Protein AF-0000000086038330 (afdb_homodimer)

Solvent-accessible surface area (backbone atoms only — not comparable to full-atom values): 25039 Å² total; per-residue (Å²): 116,67,67,66,52,63,58,45,52,61,51,50,54,54,47,58,72,73,39,93,45,67,64,57,50,47,52,50,50,50,52,49,40,48,69,78,35,48,70,62,33,69,69,42,41,61,58,53,45,45,43,71,59,43,53,65,53,59,71,67,39,83,57,64,67,56,65,67,59,52,42,75,48,53,81,45,88,44,69,71,47,47,53,54,50,45,51,53,51,50,49,48,49,49,58,63,68,59,51,88,81,50,56,68,67,38,43,51,48,50,44,44,51,48,52,53,50,53,62,58,34,59,76,49,68,69,50,42,66,72,63,49,48,63,61,62,45,58,71,42,45,75,44,82,49,62,71,47,18,53,50,34,45,51,49,53,52,55,52,52,52,52,54,48,48,50,51,42,60,64,44,56,71,65,83,86,92,80,87,81,81,78,78,69,84,63,83,71,79,79,78,80,76,79,90,82,71,92,70,89,70,76,85,74,76,87,70,81,132,115,67,68,64,52,62,58,46,51,61,49,50,53,52,48,57,72,74,38,93,46,67,66,57,52,46,52,50,51,51,52,50,39,47,69,78,36,49,70,60,34,68,69,42,41,62,58,53,45,43,43,69,59,43,52,65,54,58,70,68,39,81,57,64,68,57,62,69,60,51,43,75,49,52,80,44,87,45,69,71,47,48,53,53,49,44,52,50,52,49,50,47,48,49,58,60,67,60,50,88,82,50,56,69,69,39,42,52,50,51,44,44,51,48,52,51,51,54,62,59,33,60,77,48,67,68,51,43,66,74,63,48,49,61,60,64,45,58,71,42,45,76,45,84,49,62,71,48,16,52,49,35,45,50,48,54,52,55,52,50,51,53,54,46,45,49,51,38,58,64,43,38,71,66,71,76,75,92,76,76,82,77,79,72,87,64,83,70,79,80,78,83,76,78,88,83,78,76,74,79,76,79,80,73,77,75,80,75,126

Sequence (418 aa):
MAEAKVSLDYWRKLFSSATSDIFELINKAILVAAEDFPNEFKERREMIAEKLYTCHLSLNNGDAESLKEVKKNSNSDNPEENDQIVGEVMRIKEVILSNNQLHELEYDYILYESLRTLQQMQLSVDVLKTTKIRRTVCATRKHCFSRIRKLARCLIDSWRVLGDERVNSAVTITNTTTTNFRIGCSSKQTSEQKPTSHSSAGVKRKQSDMAEAKVSLDYWRKLFSSATSDIFELINKAILVAAEDFPNEFKERREMIAEKLYTCHLSLNNGDAESLKEVKKNSNSDNPEENDQIVGEVMRIKEVILSNNQLHELEYDYILYESLRTLQQMQLSVDVLKTTKIRRTVCATRKHCFSRIRKLARCLIDSWRVLGDERVNSAVTITNTTTTNFRIGCSSKQTSEQKPTSHSSAGVKRKQSD

pLDDT: mean 72.57, std 27.94, range [18.44, 97.75]

Foldseek 3Di:
DVVVVVVCVVVVVVQVVVDPDSVVVVVVVLVCCCVVPVPVSVVCVVVVVLCVQCVVVVVPPPPPVVLVVLLPPQPPPPPVNLVSVLVVLLVLLVLLVPCPPGDPSSSVSSLLVSLVSVVSNLHALVSCVVNVVLVSLVVCCVPPDPSSNVSSVVNNVSNVVRVVVVVVVVVVVDDYDDDDPPPCPPPPPDPPPPDDDDPDPDPDPPPDD/DVVVVVVCVVVVVVQVVVDPDSVVVVVVVLVCCCVVPVPVSVVCVVVVVLCVQCVVVVVPPPCPVVLVVLLPPQPPPPPVNLVSVLVVLLVLLVLLVVCPPGDPSSSVSSLLVSLVSLVSNLHALVSCVVNVSLVSLVVCCVPPDPSSNVSSVVNNVSNVVRVVVVVVVVVVVPPVDDPPPPPCPPPPPDPPDDDDPPPPDDPPPPPDD

InterPro domains:
  IPR003617 Transcription elongation factor, TFIIS/CRSP70, N-terminal, sub-type [SM00509] (86-165)
  IPR017923 Transcription factor IIS, N-terminal [PF08711] (114-160)
  IPR017923 Transcription factor IIS, N-terminal [PS51319] (87-166)
  IPR035441 TFIIS/LEDGF domain superfamily [G3DSA:1.20.930.10] (68-175)
  IPR035441 TFIIS/LEDGF domain superfamily [SSF47676] (89-169)

Nearest PDB structures (foldseek):
  3j9t-assembly1_P  TM=6.930E-01  e=1.423E-01  Saccharomyces cerevisiae
  7tmt-assembly1_P  TM=3.438E-01  e=2.908E-01  Saccharomyces cerevisiae
  7tmm-assembly1_P  TM=3.874E-01  e=5.943E-01  Saccharomyces cerevisiae
  7tmr-assembly1_P  TM=5.216E-01  e=1.215E+00  Saccharomyces cerevisiae
  3umk-assembly1_A  TM=2.326E-01  e=5.073E+00  Homo sapiens

Secondary structure (DSSP, 8-state):
-HHHHHHHHHHHHHHHHH-S-HHHHHHHHHHHHHHH-HHHHHHHHHHHHHHHHHHHHHHH-TTTHHHHHTTGGGG---HHHHHHHHHHHHHHHHHHH--TTS-HHHHHHHHHHHHHHHHHH---HHHHHHH-HHHHHHTTTT-SSHHHHHHHHHHHHHHHHHHHHHHHHHHTTT-----------------------------------/-HHHHHHHHHHHHHHHHH-S-HHHHHHHHHHHHHHH-HHHHHHHHHHHHHHHHHHHHHHH-TTTHHHHHTTT-TT---HHHHHHHHHHHHHHHHHHH--TTS-HHHHHHHHHHHHHHHHHH---HHHHHHH-HHHHHHTTTT-SSHHHHHHHHHHHHHHHHHHHHHHHHHHTTT-----------------------------------

Organism: Dendrobium nobile (NCBI:txid94219)

Structure (mmCIF, N/CA/C/O backbone):
data_AF-0000000086038330-model_v1
#
loop_
_entity.id
_entity.type
_entity.pdbx_description
1 polymer 'TFIIS N-terminal domain-containing protein'
#
loop_
_atom_site.group_PDB
_atom_site.id
_atom_site.type_symbol
_atom_site.label_atom_id
_atom_site.label_alt_id
_atom_site.label_comp_id
_atom_site.label_asym_id
_atom_site.label_entity_id
_atom_site.label_seq_id
_atom_site.pdbx_PDB_ins_code
_atom_site.Cartn_x
_atom_site.Cartn_y
_atom_site.Cartn_z
_atom_site.occupancy
_atom_site.B_iso_or_equiv
_atom_site.auth_seq_id
_atom_site.auth_comp_id
_atom_site.auth_asym_id
_atom_site.auth_atom_id
_atom_site.pdbx_PDB_model_num
ATOM 1 N N . MET A 1 1 ? 15.016 -24.656 6.746 1 33.41 1 MET A N 1
ATOM 2 C CA . MET A 1 1 ? 14.719 -23.734 7.836 1 33.41 1 MET A CA 1
ATOM 3 C C . MET A 1 1 ? 16 -23.25 8.5 1 33.41 1 MET A C 1
ATOM 5 O O . MET A 1 1 ? 16.109 -22.078 8.883 1 33.41 1 MET A O 1
ATOM 9 N N . ALA A 1 2 ? 16.797 -24.156 8.719 1 42.75 2 ALA A N 1
ATOM 10 C CA . ALA A 1 2 ? 18.078 -24 9.406 1 42.75 2 ALA A CA 1
ATOM 11 C C . ALA A 1 2 ? 19.047 -23.172 8.57 1 42.75 2 ALA A C 1
ATOM 13 O O . ALA A 1 2 ? 19.797 -22.344 9.109 1 42.75 2 ALA A O 1
ATOM 14 N N . GLU A 1 3 ? 19.047 -23.359 7.363 1 44.34 3 GLU A N 1
ATOM 15 C CA . GLU A 1 3 ? 20.031 -22.719 6.504 1 44.34 3 GLU A CA 1
ATOM 16 C C . GLU A 1 3 ? 19.719 -21.25 6.309 1 44.34 3 GLU A C 1
ATOM 18 O O . GLU A 1 3 ? 20.641 -20.422 6.23 1 44.34 3 GLU A O 1
ATOM 23 N N . ALA A 1 4 ? 18.391 -20.984 6.227 1 49.66 4 ALA A N 1
ATOM 24 C CA . ALA A 1 4 ? 17.969 -19.594 6.082 1 49.66 4 ALA A CA 1
ATOM 25 C C . ALA A 1 4 ? 18.297 -18.797 7.336 1 49.66 4 ALA A C 1
ATOM 27 O O . ALA A 1 4 ? 18.656 -17.609 7.25 1 49.66 4 ALA A O 1
ATOM 28 N N . LYS A 1 5 ? 18.219 -19.484 8.422 1 55.34 5 LYS A N 1
ATOM 29 C CA . LYS A 1 5 ? 18.516 -18.844 9.711 1 55.34 5 LYS A CA 1
ATOM 30 C C . LYS A 1 5 ? 20 -18.531 9.844 1 55.34 5 LYS A C 1
ATOM 32 O O . LYS A 1 5 ? 20.375 -17.5 10.391 1 55.34 5 LYS A O 1
ATOM 37 N N . VAL A 1 6 ? 20.828 -19.438 9.445 1 59.09 6 VAL A N 1
ATOM 38 C CA . VAL A 1 6 ? 22.281 -19.266 9.555 1 59.09 6 VAL A CA 1
ATOM 39 C C . VAL A 1 6 ? 22.703 -18.031 8.781 1 59.09 6 VAL A C 1
ATOM 41 O O . VAL A 1 6 ? 23.594 -17.297 9.219 1 59.09 6 VAL A O 1
ATOM 44 N N . SER A 1 7 ? 21.797 -17.609 7.863 1 76.06 7 SER A N 1
ATOM 45 C CA . SER A 1 7 ? 22.172 -16.562 6.93 1 76.06 7 SER A CA 1
ATOM 46 C C . SER A 1 7 ? 21.859 -15.18 7.496 1 76.06 7 SER A C 1
ATOM 48 O O . SER A 1 7 ? 22.578 -14.219 7.25 1 76.06 7 SER A O 1
ATOM 50 N N . LEU A 1 8 ? 21.016 -15.273 8.648 1 85.56 8 LEU A N 1
ATOM 51 C CA . LEU A 1 8 ? 20.688 -13.93 9.102 1 85.56 8 LEU A CA 1
ATOM 52 C C . LEU A 1 8 ? 21.625 -13.484 10.219 1 85.56 8 LEU A C 1
ATOM 54 O O . LEU A 1 8 ? 21.656 -12.312 10.586 1 85.56 8 LEU A O 1
ATOM 58 N N . ASP A 1 9 ? 22.469 -14.445 10.719 1 88.75 9 ASP A N 1
ATOM 59 C CA . ASP A 1 9 ? 23.344 -14.117 11.828 1 88.75 9 ASP A CA 1
ATOM 60 C C . ASP A 1 9 ? 24.406 -13.094 11.414 1 88.75 9 ASP A C 1
ATOM 62 O O . ASP A 1 9 ? 24.766 -12.227 12.203 1 88.75 9 ASP A O 1
ATOM 66 N N . TYR A 1 10 ? 24.875 -13.328 10.258 1 89.12 10 TYR A N 1
ATOM 67 C CA . TYR A 1 10 ? 25.812 -12.352 9.727 1 89.12 10 TYR A CA 1
ATOM 68 C C . TYR A 1 10 ? 25.219 -10.953 9.727 1 89.12 10 TYR A C 1
ATOM 70 O O . TYR A 1 10 ? 25.859 -9.992 10.18 1 89.12 10 TYR A O 1
ATOM 78 N N . TRP A 1 11 ? 24.031 -10.867 9.32 1 90.69 11 TRP A N 1
ATOM 79 C CA . TRP A 1 11 ? 23.359 -9.586 9.18 1 90.69 11 TRP A CA 1
ATOM 80 C C . TRP A 1 11 ? 23.031 -9 10.547 1 90.69 11 TRP A C 1
ATOM 82 O O . TRP A 1 11 ? 23.156 -7.789 10.766 1 90.69 11 TRP A O 1
ATOM 92 N N . ARG A 1 12 ? 22.688 -9.906 11.43 1 92.81 12 ARG A N 1
ATOM 93 C CA . ARG A 1 12 ? 22.375 -9.461 12.781 1 92.81 12 ARG A CA 1
ATOM 94 C C . ARG A 1 12 ? 23.578 -8.789 13.43 1 92.81 12 ARG A C 1
ATOM 96 O O . ARG A 1 12 ? 23.438 -7.738 14.062 1 92.81 12 ARG A O 1
ATOM 103 N N . LYS A 1 13 ? 24.656 -9.359 13.297 1 91.62 13 LYS A N 1
ATOM 104 C CA . LYS A 1 13 ? 25.875 -8.812 13.859 1 91.62 13 LYS A CA 1
ATOM 105 C C . LYS A 1 13 ? 26.234 -7.477 13.211 1 91.62 13 LYS A C 1
ATOM 107 O O . LYS A 1 13 ? 26.578 -6.516 13.906 1 91.62 13 LYS A O 1
ATOM 112 N N . LEU A 1 14 ? 26.125 -7.477 11.969 1 91.06 14 LEU A N 1
ATOM 113 C CA . LEU A 1 14 ? 26.438 -6.262 11.227 1 91.06 14 LEU A CA 1
ATOM 114 C C . LEU A 1 14 ? 25.516 -5.117 11.656 1 91.06 14 LEU A C 1
ATOM 116 O O . LEU A 1 14 ? 25.984 -4.016 11.938 1 91.06 14 LEU A O 1
ATOM 120 N N . PHE A 1 15 ? 24.266 -5.336 11.727 1 92.31 15 PHE A N 1
ATOM 121 C CA . PHE A 1 15 ? 23.281 -4.293 12.031 1 92.31 15 PHE A CA 1
ATOM 122 C C . PHE A 1 15 ? 23.422 -3.838 13.484 1 92.31 15 PHE A C 1
ATOM 124 O O . PHE A 1 15 ? 23.328 -2.643 13.773 1 92.31 15 PHE A O 1
ATOM 131 N N . SER A 1 16 ? 23.656 -4.789 14.328 1 91.44 16 SER A N 1
ATOM 132 C CA . SER A 1 16 ? 23.781 -4.449 15.742 1 91.44 16 SER A CA 1
ATOM 133 C C . SER A 1 16 ? 25.016 -3.605 16.016 1 91.44 16 SER A C 1
ATOM 135 O O . SER A 1 16 ? 25.031 -2.787 16.938 1 91.44 16 SER A O 1
ATOM 137 N N . SER A 1 17 ? 26.016 -3.809 15.203 1 89.69 17 SER A N 1
ATOM 138 C CA . SER A 1 17 ? 27.234 -3.037 15.359 1 89.69 17 SER A CA 1
ATOM 139 C C . SER A 1 17 ? 27.062 -1.612 14.844 1 89.69 17 SER A C 1
ATOM 141 O O . SER A 1 17 ? 27.766 -0.698 15.281 1 89.69 17 SER A O 1
ATOM 143 N N . ALA A 1 18 ? 26.234 -1.417 13.906 1 86.56 18 ALA A N 1
ATOM 144 C CA . ALA A 1 18 ? 26.062 -0.122 13.25 1 86.56 18 ALA A CA 1
ATOM 145 C C . ALA A 1 18 ? 25.141 0.783 14.07 1 86.56 18 ALA A C 1
ATOM 147 O O . ALA A 1 18 ? 25.406 1.98 14.203 1 86.56 18 ALA A O 1
ATOM 148 N N . THR A 1 19 ? 24.047 0.274 14.531 1 85.62 19 THR A N 1
ATOM 149 C CA . THR A 1 19 ? 23.062 1.074 15.242 1 85.62 19 THR A CA 1
ATOM 150 C C . THR A 1 19 ? 22.234 0.2 16.188 1 85.62 19 THR A C 1
ATOM 152 O O . THR A 1 19 ? 22.109 -1.006 15.969 1 85.62 19 THR A O 1
ATOM 155 N N . SER A 1 20 ? 21.75 0.884 17.203 1 86.56 20 SER A N 1
ATOM 156 C CA . SER A 1 20 ? 20.859 0.203 18.141 1 86.56 20 SER A CA 1
ATOM 157 C C . SER A 1 20 ? 19.438 0.16 17.625 1 86.56 20 SER A C 1
ATOM 159 O O . SER A 1 20 ? 18.594 -0.582 18.141 1 86.56 20 SER A O 1
ATOM 161 N N . ASP A 1 21 ? 19.109 0.874 16.625 1 93.88 21 ASP A N 1
ATOM 162 C CA . ASP A 1 21 ? 17.766 0.927 16.062 1 93.88 21 ASP A CA 1
ATOM 163 C C . ASP A 1 21 ? 17.75 0.462 14.602 1 93.88 21 ASP A C 1
ATOM 165 O O . ASP A 1 21 ? 18.016 1.25 13.695 1 93.88 21 ASP A O 1
ATOM 169 N N . ILE A 1 22 ? 17.344 -0.72 14.422 1 96 22 ILE A N 1
ATOM 170 C CA . ILE A 1 22 ? 17.359 -1.321 13.094 1 96 22 ILE A CA 1
ATOM 171 C C . ILE A 1 22 ? 16.406 -0.568 12.172 1 96 22 ILE A C 1
ATOM 173 O O . ILE A 1 22 ? 16.578 -0.584 10.945 1 96 22 ILE A O 1
ATOM 177 N N . PHE A 1 23 ? 15.391 0.075 12.664 1 96.19 23 PHE A N 1
ATOM 178 C CA . PHE A 1 23 ? 14.43 0.809 11.852 1 96.19 23 PHE A CA 1
ATOM 179 C C . PHE A 1 23 ? 15.047 2.1 11.32 1 96.19 23 PHE A C 1
ATOM 181 O O . PHE A 1 23 ? 14.742 2.525 10.203 1 96.19 23 PHE A O 1
ATOM 188 N N . GLU A 1 24 ? 15.828 2.635 12.164 1 94.25 24 GLU A N 1
ATOM 189 C CA . GLU A 1 24 ? 16.594 3.777 11.664 1 94.25 24 GLU A CA 1
ATOM 190 C C . GLU A 1 24 ? 17.516 3.367 10.516 1 94.25 24 GLU A C 1
ATOM 192 O O . GLU A 1 24 ? 17.625 4.086 9.523 1 94.25 24 GLU A O 1
ATOM 197 N N . LEU A 1 25 ? 18.125 2.293 10.695 1 95.06 25 LEU A N 1
ATOM 198 C CA . LEU A 1 25 ? 19.016 1.761 9.664 1 95.06 25 LEU A CA 1
ATOM 199 C C . LEU A 1 25 ? 18.25 1.529 8.359 1 95.06 25 LEU A C 1
ATOM 201 O O . LEU A 1 25 ? 18.734 1.894 7.285 1 95.06 25 LEU A O 1
ATOM 205 N N . ILE A 1 26 ? 17.109 0.931 8.43 1 97.06 26 ILE A N 1
ATOM 206 C CA . ILE A 1 26 ? 16.281 0.669 7.258 1 97.06 26 ILE A CA 1
ATOM 207 C C . ILE A 1 26 ? 15.898 1.987 6.586 1 97.06 26 ILE A C 1
ATOM 209 O O . ILE A 1 26 ? 16.016 2.121 5.363 1 97.06 26 ILE A O 1
ATOM 213 N N . ASN A 1 27 ? 15.531 2.971 7.402 1 95.69 27 ASN A N 1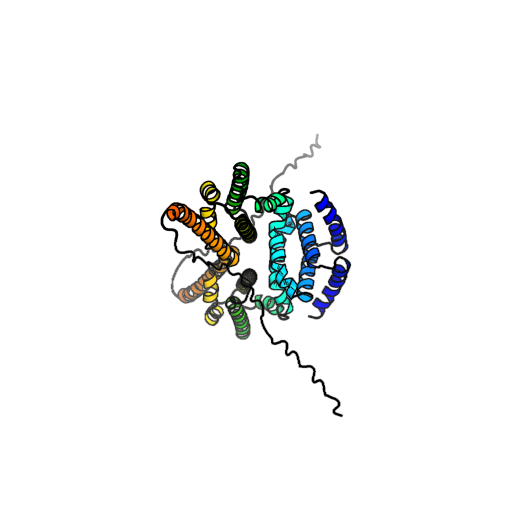
ATOM 214 C CA . ASN A 1 27 ? 15.164 4.277 6.875 1 95.69 27 ASN A CA 1
ATOM 215 C C . ASN A 1 27 ? 16.328 4.934 6.137 1 95.69 27 ASN A C 1
ATOM 217 O O . ASN A 1 27 ? 16.156 5.469 5.039 1 95.69 27 ASN A O 1
ATOM 221 N N . LYS A 1 28 ? 17.438 4.844 6.754 1 95 28 LYS A N 1
ATOM 222 C CA . LYS A 1 28 ? 18.609 5.449 6.141 1 95 28 LYS A CA 1
ATOM 223 C C . LYS A 1 28 ? 19.016 4.707 4.867 1 95 28 LYS A C 1
ATOM 225 O O . LYS A 1 28 ? 19.438 5.324 3.893 1 95 28 LYS A O 1
ATOM 230 N N . ALA A 1 29 ? 18.922 3.416 4.867 1 96.06 29 ALA A N 1
ATOM 231 C CA . ALA A 1 29 ? 19.219 2.631 3.674 1 96.06 29 ALA A CA 1
ATOM 232 C C . ALA A 1 29 ? 18.281 2.986 2.527 1 96.06 29 ALA A C 1
ATOM 234 O O . ALA A 1 29 ? 18.703 3.059 1.37 1 96.06 29 ALA A O 1
ATOM 235 N N . ILE A 1 30 ? 17.016 3.238 2.842 1 96.75 30 ILE A N 1
ATOM 236 C CA . ILE A 1 30 ? 16.031 3.631 1.843 1 96.75 30 ILE A CA 1
ATOM 237 C C . ILE A 1 30 ? 16.406 4.984 1.25 1 96.75 30 ILE A C 1
ATOM 239 O O . ILE A 1 30 ? 16.375 5.168 0.03 1 96.75 30 ILE A O 1
ATOM 243 N N . LEU A 1 31 ? 16.797 5.879 2.098 1 94.94 31 LEU A N 1
ATOM 244 C CA . LEU A 1 31 ? 17.188 7.207 1.64 1 94.94 31 LEU A CA 1
ATOM 245 C C . LEU A 1 31 ? 18.406 7.129 0.731 1 94.94 31 LEU A C 1
ATOM 247 O O . LEU A 1 31 ? 18.438 7.766 -0.324 1 94.94 31 LEU A O 1
ATOM 251 N N . VAL A 1 32 ? 19.375 6.348 1.091 1 94.94 32 VAL A N 1
ATOM 252 C CA . VAL A 1 32 ? 20.594 6.188 0.301 1 94.94 32 VAL A CA 1
ATOM 253 C C . VAL A 1 32 ? 20.25 5.547 -1.043 1 94.94 32 VAL A C 1
ATOM 255 O O . VAL A 1 32 ? 20.734 5.992 -2.088 1 94.94 32 VAL A O 1
ATOM 258 N N . ALA A 1 33 ? 19.422 4.523 -1.015 1 96.12 33 ALA A N 1
ATOM 259 C CA . ALA A 1 33 ? 19.031 3.842 -2.244 1 96.12 33 ALA A CA 1
ATOM 260 C C . ALA A 1 33 ? 18.297 4.793 -3.191 1 96.12 33 ALA A C 1
ATOM 262 O O . ALA A 1 33 ? 18.531 4.773 -4.402 1 96.12 33 ALA A O 1
ATOM 263 N N . ALA A 1 34 ? 17.422 5.602 -2.639 1 95.25 34 ALA A N 1
ATOM 264 C CA . ALA A 1 34 ? 16.641 6.535 -3.438 1 95.25 34 ALA A CA 1
ATOM 265 C C . ALA A 1 34 ? 17.531 7.605 -4.062 1 95.25 34 ALA A C 1
ATOM 267 O O . ALA A 1 34 ? 17.297 8.031 -5.195 1 95.25 34 ALA A O 1
ATOM 268 N N . GLU A 1 35 ? 18.5 8.008 -3.371 1 93.5 35 GLU A N 1
ATOM 269 C CA . GLU A 1 35 ? 19.391 9.062 -3.85 1 93.5 35 GLU A CA 1
ATOM 270 C C . GLU A 1 35 ? 20.422 8.516 -4.836 1 93.5 35 GLU A C 1
ATOM 272 O O . GLU A 1 35 ? 20.672 9.117 -5.883 1 93.5 35 GLU A O 1
ATOM 277 N N . ASP A 1 36 ? 21.031 7.383 -4.559 1 93.81 36 ASP A N 1
ATOM 278 C CA . ASP A 1 36 ? 22.172 6.867 -5.328 1 93.81 36 ASP A CA 1
ATOM 279 C C . ASP A 1 36 ? 21.688 6.016 -6.504 1 93.81 36 ASP A C 1
ATOM 281 O O . ASP A 1 36 ? 22.375 5.922 -7.527 1 93.81 36 ASP A O 1
ATOM 285 N N . PHE A 1 37 ? 20.578 5.348 -6.367 1 95.12 37 PHE A N 1
ATOM 286 C CA . PHE A 1 37 ? 20.062 4.461 -7.402 1 95.12 37 PHE A CA 1
ATOM 287 C C . PHE A 1 37 ? 18.594 4.742 -7.664 1 95.12 37 PHE A C 1
ATOM 289 O O . PHE A 1 37 ? 17.75 3.854 -7.52 1 95.12 37 PHE A O 1
ATOM 296 N N . PRO A 1 38 ? 18.281 5.898 -8.172 1 94.38 38 PRO A N 1
ATOM 297 C CA . PRO A 1 38 ? 16.875 6.309 -8.297 1 94.38 38 PRO A CA 1
ATOM 298 C C . PRO A 1 38 ? 16.078 5.406 -9.234 1 94.38 38 PRO A C 1
ATOM 300 O O . PRO A 1 38 ? 14.922 5.094 -8.961 1 94.38 38 PRO A O 1
ATOM 303 N N . ASN A 1 39 ? 16.641 4.949 -10.289 1 95.12 39 ASN A N 1
ATOM 304 C CA . ASN A 1 39 ? 15.906 4.105 -11.234 1 95.12 39 ASN A CA 1
ATOM 305 C C . ASN A 1 39 ? 15.664 2.709 -10.664 1 95.12 39 ASN A C 1
ATOM 307 O O . ASN A 1 39 ? 14.547 2.197 -10.734 1 95.12 39 ASN A O 1
ATOM 311 N N . GLU A 1 40 ? 16.703 2.145 -10.141 1 95.88 40 GLU A N 1
ATOM 312 C CA . GLU A 1 40 ? 16.547 0.826 -9.539 1 95.88 40 GLU A CA 1
ATOM 313 C C . GLU A 1 40 ? 15.602 0.877 -8.344 1 95.88 40 GLU A C 1
ATOM 315 O O . GLU A 1 40 ? 14.852 -0.068 -8.094 1 95.88 40 GLU A O 1
ATOM 320 N N . PHE A 1 41 ? 15.703 1.968 -7.707 1 96.69 41 PHE A N 1
ATOM 321 C CA . PHE A 1 41 ? 14.844 2.148 -6.543 1 96.69 41 PHE A CA 1
ATOM 322 C C . PHE A 1 41 ? 13.367 2.125 -6.945 1 96.69 41 PHE A C 1
ATOM 324 O O . PHE A 1 41 ? 12.555 1.458 -6.305 1 96.69 41 PHE A O 1
ATOM 331 N N . LYS A 1 42 ? 13.016 2.76 -7.938 1 93.25 42 LYS A N 1
ATOM 332 C CA . LYS A 1 42 ? 11.641 2.807 -8.43 1 93.25 42 LYS A CA 1
ATOM 333 C C . LYS A 1 42 ? 11.164 1.423 -8.859 1 93.25 42 LYS A C 1
ATOM 335 O O . LYS A 1 42 ? 9.984 1.09 -8.695 1 93.25 42 LY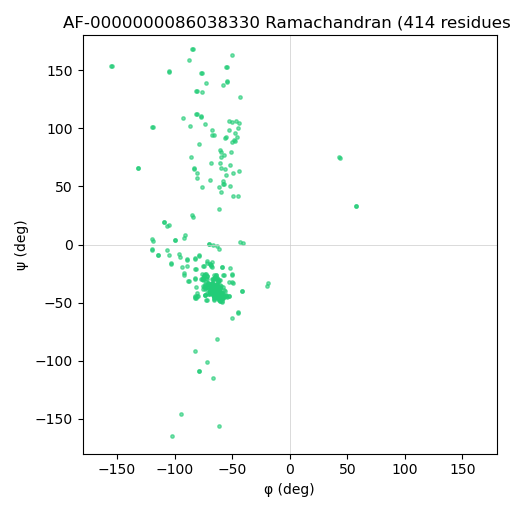S A O 1
ATOM 340 N N . GLU A 1 43 ? 12.047 0.636 -9.266 1 93.19 43 GLU A N 1
ATOM 341 C CA . GLU A 1 43 ? 11.703 -0.708 -9.719 1 93.19 43 GLU A CA 1
ATOM 342 C C . GLU A 1 43 ? 11.555 -1.67 -8.547 1 93.19 43 GLU A C 1
ATOM 344 O O . GLU A 1 43 ? 10.758 -2.611 -8.602 1 93.19 43 GLU A O 1
ATOM 349 N N . ARG A 1 44 ? 12.281 -1.369 -7.512 1 95.12 44 ARG A N 1
ATOM 350 C CA . ARG A 1 44 ? 12.398 -2.346 -6.434 1 95.12 44 ARG A CA 1
ATOM 351 C C . ARG A 1 44 ? 11.523 -1.954 -5.246 1 95.12 44 ARG A C 1
ATOM 353 O O . ARG A 1 44 ? 11.234 -2.781 -4.379 1 95.12 44 ARG A O 1
ATOM 360 N N . ARG A 1 45 ? 11.109 -0.758 -5.215 1 95.12 45 ARG A N 1
ATOM 361 C CA . ARG A 1 45 ? 10.438 -0.277 -4.016 1 95.12 45 ARG A CA 1
ATOM 362 C C . ARG A 1 45 ? 9.133 -1.037 -3.779 1 95.12 45 ARG A C 1
ATOM 364 O O . ARG A 1 45 ? 8.758 -1.294 -2.635 1 95.12 45 ARG A O 1
ATOM 371 N N . GLU A 1 46 ? 8.469 -1.403 -4.832 1 91.56 46 GLU A N 1
ATOM 372 C CA . GLU A 1 46 ? 7.234 -2.164 -4.664 1 91.56 46 GLU A CA 1
ATOM 373 C C . GLU A 1 46 ? 7.508 -3.525 -4.031 1 91.56 46 GLU A C 1
ATOM 375 O O . GLU A 1 46 ? 6.727 -3.992 -3.197 1 91.56 46 GLU A O 1
ATOM 380 N N . MET A 1 47 ? 8.578 -4.109 -4.465 1 93.19 47 MET A N 1
ATOM 381 C CA . MET A 1 47 ? 8.961 -5.398 -3.895 1 93.19 47 MET A CA 1
ATOM 382 C C . MET A 1 47 ? 9.305 -5.258 -2.416 1 93.19 47 MET A C 1
ATOM 384 O O . MET A 1 47 ? 8.992 -6.145 -1.616 1 93.19 47 MET A O 1
ATOM 388 N N . ILE A 1 48 ? 9.922 -4.164 -2.09 1 96.38 48 ILE A N 1
ATOM 389 C CA . ILE A 1 48 ? 10.266 -3.914 -0.694 1 96.38 48 ILE A CA 1
ATOM 390 C C . ILE A 1 48 ? 8.992 -3.725 0.127 1 96.38 48 ILE A C 1
ATOM 392 O O . ILE A 1 48 ? 8.859 -4.281 1.219 1 96.38 48 ILE A O 1
ATOM 396 N N . ALA A 1 49 ? 8.086 -2.979 -0.412 1 95.12 49 ALA A N 1
ATOM 397 C CA . ALA A 1 49 ? 6.812 -2.766 0.271 1 95.12 49 ALA A CA 1
ATOM 398 C C . ALA A 1 49 ? 6.078 -4.086 0.491 1 95.12 49 ALA A C 1
ATOM 400 O O . ALA A 1 49 ? 5.543 -4.332 1.574 1 95.12 49 ALA A O 1
ATOM 401 N N . GLU A 1 50 ? 6.078 -4.895 -0.441 1 92.31 50 GLU A N 1
ATOM 402 C CA . GLU A 1 50 ? 5.465 -6.215 -0.33 1 92.31 50 GLU A CA 1
ATOM 403 C C . GLU A 1 50 ? 6.113 -7.031 0.782 1 92.31 50 GLU A C 1
ATOM 405 O O . GLU A 1 50 ? 5.418 -7.668 1.578 1 92.31 50 GLU A O 1
ATOM 410 N N . LYS A 1 51 ? 7.336 -7.012 0.81 1 93.75 51 LYS A N 1
ATOM 411 C CA . LYS A 1 51 ? 8.094 -7.777 1.794 1 93.75 51 LYS A CA 1
ATOM 412 C C . LYS A 1 51 ? 7.734 -7.355 3.215 1 93.75 51 LYS A C 1
ATOM 414 O O . LYS A 1 51 ? 7.688 -8.188 4.121 1 93.75 51 LYS A O 1
ATOM 419 N N . LEU A 1 52 ? 7.484 -6.141 3.436 1 95.5 52 LEU A N 1
ATOM 420 C CA . LEU A 1 52 ? 7.125 -5.613 4.746 1 95.5 52 LEU A CA 1
ATOM 421 C C . LEU A 1 52 ? 5.895 -6.32 5.301 1 95.5 52 LEU A C 1
ATOM 423 O O . LEU A 1 52 ? 5.742 -6.453 6.516 1 95.5 52 LEU A O 1
ATOM 427 N N . TYR A 1 53 ? 5.074 -6.824 4.422 1 91.69 53 TYR A N 1
ATOM 428 C CA . TYR A 1 53 ? 3.785 -7.336 4.875 1 91.69 53 TYR A CA 1
ATOM 429 C C . TYR A 1 53 ? 3.693 -8.844 4.668 1 91.69 53 TYR A C 1
ATOM 431 O O . TYR A 1 53 ? 2.795 -9.5 5.203 1 91.69 53 TYR A O 1
ATOM 439 N N . THR A 1 54 ? 4.676 -9.398 3.963 1 88.06 54 THR A N 1
ATOM 440 C CA . THR A 1 54 ? 4.543 -10.812 3.645 1 88.06 54 THR A CA 1
ATOM 441 C C . THR A 1 54 ? 5.695 -11.617 4.242 1 88.06 54 THR A C 1
ATOM 443 O O . THR A 1 54 ? 5.695 -12.844 4.195 1 88.06 54 THR A O 1
ATOM 446 N N . CYS A 1 55 ? 6.617 -10.953 4.84 1 88.75 55 CYS A N 1
ATOM 447 C CA . CYS A 1 55 ? 7.816 -11.656 5.293 1 88.75 55 CYS A CA 1
ATOM 448 C C . CYS A 1 55 ? 7.477 -12.656 6.391 1 88.75 55 CYS A C 1
ATOM 450 O O . CYS A 1 55 ? 8.195 -13.641 6.578 1 88.75 55 CYS A O 1
ATOM 452 N N . HIS A 1 56 ? 6.449 -12.445 7.129 1 83 56 HIS A N 1
ATOM 453 C CA . HIS A 1 56 ? 6.078 -13.367 8.195 1 83 56 HIS A CA 1
ATOM 454 C C . HIS A 1 56 ? 5.523 -14.672 7.633 1 83 56 HIS A C 1
ATOM 456 O O . HIS A 1 56 ? 5.477 -15.688 8.336 1 83 56 HIS A O 1
ATOM 462 N N . LEU A 1 57 ? 4.934 -14.555 6.402 1 75.81 57 LEU A N 1
ATOM 463 C CA . LEU A 1 57 ? 4.387 -15.758 5.77 1 75.81 57 LEU A CA 1
ATOM 464 C C . LEU A 1 57 ? 5.496 -16.75 5.445 1 75.81 57 LEU A C 1
ATOM 466 O O . LEU A 1 57 ? 5.273 -17.969 5.457 1 75.81 57 LEU A O 1
ATOM 470 N N . SER A 1 58 ? 6.59 -16.234 5.012 1 62.97 58 SER A N 1
ATOM 471 C CA . SER A 1 58 ? 7.711 -17.109 4.703 1 62.97 58 SER A CA 1
ATOM 472 C C . SER A 1 58 ? 8.297 -17.734 5.969 1 62.97 58 SER A C 1
ATOM 474 O O . SER A 1 58 ? 8.875 -18.812 5.93 1 62.97 58 SER A O 1
ATOM 476 N N . LEU A 1 59 ? 8.258 -16.953 7.012 1 57.09 59 LEU A N 1
ATOM 477 C CA . LEU A 1 59 ? 8.805 -17.453 8.273 1 57.09 59 LEU A CA 1
ATOM 478 C C . LEU A 1 59 ? 8 -18.641 8.789 1 57.09 59 LEU A C 1
ATOM 480 O O . LEU A 1 59 ? 8.547 -19.516 9.453 1 57.09 59 LEU A O 1
ATOM 484 N N . ASN A 1 60 ? 6.75 -18.516 8.602 1 51.41 60 ASN A N 1
ATOM 485 C CA . ASN A 1 60 ? 5.895 -19.609 9.07 1 51.41 60 ASN A CA 1
ATOM 486 C C . ASN A 1 60 ? 5.848 -20.75 8.07 1 51.41 60 ASN A C 1
ATOM 488 O O . ASN A 1 60 ? 5.477 -21.875 8.422 1 51.41 60 ASN A O 1
ATOM 492 N N . ASN A 1 61 ? 5.695 -20.359 6.762 1 47.66 61 ASN A N 1
ATOM 493 C CA . ASN A 1 61 ? 5.363 -21.422 5.828 1 47.66 61 ASN A CA 1
ATOM 494 C C . ASN A 1 61 ? 6.613 -22.172 5.363 1 47.66 61 ASN A C 1
ATOM 496 O O . ASN A 1 61 ? 7.375 -21.656 4.539 1 47.66 61 ASN A O 1
ATOM 500 N N . GLY A 1 62 ? 7.281 -22.812 6.121 1 39.34 62 GLY A N 1
ATOM 501 C CA . GLY A 1 62 ? 8.195 -23.828 5.613 1 39.34 62 GLY A CA 1
ATOM 502 C C . GLY A 1 62 ? 7.855 -24.281 4.207 1 39.34 62 GLY A C 1
ATOM 503 O O . GLY A 1 62 ? 8.609 -25.047 3.594 1 39.34 62 GLY A O 1
ATOM 504 N N . ASP A 1 63 ? 6.578 -24.391 3.779 1 38.41 63 ASP A N 1
ATOM 505 C CA . ASP A 1 63 ? 6.082 -25.078 2.594 1 38.41 63 ASP A CA 1
ATOM 506 C C . ASP A 1 63 ? 6.023 -24.141 1.393 1 38.41 63 ASP A C 1
ATOM 508 O O . ASP A 1 63 ? 5.316 -24.406 0.419 1 38.41 63 ASP A O 1
ATOM 512 N N . ALA A 1 64 ? 6.449 -23.031 1.315 1 41.81 64 ALA A N 1
ATOM 513 C CA . ALA A 1 64 ? 6.441 -22.141 0.157 1 41.81 64 ALA A CA 1
ATOM 514 C C . ALA A 1 64 ? 6.98 -22.859 -1.083 1 41.81 64 ALA A C 1
ATOM 516 O O . ALA A 1 64 ? 6.836 -22.359 -2.201 1 41.81 64 ALA A O 1
ATOM 517 N N . GLU A 1 65 ? 7.887 -23.734 -0.939 1 41 65 GLU A N 1
ATOM 518 C CA . GLU A 1 65 ? 8.312 -24.578 -2.051 1 41 65 GLU A CA 1
ATOM 519 C C . GLU A 1 65 ? 7.121 -25.219 -2.756 1 41 65 GLU A C 1
ATOM 521 O O . GLU A 1 65 ? 7.242 -25.703 -3.883 1 41 65 GLU A O 1
ATOM 526 N N . SER A 1 66 ? 6.105 -25.375 -2.111 1 39.66 66 SER A N 1
ATOM 527 C CA . SER A 1 66 ? 5.02 -26.156 -2.684 1 39.66 66 SER A CA 1
ATOM 528 C C . SER A 1 66 ? 4.293 -25.391 -3.779 1 39.66 66 SER A C 1
ATOM 530 O O . SER A 1 66 ? 3.607 -25.984 -4.613 1 39.66 66 SER A O 1
ATOM 532 N N . LEU A 1 67 ? 4.34 -24.047 -3.727 1 41.53 67 LEU A N 1
ATOM 533 C CA . LEU A 1 67 ? 3.625 -23.359 -4.793 1 41.53 67 LEU A CA 1
ATOM 534 C C . LEU A 1 67 ? 4.398 -23.422 -6.105 1 41.53 67 LEU A C 1
ATOM 536 O O . LEU A 1 67 ? 3.812 -23.344 -7.184 1 41.53 67 LEU A O 1
ATOM 540 N N . LYS A 1 68 ? 5.695 -23.359 -6.086 1 43.03 68 LYS A N 1
ATOM 541 C CA . LYS A 1 68 ? 6.492 -23.453 -7.309 1 43.03 68 LYS A CA 1
ATOM 542 C C . LYS A 1 68 ? 6.266 -24.781 -8.008 1 43.03 68 LYS A C 1
ATOM 544 O O . LYS A 1 68 ? 6.523 -24.922 -9.203 1 43.03 68 LYS A O 1
ATOM 549 N N . GLU A 1 69 ? 6.133 -25.719 -7.246 1 43.56 69 GLU A N 1
ATOM 550 C CA . GLU A 1 69 ? 6.078 -27.047 -7.871 1 43.56 69 GLU A CA 1
ATOM 551 C C . GLU A 1 69 ? 4.73 -27.281 -8.547 1 43.56 69 GLU A C 1
ATOM 553 O O . GLU A 1 69 ? 4.594 -28.172 -9.375 1 43.56 69 GLU A O 1
ATOM 558 N N . VAL A 1 70 ? 3.691 -26.641 -8.117 1 47.53 70 VAL A N 1
ATOM 559 C CA . VAL A 1 70 ? 2.414 -26.969 -8.734 1 47.53 70 VAL A CA 1
ATOM 560 C C . VAL A 1 70 ? 2.371 -26.422 -10.164 1 47.53 70 VAL A C 1
ATOM 562 O O . VAL A 1 70 ? 1.453 -26.734 -10.922 1 47.53 70 VAL A O 1
ATOM 565 N N . LYS A 1 71 ? 3.295 -25.547 -10.5 1 46.66 71 LYS A N 1
ATOM 566 C CA . LYS A 1 71 ? 3.299 -24.969 -11.836 1 46.66 71 LYS A CA 1
ATOM 567 C C . LYS A 1 71 ? 3.076 -26.031 -12.898 1 46.66 71 LYS A C 1
ATOM 569 O O . LYS A 1 71 ? 2.459 -25.781 -13.938 1 46.66 71 LYS A O 1
ATOM 574 N N . LYS A 1 72 ? 4.035 -27.062 -12.914 1 45.75 72 LYS A N 1
ATOM 575 C CA . LYS A 1 72 ? 4.277 -27.812 -14.141 1 45.75 72 LYS A CA 1
ATOM 576 C C . LYS A 1 72 ? 3.082 -28.703 -14.484 1 45.75 72 LYS A C 1
ATOM 578 O O . LYS A 1 72 ? 2.846 -29.016 -15.656 1 45.75 72 LYS A O 1
ATOM 583 N N . ASN A 1 73 ? 2.443 -29.375 -13.531 1 45.38 73 ASN A N 1
ATOM 584 C CA . ASN A 1 73 ? 1.833 -30.625 -13.977 1 45.38 73 ASN A CA 1
ATOM 585 C C . ASN A 1 73 ? 0.317 -30.484 -14.102 1 45.38 73 ASN A C 1
ATOM 587 O O . ASN A 1 73 ? -0.415 -31.453 -13.859 1 45.38 73 ASN A O 1
ATOM 591 N N . SER A 1 74 ? -0.204 -29.234 -14.148 1 51.41 74 SER A N 1
ATOM 592 C CA . SER A 1 74 ? -1.66 -29.297 -14.086 1 51.41 74 SER A CA 1
ATOM 593 C C . SER A 1 74 ? -2.242 -29.969 -15.328 1 51.41 74 SER A C 1
ATOM 595 O O . SER A 1 74 ? -3.453 -30.172 -15.414 1 51.41 74 SER A O 1
ATOM 597 N N . ASN A 1 75 ? -1.529 -29.828 -16.438 1 46.66 75 ASN A N 1
ATOM 598 C CA . ASN A 1 75 ? -2.123 -30.5 -17.594 1 46.66 75 ASN A CA 1
ATOM 599 C C . ASN A 1 75 ? -2.027 -32 -17.469 1 46.66 75 ASN A C 1
ATOM 601 O O . ASN A 1 75 ? -2.143 -32.719 -18.469 1 46.66 75 ASN A O 1
ATOM 605 N N . SER A 1 76 ? -1.445 -32.5 -16.359 1 47.56 76 SER A N 1
ATOM 606 C CA . SER A 1 76 ? -1.316 -33.969 -16.438 1 47.56 76 SER A CA 1
ATOM 607 C C . SER A 1 76 ? -2.648 -34.656 -16.156 1 47.56 76 SER A C 1
ATOM 609 O O . SER A 1 76 ? -3.4 -34.219 -15.273 1 47.56 76 SER A O 1
ATOM 611 N N . ASP A 1 77 ? -3.299 -35.25 -17.094 1 54.66 77 ASP A N 1
ATOM 612 C CA . ASP A 1 77 ? -4.434 -36.188 -17.047 1 54.66 77 ASP A CA 1
ATOM 613 C C . ASP A 1 77 ? -4.273 -37.188 -15.914 1 54.66 77 ASP A C 1
ATOM 615 O O . ASP A 1 77 ? -5 -38.188 -15.852 1 54.66 77 ASP A O 1
ATOM 619 N N . ASN A 1 78 ? -3.227 -37.062 -15.172 1 58.28 78 ASN A N 1
ATOM 620 C CA . ASN A 1 78 ? -3.1 -38.031 -14.094 1 58.28 78 ASN A CA 1
ATOM 621 C C . ASN A 1 78 ? -3.947 -37.656 -12.891 1 58.28 78 ASN A C 1
ATOM 623 O O . ASN A 1 78 ? -3.801 -36.562 -12.344 1 58.28 78 ASN A O 1
ATOM 627 N N . PRO A 1 79 ? -5.012 -38.438 -12.586 1 59.62 79 PRO A N 1
ATOM 628 C CA . PRO A 1 79 ? -5.965 -38.188 -11.5 1 59.62 79 PRO A CA 1
ATOM 629 C C . PRO A 1 79 ? -5.281 -37.719 -10.211 1 59.62 79 PRO A C 1
ATOM 631 O O . PRO A 1 79 ? -5.812 -36.875 -9.508 1 59.62 79 PRO A O 1
ATOM 634 N N . GLU A 1 80 ? -4.203 -38.25 -9.859 1 62.81 80 GLU A N 1
ATOM 635 C CA . GLU A 1 80 ? -3.533 -37.906 -8.609 1 62.81 80 GLU A CA 1
ATOM 636 C C . GLU A 1 80 ? -3.014 -36.5 -8.633 1 62.81 80 GLU A C 1
ATOM 638 O O . GLU A 1 80 ? -3.039 -35.781 -7.617 1 62.81 80 GLU A O 1
ATOM 643 N N . GLU A 1 81 ? -2.615 -36.094 -9.82 1 70.06 81 GLU A N 1
ATOM 644 C CA . GLU A 1 81 ? -2.09 -34.75 -9.984 1 70.06 81 GLU A CA 1
ATOM 645 C C . GLU A 1 81 ? -3.203 -33.688 -9.883 1 70.06 81 GLU A C 1
ATOM 647 O O . GLU A 1 81 ? -3.021 -32.656 -9.273 1 70.06 81 GLU A O 1
ATOM 652 N N . ASN A 1 82 ? -4.367 -34.156 -10.289 1 77.69 82 ASN A N 1
ATOM 653 C CA . ASN A 1 82 ? -5.516 -33.25 -10.227 1 77.69 82 ASN A CA 1
ATOM 654 C C . ASN A 1 82 ? -5.941 -33 -8.789 1 77.69 82 ASN A C 1
ATOM 656 O O . ASN A 1 82 ? -6.32 -31.875 -8.445 1 77.69 82 ASN A O 1
ATOM 660 N N . ASP A 1 83 ? -5.766 -34.031 -7.926 1 84.56 83 ASP A N 1
ATOM 661 C CA . ASP A 1 83 ? -6.148 -33.844 -6.527 1 84.56 83 ASP A CA 1
ATOM 662 C C . ASP A 1 83 ? -5.238 -32.844 -5.828 1 84.56 83 ASP A C 1
ATOM 664 O O . ASP A 1 83 ? -5.695 -32.062 -5.004 1 84.56 83 ASP A O 1
ATOM 668 N N . GLN A 1 84 ? -3.975 -32.938 -6.219 1 88.56 84 GLN A N 1
ATOM 669 C CA . GLN A 1 84 ? -3.031 -32 -5.609 1 88.56 84 GLN A CA 1
ATOM 670 C C . GLN A 1 84 ? -3.32 -30.562 -6.039 1 88.56 84 GLN A C 1
ATOM 672 O O . GLN A 1 84 ? -3.246 -29.641 -5.23 1 88.56 84 GLN A O 1
ATOM 677 N N . ILE A 1 85 ? -3.658 -30.469 -7.285 1 93 85 ILE A N 1
ATOM 678 C CA . ILE A 1 85 ? -3.955 -29.141 -7.816 1 93 85 ILE A CA 1
ATOM 679 C C . ILE A 1 85 ? -5.211 -28.578 -7.148 1 93 85 ILE A C 1
ATOM 681 O O . ILE A 1 85 ? -5.242 -27.422 -6.734 1 93 85 ILE A O 1
ATOM 685 N N . VAL A 1 86 ? -6.184 -29.422 -7.043 1 94.94 86 VAL A N 1
ATOM 686 C CA . VAL A 1 86 ? -7.43 -29.016 -6.398 1 94.94 86 VAL A CA 1
ATOM 687 C C . VAL A 1 86 ? -7.148 -28.578 -4.965 1 94.94 86 VAL A C 1
ATOM 689 O O . VAL A 1 86 ? -7.676 -27.562 -4.508 1 94.94 86 VAL A O 1
ATOM 692 N N . GLY A 1 87 ? -6.32 -29.297 -4.293 1 94.81 87 GLY A N 1
ATOM 693 C CA . GLY A 1 87 ? -5.949 -28.938 -2.932 1 94.81 87 GLY A CA 1
ATOM 694 C C . GLY A 1 87 ? -5.305 -27.578 -2.832 1 94.81 87 GLY A C 1
ATOM 695 O O . GLY A 1 87 ? -5.645 -26.781 -1.949 1 94.81 87 GLY A O 1
ATOM 696 N N . GLU A 1 88 ? -4.41 -27.297 -3.707 1 94.56 88 GLU A N 1
ATOM 697 C CA . GLU A 1 88 ? -3.725 -26 -3.719 1 94.56 88 GLU A CA 1
ATOM 698 C C . GLU A 1 88 ? -4.688 -24.875 -4.051 1 94.56 88 GLU A C 1
ATOM 700 O O . GLU A 1 88 ? -4.641 -23.812 -3.428 1 94.56 88 GLU A O 1
ATOM 705 N N . VAL A 1 89 ? -5.551 -25.062 -4.969 1 97 89 VAL A N 1
ATOM 706 C CA . VAL A 1 89 ? -6.512 -24.047 -5.371 1 97 89 VAL A CA 1
ATOM 707 C C . VAL A 1 89 ? -7.477 -23.766 -4.219 1 97 89 VAL A C 1
ATOM 709 O O . VAL A 1 89 ? -7.84 -22.609 -3.979 1 97 89 VAL A O 1
ATOM 712 N N . MET A 1 90 ? -7.848 -24.797 -3.51 1 96.69 90 MET A N 1
ATOM 713 C CA . MET A 1 90 ? -8.719 -24.609 -2.355 1 96.69 90 MET A CA 1
ATOM 714 C C . MET A 1 90 ? -8.023 -23.812 -1.264 1 96.69 90 MET A C 1
ATOM 716 O O . MET A 1 90 ? -8.648 -23 -0.583 1 96.69 90 MET A O 1
ATOM 720 N N . ARG A 1 91 ? -6.746 -24.062 -1.145 1 95.06 91 ARG A N 1
ATOM 721 C CA . ARG A 1 91 ? -5.973 -23.281 -0.181 1 95.06 91 ARG A CA 1
ATOM 722 C C . ARG A 1 91 ? -5.945 -21.812 -0.563 1 95.06 91 ARG A C 1
ATOM 724 O O . ARG A 1 91 ? -6.152 -20.938 0.284 1 95.06 91 ARG A O 1
ATOM 731 N N . ILE A 1 92 ? -5.723 -21.516 -1.771 1 95.19 92 ILE A N 1
ATOM 732 C CA . ILE A 1 92 ? -5.691 -20.141 -2.271 1 95.19 92 ILE A CA 1
ATOM 733 C C . ILE A 1 92 ? -7.055 -19.484 -2.055 1 95.19 92 ILE A C 1
ATOM 735 O O . ILE A 1 92 ? -7.133 -18.328 -1.639 1 95.19 92 ILE A O 1
ATOM 739 N N . LYS A 1 93 ? -8.094 -20.266 -2.365 1 95.94 93 LYS A N 1
ATOM 740 C CA . LYS A 1 93 ? -9.461 -19.781 -2.164 1 95.94 93 LYS A CA 1
ATOM 741 C C . LYS A 1 93 ? -9.68 -19.344 -0.719 1 95.94 93 LYS A C 1
ATOM 743 O O . LYS A 1 93 ? -10.234 -18.281 -0.467 1 95.94 93 LYS A O 1
ATOM 748 N N . GLU A 1 94 ? -9.219 -20.109 0.188 1 94.25 94 GLU A N 1
ATOM 749 C CA . GLU A 1 94 ? -9.375 -19.797 1.605 1 94.25 94 GLU A CA 1
ATOM 750 C C . GLU A 1 94 ? -8.586 -18.547 1.986 1 94.25 94 GLU A C 1
ATOM 752 O O . GLU A 1 94 ? -9.055 -17.719 2.779 1 94.25 94 GLU A O 1
ATOM 757 N N . VAL A 1 95 ? -7.418 -18.469 1.473 1 90.75 95 VAL A N 1
ATOM 758 C CA . VAL A 1 95 ? -6.562 -17.312 1.743 1 90.75 95 VAL A CA 1
ATOM 759 C C . VAL A 1 95 ? -7.258 -16.031 1.28 1 90.75 95 VAL A C 1
ATOM 761 O O . VAL A 1 95 ? -7.258 -15.023 1.993 1 90.75 95 VAL A O 1
ATOM 764 N N . ILE A 1 96 ? -7.871 -16.031 0.119 1 92.94 96 ILE A N 1
ATOM 765 C CA . ILE A 1 96 ? -8.531 -14.859 -0.45 1 92.94 96 ILE A CA 1
ATOM 766 C C . ILE A 1 96 ? -9.758 -14.5 0.388 1 92.94 96 ILE A C 1
ATOM 768 O O . ILE A 1 96 ? -10.031 -13.32 0.617 1 92.94 96 ILE A O 1
ATOM 772 N N . LEU A 1 97 ? -10.359 -15.516 0.89 1 92.56 97 LEU A N 1
ATOM 773 C CA . LEU A 1 97 ? -11.602 -15.289 1.618 1 92.56 97 LEU A CA 1
ATOM 774 C C . LEU A 1 97 ? -11.328 -14.844 3.049 1 92.56 97 LEU A C 1
ATOM 776 O O . LEU A 1 97 ? -12.195 -14.273 3.707 1 92.56 97 LEU A O 1
ATOM 780 N N . SER A 1 98 ? -10.109 -15.141 3.539 1 83.94 98 SER A N 1
ATOM 781 C CA . SER A 1 98 ? -9.734 -14.773 4.902 1 83.94 98 SER A CA 1
ATOM 782 C C . SER A 1 98 ? -9.32 -13.312 4.984 1 83.94 98 SER A C 1
ATOM 784 O O . SER A 1 98 ? -8.195 -13 5.387 1 83.94 98 SER A O 1
ATOM 786 N N . ASN A 1 99 ? -10.039 -12.305 4.723 1 74.62 99 ASN A N 1
ATOM 787 C CA . ASN A 1 99 ? -9.719 -10.883 4.57 1 74.62 99 ASN A CA 1
ATOM 788 C C . ASN A 1 99 ? -9.898 -10.133 5.883 1 74.62 99 ASN A C 1
ATOM 790 O O . ASN A 1 99 ? -9.188 -9.156 6.141 1 74.62 99 ASN A O 1
ATOM 794 N N . ASN A 1 100 ? -10.617 -10.672 6.77 1 71.75 100 ASN A N 1
ATOM 795 C CA . ASN A 1 100 ? -11.172 -9.828 7.82 1 71.75 100 ASN A CA 1
ATOM 796 C C . ASN A 1 100 ? -10.141 -9.508 8.891 1 71.75 100 ASN A C 1
ATOM 798 O O . ASN A 1 100 ? -10.281 -8.523 9.617 1 71.75 100 ASN A O 1
ATOM 802 N N . GLN A 1 101 ? -9.031 -10.102 8.891 1 80.12 101 GLN A N 1
ATOM 803 C CA . GLN A 1 101 ? -8.164 -9.859 10.039 1 80.12 101 GLN A CA 1
ATOM 804 C C . GLN A 1 101 ? -6.852 -9.219 9.609 1 80.12 101 GLN A C 1
ATOM 806 O O . GLN A 1 101 ? -6.066 -8.773 10.445 1 80.12 101 GLN A O 1
ATOM 811 N N . LEU A 1 102 ? -6.699 -8.938 8.391 1 83.88 102 LEU A N 1
ATOM 812 C CA . LEU A 1 102 ? -5.414 -8.445 7.906 1 83.88 102 LEU A CA 1
ATOM 813 C C . LEU A 1 102 ? -5.473 -6.945 7.637 1 83.88 102 LEU A C 1
ATOM 815 O O . LEU A 1 102 ? -6.543 -6.402 7.363 1 83.88 102 LEU A O 1
ATOM 819 N N . HIS A 1 103 ? -4.227 -6.375 7.871 1 86.94 103 HIS A N 1
ATOM 820 C CA . HIS A 1 103 ? -4.086 -5.008 7.383 1 86.94 103 HIS A CA 1
ATOM 821 C C . HIS A 1 103 ? -4.43 -4.914 5.898 1 86.94 103 HIS A C 1
ATOM 823 O O . HIS A 1 103 ? -4.09 -5.809 5.121 1 86.94 103 HIS A O 1
ATOM 829 N N . GLU A 1 104 ? -5.105 -3.865 5.508 1 88.25 104 GLU A N 1
ATOM 830 C CA . GLU A 1 104 ? -5.602 -3.711 4.145 1 88.25 104 GLU A CA 1
ATOM 831 C C . GLU A 1 104 ? -4.484 -3.904 3.125 1 88.25 104 GLU A C 1
ATOM 833 O O . GLU A 1 104 ? -4.66 -4.602 2.125 1 88.25 104 GLU A O 1
ATOM 838 N N . LEU A 1 105 ? -3.361 -3.287 3.426 1 88.5 105 LEU A N 1
ATOM 839 C CA . LEU A 1 105 ? -2.25 -3.412 2.49 1 88.5 105 LEU A CA 1
ATOM 840 C C . LEU A 1 105 ? -1.737 -4.848 2.443 1 88.5 105 LEU A C 1
ATOM 842 O O . LEU A 1 105 ? -1.348 -5.34 1.381 1 88.5 105 LEU A O 1
ATOM 846 N N . GLU A 1 106 ? -1.701 -5.477 3.586 1 88.56 106 GLU A N 1
ATOM 847 C CA . GLU A 1 106 ? -1.281 -6.875 3.648 1 88.56 106 GLU A CA 1
ATOM 848 C C . GLU A 1 106 ? -2.201 -7.766 2.818 1 88.56 106 GLU A C 1
ATOM 850 O O . GLU A 1 106 ? -1.731 -8.602 2.043 1 88.56 106 GLU A O 1
ATOM 855 N N . TYR A 1 107 ? -3.443 -7.52 3.006 1 91.75 107 TYR A N 1
ATOM 856 C CA . TYR A 1 107 ? -4.414 -8.289 2.238 1 91.75 107 TYR A CA 1
ATOM 857 C C . TYR A 1 107 ? -4.223 -8.07 0.742 1 91.75 107 TYR A C 1
ATOM 859 O O . TYR A 1 107 ? -4.258 -9.031 -0.038 1 91.75 107 TYR A O 1
ATOM 867 N N . ASP A 1 108 ? -4.043 -6.844 0.351 1 91.88 108 ASP A N 1
ATOM 868 C CA . ASP A 1 108 ? -3.904 -6.527 -1.067 1 91.88 108 ASP A CA 1
ATOM 869 C C . ASP A 1 108 ? -2.697 -7.238 -1.674 1 91.88 108 ASP A C 1
ATOM 871 O O . ASP A 1 108 ? -2.771 -7.758 -2.789 1 91.88 108 ASP A O 1
ATOM 875 N N . TYR A 1 109 ? -1.619 -7.25 -0.912 1 91.12 109 TYR A N 1
ATOM 876 C CA . TYR A 1 109 ? -0.427 -7.934 -1.401 1 91.12 109 TYR A CA 1
ATOM 877 C C . TYR A 1 109 ? -0.665 -9.438 -1.501 1 91.12 109 TYR A C 1
ATOM 879 O O . TYR A 1 109 ? -0.274 -10.07 -2.484 1 91.12 109 TYR A O 1
ATOM 887 N N . ILE A 1 110 ? -1.304 -9.984 -0.531 1 90.94 110 ILE A N 1
ATOM 888 C CA . ILE A 1 110 ? -1.597 -11.414 -0.513 1 90.94 110 ILE A CA 1
ATOM 889 C C . ILE A 1 110 ? -2.553 -11.758 -1.652 1 90.94 110 ILE A C 1
ATOM 891 O O . ILE A 1 110 ? -2.371 -12.766 -2.34 1 90.94 110 ILE A O 1
ATOM 895 N N . LEU A 1 111 ? -3.523 -10.93 -1.828 1 94.31 111 LEU A N 1
ATOM 896 C CA . LEU A 1 111 ? -4.496 -11.125 -2.898 1 94.31 111 LEU A CA 1
ATOM 897 C C . LEU A 1 111 ? -3.812 -11.109 -4.262 1 94.31 111 LEU A C 1
ATOM 899 O O . LEU A 1 111 ? -4.043 -11.992 -5.09 1 94.31 111 LEU A O 1
ATOM 903 N N . TYR A 1 112 ? -3 -10.117 -4.465 1 94.62 112 TYR A N 1
ATOM 904 C CA . TYR A 1 112 ? -2.277 -10.016 -5.73 1 94.62 112 TYR A CA 1
ATOM 905 C C . TYR A 1 112 ? -1.43 -11.258 -5.977 1 94.62 112 TYR A C 1
ATOM 907 O O . TYR A 1 112 ? -1.446 -11.82 -7.074 1 94.62 112 TYR A O 1
ATOM 915 N N . GLU A 1 113 ? -0.722 -11.672 -4.973 1 92.5 113 GLU A N 1
ATOM 916 C CA . GLU A 1 113 ? 0.119 -12.859 -5.102 1 92.5 113 GLU A CA 1
ATOM 917 C C . GLU A 1 113 ? -0.72 -14.102 -5.383 1 92.5 113 GLU A C 1
ATOM 919 O O . GLU A 1 113 ? -0.304 -14.977 -6.145 1 92.5 113 GLU A O 1
ATOM 924 N N . SER A 1 114 ? -1.846 -14.219 -4.738 1 94.69 114 SER A N 1
ATOM 925 C CA . SER A 1 114 ? -2.752 -15.344 -4.953 1 94.69 114 SER A CA 1
ATOM 926 C C . SER A 1 114 ? -3.229 -15.398 -6.402 1 94.69 114 SER A C 1
ATOM 928 O O . SER A 1 114 ? -3.24 -16.469 -7.016 1 94.69 114 SER A O 1
ATOM 930 N N . LEU A 1 115 ? -3.537 -14.266 -6.945 1 96.69 115 LEU A N 1
ATOM 931 C CA . LEU A 1 115 ? -4.008 -14.188 -8.32 1 96.69 115 LEU A CA 1
ATOM 932 C C . LEU A 1 115 ? -2.879 -14.508 -9.305 1 96.69 115 LEU A C 1
ATOM 934 O O . LEU A 1 115 ? -3.094 -15.188 -10.305 1 96.69 115 LEU A O 1
ATOM 938 N N . ARG A 1 116 ? -1.732 -14.008 -8.961 1 94.88 116 ARG A N 1
ATOM 939 C CA . ARG A 1 116 ? -0.566 -14.312 -9.789 1 94.88 116 ARG A CA 1
ATOM 940 C C . ARG A 1 116 ? -0.284 -15.812 -9.812 1 94.88 116 ARG A C 1
ATOM 942 O O . ARG A 1 116 ? 0.02 -16.375 -10.867 1 94.88 116 ARG A O 1
ATOM 949 N N . THR A 1 117 ? -0.388 -16.391 -8.711 1 94 117 THR A N 1
ATOM 950 C CA . THR A 1 117 ? -0.174 -17.828 -8.609 1 94 117 THR A CA 1
ATOM 951 C C . THR A 1 117 ? -1.21 -18.594 -9.438 1 94 117 THR A C 1
ATOM 953 O O . THR A 1 117 ? -0.866 -19.516 -10.18 1 94 117 THR A O 1
ATOM 956 N N . LEU A 1 118 ? -2.439 -18.203 -9.32 1 96.25 118 LEU A N 1
ATOM 957 C CA . LEU A 1 118 ? -3.506 -18.828 -10.094 1 96.25 118 LEU A CA 1
ATOM 958 C C . LEU A 1 118 ? -3.244 -18.688 -11.594 1 96.25 118 LEU A C 1
ATOM 960 O O . LEU A 1 118 ? -3.477 -19.625 -12.359 1 96.25 118 LEU A O 1
ATOM 964 N N . GLN A 1 119 ? -2.803 -17.562 -11.977 1 95.44 119 GLN A N 1
ATOM 965 C CA . GLN A 1 119 ? -2.496 -17.328 -13.383 1 95.44 119 GLN A CA 1
ATOM 966 C C . GLN A 1 119 ? -1.414 -18.281 -13.883 1 95.44 119 GLN A C 1
ATOM 968 O O . GLN A 1 119 ? -1.494 -18.781 -15 1 95.44 119 GLN A O 1
ATOM 973 N N . GLN A 1 120 ? -0.509 -18.516 -13.039 1 93.75 120 GLN A N 1
ATOM 974 C CA . GLN A 1 120 ? 0.604 -19.391 -13.414 1 93.75 120 GLN A CA 1
ATOM 975 C C . GLN A 1 120 ? 0.169 -20.844 -13.453 1 93.75 120 GLN A C 1
ATOM 977 O O . GLN A 1 120 ? 0.739 -21.656 -14.203 1 93.75 120 GLN A O 1
ATOM 982 N N . MET A 1 121 ? -0.789 -21.25 -12.742 1 91.25 121 MET A N 1
ATOM 983 C CA . MET A 1 121 ? -1.22 -22.641 -12.609 1 91.25 121 MET A CA 1
ATOM 984 C C . MET A 1 121 ? -1.969 -23.094 -13.852 1 91.25 121 MET A C 1
ATOM 986 O O . MET A 1 121 ? -2.084 -24.297 -14.109 1 91.25 121 MET A O 1
ATOM 990 N N . GLN A 1 122 ? -2.457 -22.266 -14.68 1 89.19 122 GLN A N 1
ATOM 991 C CA . GLN A 1 122 ? -3.188 -22.625 -15.891 1 89.19 122 GLN A CA 1
ATOM 992 C C . GLN A 1 122 ? -4.172 -23.766 -15.625 1 89.19 122 GLN A C 1
ATOM 994 O O . GLN A 1 122 ? -4.023 -24.859 -16.172 1 89.19 122 GLN A O 1
ATOM 999 N N . LEU A 1 123 ? -5.227 -23.531 -15.008 1 92.44 123 LEU A N 1
ATOM 1000 C CA . LEU A 1 123 ? -6.18 -24.5 -14.477 1 92.44 123 LEU A CA 1
ATOM 1001 C C . LEU A 1 123 ? -7.051 -25.062 -15.594 1 92.44 123 LEU A C 1
ATOM 1003 O O . LEU A 1 123 ? -7.367 -24.375 -16.562 1 92.44 123 LEU A O 1
ATOM 1007 N N . SER A 1 124 ? -7.402 -26.328 -15.359 1 89.94 124 SER A N 1
ATOM 1008 C CA . SER A 1 124 ? -8.344 -26.984 -16.266 1 89.94 124 SER A CA 1
ATOM 1009 C C . SER A 1 124 ? -9.789 -26.672 -15.875 1 89.94 124 SER A C 1
ATOM 1011 O O . SER A 1 124 ? -10.047 -26.203 -14.766 1 89.94 124 SER A O 1
ATOM 1013 N N . VAL A 1 125 ? -10.68 -27.031 -16.797 1 90.5 125 VAL A N 1
ATOM 1014 C CA . VAL A 1 125 ? -12.102 -26.797 -16.578 1 90.5 125 VAL A CA 1
ATOM 1015 C C . VAL A 1 125 ? -12.586 -27.625 -15.383 1 90.5 125 VAL A C 1
ATOM 1017 O O . VAL A 1 125 ? -13.406 -27.156 -14.594 1 90.5 125 VAL A O 1
ATOM 1020 N N . ASP A 1 126 ? -12.117 -28.859 -15.328 1 90.88 126 ASP A N 1
ATOM 1021 C CA . ASP A 1 126 ? -12.539 -29.75 -14.25 1 90.88 126 ASP A CA 1
ATOM 1022 C C . ASP A 1 126 ? -12.164 -29.172 -12.883 1 90.88 126 ASP A C 1
ATOM 1024 O O . ASP A 1 126 ? -12.969 -29.203 -11.953 1 90.88 126 ASP A O 1
ATOM 1028 N N . VAL A 1 127 ? -10.984 -28.641 -12.773 1 93.88 127 VAL A N 1
ATOM 1029 C CA . VAL A 1 127 ? -10.531 -28.047 -11.523 1 93.88 127 VAL A CA 1
ATOM 1030 C C . VAL A 1 127 ? -11.367 -26.812 -11.211 1 93.88 127 VAL A C 1
ATOM 1032 O O . VAL A 1 127 ? -11.75 -26.578 -10.062 1 93.88 127 VAL A O 1
ATOM 1035 N N . LEU A 1 128 ? -11.68 -26 -12.172 1 94.81 128 LEU A N 1
ATOM 1036 C CA . LEU A 1 128 ? -12.5 -24.797 -12.008 1 94.81 128 LEU A CA 1
ATOM 1037 C C . LEU A 1 128 ? -13.883 -25.156 -11.461 1 94.81 128 LEU A C 1
ATOM 1039 O O . LEU A 1 128 ? -14.367 -24.516 -10.523 1 94.81 128 LEU A O 1
ATOM 1043 N N . LYS A 1 129 ? -14.453 -26.172 -12.008 1 93.56 129 LYS A N 1
ATOM 1044 C CA . LYS A 1 129 ? -15.789 -26.609 -11.602 1 93.56 129 LYS A CA 1
ATOM 1045 C C . LYS A 1 129 ? -15.773 -27.188 -10.188 1 93.56 129 LYS A C 1
ATOM 1047 O O . LYS A 1 129 ? -16.688 -26.922 -9.391 1 93.56 129 LYS A O 1
ATOM 1052 N N . THR A 1 130 ? -14.773 -27.938 -9.961 1 94.5 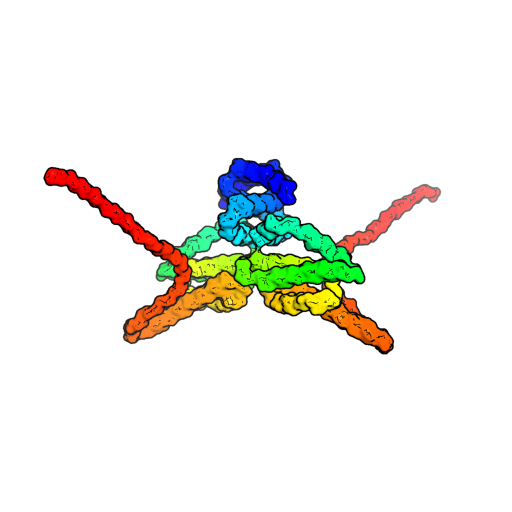130 THR A N 1
ATOM 1053 C CA . THR A 1 130 ? -14.664 -28.609 -8.672 1 94.5 130 THR A CA 1
ATOM 1054 C C . THR A 1 130 ? -14.43 -27.609 -7.555 1 94.5 130 THR A C 1
ATOM 1056 O O . THR A 1 130 ? -15.031 -27.703 -6.484 1 94.5 130 THR A O 1
ATOM 1059 N N . THR A 1 131 ? -13.562 -26.578 -7.762 1 96.44 131 THR A N 1
ATOM 1060 C CA . THR A 1 131 ? -13.141 -25.672 -6.703 1 96.44 131 THR A CA 1
ATOM 1061 C C . THR A 1 131 ? -14.062 -24.453 -6.641 1 96.44 131 THR A C 1
ATOM 1063 O O . THR A 1 131 ? -14.094 -23.75 -5.633 1 96.44 131 THR A O 1
ATOM 1066 N N . LYS A 1 132 ? -14.727 -24.031 -7.68 1 96.94 132 LYS A N 1
ATOM 1067 C CA . LYS A 1 132 ? -15.539 -22.828 -7.805 1 96.94 132 LYS A CA 1
ATOM 1068 C C . LYS A 1 132 ? -14.727 -21.578 -7.504 1 96.94 132 LYS A C 1
ATOM 1070 O O . LYS A 1 132 ? -15.234 -20.625 -6.902 1 96.94 132 LYS A O 1
ATOM 1075 N N . ILE A 1 133 ? -13.438 -21.609 -7.84 1 97.56 133 ILE A N 1
ATOM 1076 C CA . ILE A 1 133 ? -12.508 -20.5 -7.574 1 97.56 133 ILE A CA 1
ATOM 1077 C C . ILE A 1 133 ? -12.922 -19.281 -8.383 1 97.56 133 ILE A C 1
ATOM 1079 O O . ILE A 1 133 ? -12.641 -18.141 -7.988 1 97.56 133 ILE A O 1
ATOM 1083 N N . ARG A 1 134 ? -13.57 -19.5 -9.523 1 96.31 134 ARG A N 1
ATOM 1084 C CA . ARG A 1 134 ? -14.008 -18.391 -10.375 1 96.31 134 ARG A CA 1
ATOM 1085 C C . ARG A 1 134 ? -14.898 -17.422 -9.602 1 96.31 134 ARG A C 1
ATOM 1087 O O . ARG A 1 134 ? -14.781 -16.203 -9.742 1 96.31 134 ARG A O 1
ATOM 1094 N N . ARG A 1 135 ? -15.719 -17.953 -8.805 1 96.62 135 ARG A N 1
ATOM 1095 C CA . ARG A 1 135 ? -16.609 -17.109 -8.008 1 96.62 135 ARG A CA 1
ATOM 1096 C C . ARG A 1 135 ? -15.82 -16.219 -7.066 1 96.62 135 ARG A C 1
ATOM 1098 O O . ARG A 1 135 ? -16.125 -15.023 -6.941 1 96.62 135 ARG A O 1
ATOM 1105 N N . THR A 1 136 ? -14.914 -16.781 -6.445 1 96.5 136 THR A N 1
ATOM 1106 C CA . THR A 1 136 ? -14.07 -16.062 -5.496 1 96.5 136 THR A CA 1
ATOM 1107 C C . THR A 1 136 ? -13.289 -14.961 -6.203 1 96.5 136 THR A C 1
ATOM 1109 O O . THR A 1 136 ? -13.234 -13.828 -5.723 1 96.5 136 THR A O 1
ATOM 1112 N N . VAL A 1 137 ? -12.742 -15.234 -7.32 1 97.62 137 VAL A N 1
ATOM 1113 C CA . VAL A 1 137 ? -11.938 -14.273 -8.062 1 97.62 137 VAL A CA 1
ATOM 1114 C C . VAL A 1 137 ? -12.844 -13.18 -8.633 1 97.62 137 VAL A C 1
ATOM 1116 O O . VAL A 1 137 ? -12.461 -12.008 -8.672 1 97.62 137 VAL A O 1
ATOM 1119 N N . CYS A 1 138 ? -14.047 -13.516 -9.016 1 97.06 138 CYS A N 1
ATOM 1120 C CA . CYS A 1 138 ? -15.008 -12.562 -9.57 1 97.06 138 CYS A CA 1
ATOM 1121 C C . CYS A 1 138 ? -15.336 -11.469 -8.562 1 97.06 138 CYS A C 1
ATOM 1123 O O . CYS A 1 138 ? -15.562 -10.32 -8.938 1 97.06 138 CYS A O 1
ATOM 1125 N N . ALA A 1 13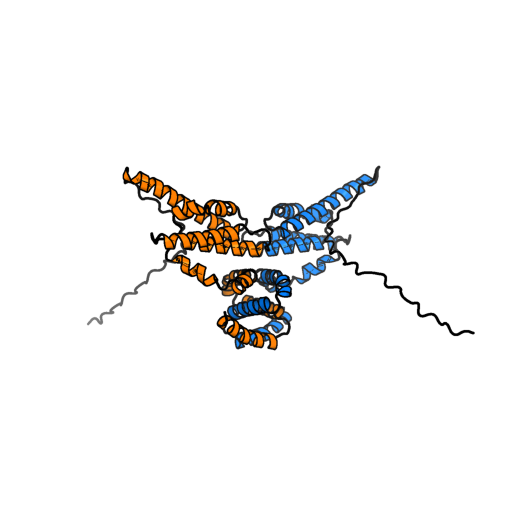9 ? -15.266 -11.852 -7.375 1 95.44 139 ALA A N 1
ATOM 1126 C CA . ALA A 1 139 ? -15.57 -10.883 -6.324 1 95.44 139 ALA A CA 1
ATOM 1127 C C . ALA A 1 139 ? -14.5 -9.797 -6.25 1 95.44 139 ALA A C 1
ATOM 1129 O O . ALA A 1 139 ? -14.734 -8.734 -5.676 1 95.44 139 ALA A O 1
ATOM 1130 N N . THR A 1 140 ? -13.336 -10 -6.801 1 95.25 140 THR A N 1
ATOM 1131 C CA . THR A 1 140 ? -12.234 -9.055 -6.703 1 95.25 140 THR A CA 1
ATOM 1132 C C . THR A 1 140 ? -12.125 -8.211 -7.973 1 95.25 140 THR A C 1
ATOM 1134 O O . THR A 1 140 ? -11.234 -7.367 -8.094 1 95.25 140 THR A O 1
ATOM 1137 N N . ARG A 1 141 ? -13.031 -8.367 -8.914 1 93.69 141 ARG A N 1
ATOM 1138 C CA . ARG A 1 141 ? -12.922 -7.746 -10.227 1 93.69 141 ARG A CA 1
ATOM 1139 C C . ARG A 1 141 ? -13.102 -6.234 -10.133 1 93.69 141 ARG A C 1
ATOM 1141 O O . ARG A 1 141 ? -12.711 -5.504 -11.047 1 93.69 141 ARG A O 1
ATOM 1148 N N . LYS A 1 142 ? -13.664 -5.773 -9.008 1 92.19 142 LYS A N 1
ATOM 1149 C CA . LYS A 1 142 ? -13.867 -4.34 -8.828 1 92.19 142 LYS A CA 1
ATOM 1150 C C . LYS A 1 142 ? -12.922 -3.779 -7.766 1 92.19 142 LYS A C 1
ATOM 1152 O O . LYS A 1 142 ? -13.188 -2.723 -7.188 1 92.19 142 LYS A O 1
ATOM 1157 N N . HIS A 1 143 ? -11.922 -4.426 -7.477 1 92.94 143 HIS A N 1
ATOM 1158 C CA . HIS A 1 143 ? -10.938 -3.98 -6.496 1 92.94 143 HIS A CA 1
ATOM 1159 C C . HIS A 1 143 ? -10.414 -2.59 -6.836 1 92.94 143 HIS A C 1
ATOM 1161 O O . HIS A 1 143 ? -10.32 -2.225 -8.008 1 92.94 143 HIS A O 1
ATOM 1167 N N . CYS A 1 144 ? -9.992 -1.834 -5.898 1 90.44 144 CYS A N 1
ATOM 1168 C CA . CYS A 1 144 ? -9.609 -0.44 -6.098 1 90.44 144 CYS A CA 1
ATOM 1169 C C . CYS A 1 144 ? -8.258 -0.338 -6.789 1 90.44 144 CYS A C 1
ATOM 1171 O O . CYS A 1 144 ? -8 0.617 -7.523 1 90.44 144 CYS A O 1
ATOM 1173 N N . PHE A 1 145 ? -7.387 -1.249 -6.605 1 91.62 145 PHE A N 1
ATOM 1174 C CA . PHE A 1 145 ? -6.086 -1.222 -7.262 1 91.62 145 PHE A CA 1
ATOM 1175 C C . PHE A 1 145 ? -6.191 -1.746 -8.688 1 91.62 145 PHE A C 1
ATOM 1177 O O . PHE A 1 145 ? -6.691 -2.85 -8.914 1 91.62 145 PHE A O 1
ATOM 1184 N N . SER A 1 146 ? -5.633 -1.023 -9.586 1 92.5 146 SER A N 1
ATOM 1185 C CA . SER A 1 146 ? -5.707 -1.36 -11.008 1 92.5 146 SER A CA 1
ATOM 1186 C C . SER A 1 146 ? -4.977 -2.666 -11.305 1 92.5 146 SER A C 1
ATOM 1188 O O . SER A 1 146 ? -5.441 -3.473 -12.109 1 92.5 146 SER A O 1
ATOM 1190 N N . ARG A 1 147 ? -3.871 -2.852 -10.664 1 90.12 147 ARG A N 1
ATOM 1191 C CA . ARG A 1 147 ? -3.074 -4.043 -10.93 1 90.12 147 ARG A CA 1
ATOM 1192 C C . ARG A 1 147 ? -3.834 -5.309 -10.547 1 90.12 147 ARG A C 1
ATOM 1194 O O . ARG A 1 147 ? -3.76 -6.32 -11.25 1 90.12 147 ARG A O 1
ATOM 1201 N N . ILE A 1 148 ? -4.551 -5.242 -9.492 1 95.56 148 ILE A N 1
ATOM 1202 C CA . ILE A 1 148 ? -5.34 -6.383 -9.031 1 95.56 148 ILE A CA 1
ATOM 1203 C C . ILE A 1 148 ? -6.559 -6.566 -9.93 1 95.56 148 ILE A C 1
ATOM 1205 O O . ILE A 1 148 ? -6.863 -7.684 -10.352 1 95.56 148 ILE A O 1
ATOM 1209 N N . ARG A 1 149 ? -7.199 -5.52 -10.25 1 96.19 149 ARG A N 1
ATOM 1210 C CA . ARG A 1 149 ? -8.375 -5.547 -11.117 1 96.19 149 ARG A CA 1
ATOM 1211 C C . ARG A 1 149 ? -8.031 -6.152 -12.477 1 96.19 149 ARG A C 1
ATOM 1213 O O . ARG A 1 149 ? -8.734 -7.039 -12.961 1 96.19 149 ARG A O 1
ATOM 1220 N N . LYS A 1 150 ? -6.965 -5.645 -13.039 1 96.75 150 LYS A N 1
ATOM 1221 C CA . LYS A 1 150 ? -6.543 -6.117 -14.359 1 96.75 150 LYS A CA 1
ATOM 1222 C C . LYS A 1 150 ? -6.227 -7.609 -14.328 1 96.75 150 LYS A C 1
ATOM 1224 O O . LYS A 1 150 ? -6.629 -8.352 -15.227 1 96.75 150 LYS A O 1
ATOM 1229 N N . LEU A 1 151 ? -5.555 -8 -13.328 1 96.75 151 LEU A N 1
ATOM 1230 C CA . LEU A 1 151 ? -5.184 -9.406 -13.203 1 96.75 151 LEU A CA 1
ATOM 1231 C C . LEU A 1 151 ? -6.418 -10.281 -13.008 1 96.75 151 LEU A C 1
ATOM 1233 O O . LEU A 1 151 ? -6.543 -11.336 -13.625 1 96.75 151 LEU A O 1
ATOM 1237 N N . ALA A 1 152 ? -7.305 -9.883 -12.148 1 97.75 152 ALA A N 1
ATOM 1238 C CA . ALA A 1 152 ? -8.547 -10.617 -11.898 1 97.75 152 ALA A CA 1
ATOM 1239 C C . ALA A 1 152 ? -9.352 -10.773 -13.188 1 97.75 152 ALA A C 1
ATOM 1241 O O . ALA A 1 152 ? -9.789 -11.875 -13.523 1 97.75 152 ALA A O 1
ATOM 1242 N N . ARG A 1 153 ? -9.453 -9.75 -13.891 1 97.25 153 ARG A N 1
ATOM 1243 C CA . ARG A 1 153 ? -10.219 -9.766 -15.133 1 97.25 153 ARG A CA 1
ATOM 1244 C C . ARG A 1 153 ? -9.562 -10.672 -16.172 1 97.25 153 ARG A C 1
ATOM 1246 O O . ARG A 1 153 ? -10.25 -11.414 -16.875 1 97.25 153 ARG A O 1
ATOM 1253 N N . CYS A 1 154 ? -8.297 -10.539 -16.188 1 96.69 154 CYS A N 1
ATOM 1254 C CA . CYS A 1 154 ? -7.555 -11.406 -17.094 1 96.69 154 CYS A CA 1
ATOM 1255 C C . CYS A 1 154 ? -7.801 -12.875 -16.766 1 96.69 154 CYS A C 1
ATOM 1257 O O . CYS A 1 154 ? -8.031 -13.688 -17.656 1 96.69 154 CYS A O 1
ATOM 1259 N N . LEU A 1 155 ? -7.816 -13.203 -15.555 1 97.06 155 LEU A N 1
ATOM 1260 C CA . LEU A 1 155 ? -8.039 -14.578 -15.109 1 97.06 155 LEU A CA 1
ATOM 1261 C C . LEU A 1 155 ? -9.453 -15.031 -15.453 1 97.06 155 LEU A C 1
ATOM 1263 O O . LEU A 1 155 ? -9.641 -16.109 -16.016 1 97.06 155 LEU A O 1
ATOM 1267 N N . ILE A 1 156 ? -10.391 -14.234 -15.164 1 96.75 156 ILE A N 1
ATOM 1268 C CA . ILE A 1 156 ? -11.797 -14.555 -15.422 1 96.75 156 ILE A CA 1
ATOM 1269 C C . ILE A 1 156 ? -12.008 -14.766 -16.922 1 96.75 156 ILE A C 1
ATOM 1271 O O . ILE A 1 156 ? -12.664 -15.727 -17.328 1 96.75 156 ILE A O 1
ATOM 1275 N N . ASP A 1 157 ? -11.445 -13.898 -17.734 1 95.75 157 ASP A N 1
ATOM 1276 C CA . ASP A 1 157 ? -11.57 -14 -19.172 1 95.75 157 ASP A CA 1
ATOM 1277 C C . ASP A 1 157 ? -10.93 -15.289 -19.688 1 95.75 157 ASP A C 1
ATOM 1279 O O . ASP A 1 157 ? -11.5 -15.969 -20.547 1 95.75 157 ASP A O 1
ATOM 1283 N N . SER A 1 158 ? -9.797 -15.586 -19.172 1 94.5 158 SER A N 1
ATOM 1284 C CA . SER A 1 158 ? -9.125 -16.812 -19.578 1 94.5 158 SER A CA 1
ATOM 1285 C C . SER A 1 158 ? -9.953 -18.047 -19.234 1 94.5 158 SER A C 1
ATOM 1287 O O . SER A 1 158 ? -9.977 -19.016 -19.984 1 94.5 158 SER A O 1
ATOM 1289 N N . TRP A 1 159 ? -10.625 -18 -18.125 1 94.62 159 TRP A N 1
ATOM 1290 C CA . TRP A 1 159 ? -11.438 -19.141 -17.688 1 94.62 159 TRP A CA 1
ATOM 1291 C C . TRP A 1 159 ? -12.727 -19.219 -18.484 1 94.62 159 TRP A C 1
ATOM 1293 O O . TRP A 1 159 ? -13.273 -20.312 -18.672 1 94.62 159 TRP A O 1
ATOM 1303 N N . ARG A 1 160 ? -13.234 -18.156 -18.922 1 92 160 ARG A N 1
ATOM 1304 C CA . ARG A 1 160 ? -14.414 -18.125 -19.781 1 92 160 ARG A CA 1
ATOM 1305 C C . ARG A 1 160 ? -14.133 -18.797 -21.125 1 92 160 ARG A C 1
ATOM 1307 O O . ARG A 1 160 ? -14.961 -19.578 -21.625 1 92 160 ARG A O 1
ATOM 1314 N N . VAL A 1 161 ? -13 -18.547 -21.641 1 89.31 161 VAL A N 1
ATOM 1315 C CA . VAL A 1 161 ? -12.602 -19.109 -22.922 1 89.31 161 VAL A CA 1
ATOM 1316 C C . VAL A 1 161 ? -12.438 -20.625 -22.797 1 89.31 161 VAL A C 1
ATOM 1318 O O . VAL A 1 161 ? -12.828 -21.375 -23.688 1 89.31 161 VAL A O 1
ATOM 1321 N N . LEU A 1 162 ? -11.977 -21.078 -21.75 1 86 162 LEU A N 1
ATOM 1322 C CA . LEU A 1 162 ? -11.797 -22.516 -21.5 1 86 162 LEU A CA 1
ATOM 1323 C C . LEU A 1 162 ? -13.141 -23.234 -21.469 1 86 162 LEU A C 1
ATOM 1325 O O . LEU A 1 162 ? -13.266 -24.344 -21.984 1 86 162 LEU A O 1
ATOM 1329 N N . GLY A 1 163 ? -14.133 -22.625 -20.859 1 80.19 163 GLY A N 1
ATOM 1330 C CA . GLY A 1 163 ? -15.461 -23.203 -20.812 1 80.19 163 GLY A CA 1
ATOM 1331 C C . GLY A 1 163 ? -16.141 -23.266 -22.172 1 80.19 163 GLY A C 1
ATOM 1332 O O . GLY A 1 163 ? -16.828 -24.234 -22.484 1 80.19 163 GLY A O 1
ATOM 1333 N N . ASP A 1 164 ? -15.945 -22.219 -22.906 1 75.69 164 ASP A N 1
ATOM 1334 C CA . ASP A 1 164 ? -16.531 -22.156 -24.234 1 75.69 164 ASP A CA 1
ATOM 1335 C C . ASP A 1 164 ? -15.883 -23.172 -25.188 1 75.69 164 ASP A C 1
ATOM 1337 O O . ASP A 1 164 ? -16.562 -23.781 -26.016 1 75.69 164 ASP A O 1
ATOM 1341 N N . GLU A 1 165 ? -14.633 -23.281 -25.078 1 69.5 165 GLU A N 1
ATOM 1342 C CA . GLU A 1 165 ? -13.906 -24.219 -25.922 1 69.5 165 GLU A CA 1
ATOM 1343 C C . GLU A 1 165 ? -14.344 -25.656 -25.656 1 69.5 165 GLU A C 1
ATOM 1345 O O . GLU A 1 165 ? -14.414 -26.469 -26.578 1 69.5 165 GLU A O 1
ATOM 1350 N N . ARG A 1 166 ? -14.711 -25.906 -24.469 1 63.59 166 ARG A N 1
ATOM 1351 C CA . ARG A 1 166 ? -15.172 -27.25 -24.141 1 63.59 166 ARG A CA 1
ATOM 1352 C C . ARG A 1 166 ? -16.562 -27.5 -24.719 1 63.59 166 ARG A C 1
ATOM 1354 O O . ARG A 1 166 ? -16.828 -28.594 -25.219 1 63.59 166 ARG A O 1
ATOM 1361 N N . VAL A 1 167 ? -17.344 -26.453 -24.656 1 58.19 167 VAL A N 1
ATOM 1362 C CA . VAL A 1 167 ? -18.672 -26.578 -25.25 1 58.19 167 VAL A CA 1
ATOM 1363 C C . VAL A 1 167 ? -18.562 -26.703 -26.766 1 58.19 167 VAL A C 1
ATOM 1365 O O . VAL A 1 167 ? -19.281 -27.484 -27.391 1 58.19 167 VAL A O 1
ATOM 1368 N N . ASN A 1 168 ? -17.609 -25.844 -27.266 1 59.06 168 ASN A N 1
ATOM 1369 C CA . ASN A 1 168 ? -17.453 -25.891 -28.719 1 59.06 168 ASN A CA 1
ATOM 1370 C C . ASN A 1 168 ? -16.766 -27.188 -29.156 1 59.06 168 ASN A C 1
ATOM 1372 O O . ASN A 1 168 ? -17.047 -27.703 -30.234 1 59.06 168 ASN A O 1
ATOM 1376 N N . SER A 1 169 ? -15.703 -27.578 -28.359 1 55.66 169 SER A N 1
ATOM 1377 C CA . SER A 1 169 ? -15.109 -28.859 -28.75 1 55.66 169 SER A CA 1
ATOM 1378 C C . SER A 1 169 ? -16.094 -30 -28.578 1 55.66 169 SER A C 1
ATOM 1380 O O . SER A 1 169 ? -16.031 -31 -29.297 1 55.66 169 SER A O 1
ATOM 1382 N N . ALA A 1 170 ? -17 -29.828 -27.594 1 52.81 170 ALA A N 1
ATOM 1383 C CA . ALA A 1 170 ? -18.078 -30.812 -27.5 1 52.81 170 ALA A CA 1
ATOM 1384 C C . ALA A 1 170 ? -19.094 -30.625 -28.609 1 52.81 170 ALA A C 1
ATOM 1386 O O . ALA A 1 170 ? -19.688 -31.594 -29.109 1 52.81 170 ALA A O 1
ATOM 1387 N N . VAL A 1 171 ? -19.25 -29.297 -28.953 1 48.03 171 VAL A N 1
ATOM 1388 C CA . VAL A 1 171 ? -20.203 -29.031 -30.031 1 48.03 171 VAL A CA 1
ATOM 1389 C C . VAL A 1 171 ? -19.531 -29.281 -31.375 1 48.03 171 VAL A C 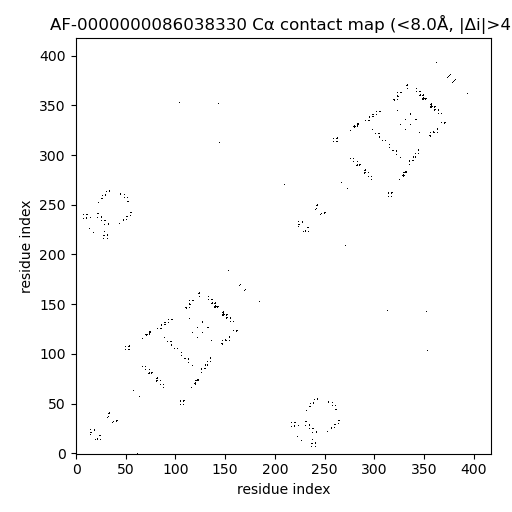1
ATOM 1391 O O . VAL A 1 171 ? -20.203 -29.594 -32.375 1 48.03 171 VAL A O 1
ATOM 1394 N N . THR A 1 172 ? -18.172 -28.922 -31.5 1 45.59 172 THR A N 1
ATOM 1395 C CA . THR A 1 172 ? -17.594 -29.109 -32.844 1 45.59 172 THR A CA 1
ATOM 1396 C C . THR A 1 172 ? -17.641 -30.578 -33.25 1 45.59 172 THR A C 1
ATOM 1398 O O . THR A 1 172 ? -17.125 -30.953 -34.281 1 45.59 172 THR A O 1
ATOM 1401 N N . ILE A 1 173 ? -18.094 -31.672 -32.438 1 40.28 173 ILE A N 1
ATOM 1402 C CA . ILE A 1 173 ? -18.344 -32.844 -33.281 1 40.28 173 ILE A CA 1
ATOM 1403 C C . ILE A 1 173 ? -19.391 -32.469 -34.344 1 40.28 173 ILE A C 1
ATOM 1405 O O . ILE A 1 173 ? -19.578 -33.219 -35.312 1 40.28 173 ILE A O 1
ATOM 1409 N N . THR A 1 174 ? -20.453 -31.781 -34.125 1 36.56 174 THR A N 1
ATOM 1410 C CA . THR A 1 174 ? -21.234 -31.641 -35.344 1 36.56 174 THR A CA 1
ATOM 1411 C C . THR A 1 174 ? -20.641 -30.547 -36.25 1 36.56 174 THR A C 1
ATOM 1413 O O . THR A 1 174 ? -20.422 -30.766 -37.438 1 36.56 174 THR A O 1
ATOM 1416 N N . ASN A 1 175 ? -21.234 -29.359 -36.438 1 31.3 175 ASN A N 1
ATOM 1417 C CA . ASN A 1 175 ? -21.125 -28.578 -37.688 1 31.3 175 ASN A CA 1
ATOM 1418 C C . ASN A 1 175 ? -19.781 -27.844 -37.75 1 31.3 175 ASN A C 1
ATOM 1420 O O . ASN A 1 175 ? -19.047 -28 -38.719 1 31.3 175 ASN A O 1
ATOM 1424 N N . THR A 1 176 ? -19.781 -26.391 -37.594 1 29.48 176 THR A N 1
ATOM 1425 C CA . THR A 1 176 ? -19.594 -25.094 -38.219 1 29.48 176 THR A CA 1
ATOM 1426 C C . THR A 1 176 ? -18.234 -24.5 -37.875 1 29.48 176 THR A C 1
ATOM 1428 O O . THR A 1 176 ? -17.641 -24.859 -36.844 1 29.48 176 THR A O 1
ATOM 1431 N N . THR A 1 177 ? -17.922 -22.953 -38.125 1 26.52 177 THR A N 1
ATOM 1432 C CA . THR A 1 177 ? -17.094 -21.938 -38.75 1 26.52 177 THR A CA 1
ATOM 1433 C C . THR A 1 177 ? -16 -21.469 -37.781 1 26.52 177 THR A C 1
ATOM 1435 O O . THR A 1 177 ? -16.078 -21.703 -36.594 1 26.52 177 THR A O 1
ATOM 1438 N N . THR A 1 178 ? -15.578 -19.969 -37.875 1 26.02 178 THR A N 1
ATOM 1439 C CA . THR A 1 178 ? -14.438 -19.094 -38.156 1 26.02 178 THR A CA 1
ATOM 1440 C C . THR A 1 178 ? -13.898 -18.5 -36.844 1 26.02 178 THR A C 1
ATOM 1442 O O . THR A 1 178 ? -12.859 -17.844 -36.844 1 26.02 178 THR A O 1
ATOM 1445 N N . THR A 1 179 ? -14.391 -18.547 -35.625 1 24.36 179 THR A N 1
ATOM 1446 C CA . THR A 1 179 ? -14.164 -17.312 -34.875 1 24.36 179 THR A CA 1
ATOM 1447 C C . THR A 1 179 ? -12.703 -17.188 -34.469 1 24.36 179 THR A C 1
ATOM 1449 O O . THR A 1 179 ? -12.031 -18.203 -34.25 1 24.36 179 THR A O 1
ATOM 1452 N N . ASN A 1 180 ? -12.125 -15.844 -34.594 1 23.23 180 ASN A N 1
ATOM 1453 C CA . ASN A 1 180 ? -10.977 -14.953 -34.438 1 23.23 180 ASN A CA 1
ATOM 1454 C C . ASN A 1 180 ? -10.508 -14.859 -33 1 23.23 180 ASN A C 1
ATOM 1456 O O . ASN A 1 180 ? -11.227 -14.344 -32.125 1 23.23 180 ASN A O 1
ATOM 1460 N N . PHE A 1 181 ? -9.734 -15.758 -32.469 1 24.98 181 PHE A N 1
ATOM 1461 C CA . PHE A 1 181 ? -9.281 -15.727 -31.078 1 24.98 181 PHE A CA 1
ATOM 1462 C C . PHE A 1 181 ? -8.164 -14.695 -30.906 1 24.98 181 PHE A C 1
ATOM 1464 O O . PHE A 1 181 ? -6.992 -15 -31.141 1 24.98 181 PHE A O 1
ATOM 1471 N N . ARG A 1 182 ? -8.234 -13.398 -31.359 1 23.78 182 ARG A N 1
ATOM 1472 C CA . ARG A 1 182 ? -7.141 -12.477 -31.062 1 23.78 182 ARG A CA 1
ATOM 1473 C C . ARG A 1 182 ? -7.105 -12.133 -29.578 1 23.78 182 ARG A C 1
ATOM 1475 O O . ARG A 1 182 ? -7.867 -11.281 -29.109 1 23.78 182 ARG A O 1
ATOM 1482 N N . ILE A 1 183 ? -7.031 -13.023 -28.625 1 28.94 183 ILE A N 1
ATOM 1483 C CA . ILE A 1 183 ? -6.875 -12.602 -27.25 1 28.94 183 ILE A CA 1
ATOM 1484 C C . ILE A 1 183 ? -5.496 -11.984 -27.047 1 28.94 183 ILE A C 1
ATOM 1486 O O . ILE A 1 183 ? -4.48 -12.688 -27.094 1 28.94 183 ILE A O 1
ATOM 1490 N N . GLY A 1 184 ? -5.121 -10.805 -27.547 1 27.45 184 GLY A N 1
ATOM 1491 C CA . GLY A 1 184 ? -3.926 -10.023 -27.266 1 27.45 184 GLY A CA 1
ATOM 1492 C C . GLY A 1 184 ? -3.789 -9.625 -25.812 1 27.45 184 GLY A C 1
ATOM 1493 O O . GLY A 1 184 ? -4.438 -8.688 -25.359 1 27.45 184 GLY A O 1
ATOM 1494 N N . CYS A 1 185 ? -3.965 -10.383 -24.844 1 32.91 185 CYS A N 1
ATOM 1495 C CA . CYS A 1 185 ? -3.414 -9.867 -23.594 1 32.91 185 CYS A CA 1
ATOM 1496 C C . CYS A 1 185 ? -1.973 -9.406 -23.781 1 32.91 185 CYS A C 1
ATOM 1498 O O . CYS A 1 185 ? -1.048 -10.227 -23.75 1 32.91 185 CYS A O 1
ATOM 1500 N N . SER A 1 186 ? -1.516 -8.648 -24.969 1 27.27 186 SER A N 1
ATOM 1501 C CA . SER A 1 186 ? -0.193 -8.242 -25.438 1 27.27 186 SER A CA 1
ATOM 1502 C C . SER A 1 186 ? 0.499 -7.348 -24.406 1 27.27 186 SER A C 1
ATOM 1504 O O . SER A 1 186 ? 0.036 -6.242 -24.125 1 27.27 186 SER A O 1
ATOM 1506 N N . SER A 1 187 ? 1.029 -7.672 -23.344 1 26.98 187 SER A N 1
ATOM 1507 C CA . SER A 1 187 ? 2.023 -6.742 -22.828 1 26.98 187 SER A CA 1
ATOM 1508 C C . SER A 1 187 ? 3.156 -6.523 -23.828 1 26.98 187 SER A C 1
ATOM 1510 O O . SER A 1 187 ? 4.031 -7.379 -23.969 1 26.98 187 SER A O 1
ATOM 1512 N N . LYS A 1 188 ? 2.973 -6.133 -25.094 1 26.03 188 LYS A N 1
ATOM 1513 C CA . LYS A 1 188 ? 3.967 -5.98 -26.156 1 26.03 188 LYS A CA 1
ATOM 1514 C C . LYS A 1 188 ? 5.062 -5.004 -25.734 1 26.03 188 LYS A C 1
ATOM 1516 O O . LYS A 1 188 ? 4.797 -3.818 -25.531 1 26.03 188 LYS A O 1
ATOM 1521 N N . GLN A 1 189 ? 6.051 -5.312 -24.891 1 20.78 189 GLN A N 1
ATOM 1522 C CA . GLN A 1 189 ? 7.281 -4.527 -24.875 1 20.78 189 GLN A CA 1
ATOM 1523 C C . GLN A 1 189 ? 7.891 -4.422 -26.266 1 20.78 189 GLN A C 1
ATOM 1525 O O . GLN A 1 189 ? 8.109 -5.438 -26.938 1 20.78 189 GLN A O 1
ATOM 1530 N N . THR A 1 190 ? 7.727 -3.361 -27.062 1 21.53 190 THR A N 1
ATOM 1531 C CA . THR A 1 190 ? 8.117 -2.93 -28.406 1 21.53 190 THR A CA 1
ATOM 1532 C C . THR A 1 190 ? 9.633 -2.973 -28.562 1 21.53 190 THR A C 1
ATOM 1534 O O . THR A 1 190 ? 10.367 -2.436 -27.734 1 21.53 190 THR A O 1
ATOM 1537 N N . SER A 1 191 ? 10.227 -4.141 -29.062 1 21.8 191 SER A N 1
ATOM 1538 C CA . SER A 1 191 ? 11.586 -4.352 -29.547 1 21.8 191 SER A CA 1
ATOM 1539 C C . SER A 1 191 ? 12.008 -3.246 -30.516 1 21.8 191 SER A C 1
ATOM 1541 O O . SER A 1 191 ? 11.32 -2.979 -31.5 1 21.8 191 SER A O 1
ATOM 1543 N N . GLU A 1 192 ? 12.719 -2.223 -29.984 1 20.73 192 GLU A N 1
ATOM 1544 C CA . GLU A 1 192 ? 13.281 -1.128 -30.781 1 20.73 192 GLU A CA 1
ATOM 1545 C C . GLU A 1 192 ? 14.133 -1.654 -31.938 1 20.73 192 GLU A C 1
ATOM 1547 O O . GLU A 1 192 ? 15.008 -2.5 -31.734 1 20.73 192 GLU A O 1
ATOM 1552 N N . GLN A 1 193 ? 13.719 -1.616 -33.156 1 19.31 193 GLN A N 1
ATOM 1553 C CA . GLN A 1 193 ? 14.195 -1.925 -34.5 1 19.31 193 GLN A CA 1
ATOM 1554 C C . GLN A 1 193 ? 15.461 -1.139 -34.844 1 19.31 193 GLN A C 1
ATOM 1556 O O . GLN A 1 193 ? 15.422 0.087 -34.969 1 19.31 193 GLN A O 1
ATOM 1561 N N . LYS A 1 194 ? 16.547 -1.131 -34.062 1 22.81 194 LYS A N 1
ATOM 1562 C CA . LYS A 1 194 ? 17.547 -0.213 -34.625 1 22.81 194 LYS A CA 1
ATOM 1563 C C . LYS A 1 194 ? 17.781 -0.5 -36.125 1 22.81 194 LYS A C 1
ATOM 1565 O O . LYS A 1 194 ? 17.719 -1.652 -36.562 1 22.81 194 LYS A O 1
ATOM 1570 N N . PRO A 1 195 ? 18.453 0.561 -36.906 1 21.97 195 PRO A N 1
ATOM 1571 C CA . PRO A 1 195 ? 18.609 1.04 -38.281 1 21.97 195 PRO A CA 1
ATOM 1572 C C . PRO A 1 195 ? 19.562 0.181 -39.094 1 21.97 195 PRO A C 1
ATOM 1574 O O . PRO A 1 195 ? 20.5 -0.411 -38.531 1 21.97 195 PRO A O 1
ATOM 1577 N N . THR A 1 196 ? 19.281 -0.291 -40.312 1 19.7 196 THR A N 1
ATOM 1578 C CA . THR A 1 196 ? 19.75 -1.2 -41.344 1 19.7 196 THR A CA 1
ATOM 1579 C C . THR A 1 196 ? 21.109 -0.757 -41.875 1 19.7 196 THR A C 1
ATOM 1581 O O . THR A 1 196 ? 22.047 -1.554 -41.938 1 19.7 196 THR A O 1
ATOM 1584 N N . SER A 1 197 ? 21.359 0.206 -42.812 1 18.88 197 SER A N 1
ATOM 1585 C CA . SER A 1 197 ? 21.75 -0.149 -44.188 1 18.88 197 SER A CA 1
ATOM 1586 C C . SER A 1 197 ? 23.234 0.132 -44.406 1 18.88 197 SER A C 1
ATOM 1588 O O . SER A 1 197 ? 23.812 -0.303 -45.406 1 18.88 197 SER A O 1
ATOM 1590 N N . HIS A 1 198 ? 24.188 0.704 -43.625 1 22 198 HIS A N 1
ATOM 1591 C CA . HIS A 1 198 ? 25.047 1.504 -44.469 1 22 198 HIS A CA 1
ATOM 1592 C C . HIS A 1 198 ? 25.984 0.619 -45.312 1 22 198 HIS A C 1
ATOM 1594 O O . HIS A 1 198 ? 26.688 -0.226 -44.75 1 22 198 HIS A O 1
ATOM 1600 N N . SER A 1 199 ? 25.766 0.385 -46.688 1 19.19 199 SER A N 1
ATOM 1601 C CA . SER A 1 199 ? 26.328 -0.439 -47.75 1 19.19 199 SER A CA 1
ATOM 1602 C C . SER A 1 199 ? 27.75 0.002 -48.094 1 19.19 199 SER A C 1
ATOM 1604 O O . SER A 1 199 ? 28.5 -0.736 -48.75 1 19.19 199 SER A O 1
ATOM 1606 N N . SER A 1 200 ? 28.453 1.176 -47.781 1 20.66 200 SER A N 1
ATOM 1607 C CA . SER A 1 200 ? 29.188 1.689 -48.938 1 20.66 200 SER A CA 1
ATOM 1608 C C . SER A 1 200 ? 30.484 0.916 -49.156 1 20.66 200 SER A C 1
ATOM 1610 O O . SER A 1 200 ? 31.359 0.918 -48.312 1 20.66 200 SER A O 1
ATOM 1612 N N . ALA A 1 201 ? 30.656 -0.215 -49.844 1 20.47 201 ALA A N 1
ATOM 1613 C CA . ALA A 1 201 ? 31.922 -0.924 -50.031 1 20.47 201 ALA A CA 1
ATOM 1614 C C . ALA A 1 201 ? 32.875 -0.108 -50.906 1 20.47 201 ALA A C 1
ATOM 1616 O O . ALA A 1 201 ? 34.094 -0.208 -50.75 1 20.47 201 ALA A O 1
ATOM 1617 N N . GLY A 1 202 ? 32.75 0.974 -51.844 1 20.45 202 GLY A N 1
ATOM 1618 C CA . GLY A 1 202 ? 33.219 0.598 -53.156 1 20.45 202 GLY A CA 1
ATOM 1619 C C . GLY A 1 202 ? 34.719 0.738 -53.312 1 20.45 202 GLY A C 1
ATOM 1620 O O . GLY A 1 202 ? 35.219 0.654 -54.438 1 20.45 202 GLY A O 1
ATOM 1621 N N . VAL A 1 203 ? 35.688 0.735 -52.469 1 23.56 203 VAL A N 1
ATOM 1622 C CA . VAL A 1 203 ? 36.969 1.191 -52.969 1 23.56 203 VAL A CA 1
ATOM 1623 C C . VAL A 1 203 ? 37.5 0.215 -54.031 1 23.56 203 VAL A C 1
ATOM 1625 O O . VAL A 1 203 ? 37.719 -0.967 -53.75 1 23.56 203 VAL A O 1
ATOM 1628 N N . LYS A 1 204 ? 37.219 0.521 -55.406 1 21.62 204 LYS A N 1
ATOM 1629 C CA . LYS A 1 204 ? 37.625 -0.129 -56.625 1 21.62 204 LYS A CA 1
ATOM 1630 C C . LYS A 1 204 ? 39.156 -0.198 -56.75 1 21.62 204 LYS A C 1
ATOM 1632 O O . LYS A 1 204 ? 39.844 0.688 -56.25 1 21.62 204 LYS A O 1
ATOM 1637 N N . ARG A 1 205 ? 39.656 -1.336 -57.188 1 20.16 205 ARG A N 1
ATOM 1638 C CA . ARG A 1 205 ? 40.938 -1.895 -57.594 1 20.16 205 ARG A CA 1
ATOM 1639 C C . ARG A 1 205 ? 41.5 -1.147 -58.812 1 20.16 205 ARG A C 1
ATOM 1641 O O . ARG A 1 205 ? 42.438 -1.605 -59.438 1 20.16 205 ARG A O 1
ATOM 1648 N N . LYS A 1 206 ? 41.344 0.205 -59.188 1 21.88 206 LYS A N 1
ATOM 1649 C CA . LYS A 1 206 ? 41.812 0.529 -60.531 1 21.88 206 LYS A CA 1
ATOM 1650 C C . LYS A 1 206 ? 43.281 0.228 -60.719 1 21.88 206 LYS A C 1
ATOM 1652 O O . LYS A 1 206 ? 44.125 0.915 -60.156 1 21.88 206 LYS A O 1
ATOM 1657 N N . GLN A 1 207 ? 43.844 -1.062 -60.688 1 19.75 207 GLN A N 1
ATOM 1658 C CA . GLN A 1 207 ? 45.219 -1.273 -61.188 1 19.75 207 GLN A CA 1
ATOM 1659 C C . GLN A 1 207 ? 45.375 -0.65 -62.562 1 19.75 207 GLN A C 1
ATOM 1661 O O . GLN A 1 207 ? 46.438 -0.059 -62.844 1 19.75 207 GLN A O 1
ATOM 1666 N N . SER A 1 208 ? 44.562 -1.179 -63.656 1 22.52 208 SER A N 1
ATOM 1667 C CA . SER A 1 208 ? 45.344 -1.548 -64.875 1 22.52 208 SER A CA 1
ATOM 1668 C C . SER A 1 208 ? 46.031 -0.333 -65.438 1 22.52 208 SER A C 1
ATOM 1670 O O . SER A 1 208 ? 45.656 0.807 -65.188 1 22.52 208 SER A O 1
ATOM 1672 N N . ASP A 1 209 ? 46.312 -0.504 -66.875 1 21.94 209 ASP A N 1
ATOM 1673 C CA . ASP A 1 209 ? 46.906 0.179 -68.062 1 21.94 209 ASP A CA 1
ATOM 1674 C C . ASP A 1 209 ? 46.188 1.491 -68.312 1 21.94 209 ASP A C 1
ATOM 1676 O O . ASP A 1 209 ? 44.969 1.556 -68.312 1 21.94 209 ASP A O 1
ATOM 1680 N N . MET B 1 1 ? 19.797 21.625 4.234 1 33.75 1 MET B N 1
ATOM 1681 C CA . MET B 1 1 ? 20.016 20.719 3.111 1 33.75 1 MET B CA 1
ATOM 1682 C C . MET B 1 1 ? 21.359 20 3.232 1 33.75 1 MET B C 1
ATOM 1684 O O . MET B 1 1 ? 21.469 18.828 2.871 1 33.75 1 MET B O 1
ATOM 1688 N N . ALA B 1 2 ? 22.25 20.766 3.531 1 43.56 2 ALA B N 1
ATOM 1689 C CA . ALA B 1 2 ? 23.656 20.375 3.662 1 43.56 2 ALA B CA 1
ATOM 1690 C C . ALA B 1 2 ? 23.859 19.453 4.867 1 43.56 2 ALA B C 1
ATOM 1692 O O . ALA B 1 2 ? 24.625 18.5 4.805 1 43.56 2 ALA B O 1
ATOM 1693 N N . GLU B 1 3 ? 23.234 19.688 5.855 1 45 3 GLU B N 1
ATOM 1694 C CA . GLU B 1 3 ? 23.453 18.938 7.09 1 45 3 GLU B CA 1
ATOM 1695 C C . GLU B 1 3 ? 22.875 17.531 6.996 1 45 3 GLU B C 1
ATOM 1697 O O . GLU B 1 3 ? 23.453 16.578 7.539 1 45 3 GLU B O 1
ATOM 1702 N N . ALA B 1 4 ? 21.734 17.469 6.285 1 49.91 4 ALA B N 1
ATOM 1703 C CA . ALA B 1 4 ? 21.109 16.172 6.082 1 49.91 4 ALA B CA 1
ATOM 1704 C C . ALA B 1 4 ? 21.953 15.273 5.184 1 49.91 4 ALA B C 1
ATOM 1706 O O . ALA B 1 4 ? 22.031 14.062 5.387 1 49.91 4 ALA B O 1
ATOM 1707 N N . LYS B 1 5 ? 22.594 15.93 4.277 1 55.28 5 LYS B N 1
ATOM 1708 C CA . LYS B 1 5 ? 23.453 15.211 3.342 1 55.28 5 LYS B CA 1
ATOM 1709 C C . LYS B 1 5 ? 24.688 14.672 4.047 1 55.28 5 LYS B C 1
ATOM 1711 O O . LYS B 1 5 ? 25.156 13.562 3.744 1 55.28 5 LYS B O 1
ATOM 1716 N N . VAL B 1 6 ? 25.281 15.445 4.898 1 58.84 6 VAL B N 1
ATOM 1717 C CA . VAL B 1 6 ? 26.484 15.031 5.617 1 58.84 6 VAL B CA 1
ATOM 1718 C C . VAL B 1 6 ? 26.203 13.773 6.426 1 58.84 6 VAL B C 1
ATOM 1720 O O . VAL B 1 6 ? 27.047 12.883 6.516 1 58.84 6 VAL B O 1
ATOM 1723 N N . SER B 1 7 ? 24.875 13.555 6.645 1 76.75 7 SER B N 1
ATOM 1724 C CA . SER B 1 7 ? 24.484 12.484 7.555 1 76.75 7 SER B CA 1
ATOM 1725 C C . SER B 1 7 ? 24.328 11.156 6.816 1 76.75 7 SER B C 1
ATOM 1727 O O . SER B 1 7 ? 24.641 10.094 7.363 1 76.75 7 SER B O 1
ATOM 1729 N N . LEU B 1 8 ? 24.312 11.344 5.414 1 85.75 8 LEU B N 1
ATOM 1730 C CA . LEU B 1 8 ? 24.109 10.062 4.762 1 85.75 8 LEU B CA 1
ATOM 1731 C C . LEU B 1 8 ? 25.438 9.43 4.363 1 85.75 8 LEU B C 1
ATOM 1733 O O . LEU B 1 8 ? 25.484 8.242 4.012 1 85.75 8 LEU B O 1
ATOM 1737 N N . ASP B 1 9 ? 26.531 10.227 4.465 1 88.94 9 ASP B N 1
ATOM 1738 C CA . ASP B 1 9 ? 27.828 9.719 4.043 1 88.94 9 ASP B CA 1
ATOM 1739 C C . ASP B 1 9 ? 28.297 8.57 4.941 1 88.94 9 ASP B C 1
ATOM 1741 O O . ASP B 1 9 ? 28.906 7.617 4.469 1 88.94 9 ASP B O 1
ATOM 1745 N N . TYR B 1 10 ? 28.047 8.789 6.164 1 89.56 10 TYR B N 1
ATOM 1746 C CA . TYR B 1 10 ? 28.344 7.711 7.098 1 89.56 10 TYR B CA 1
ATOM 1747 C C . TYR B 1 10 ? 27.656 6.418 6.688 1 89.56 10 TYR B C 1
ATOM 1749 O O . TYR B 1 10 ? 28.281 5.359 6.637 1 89.56 10 TYR B O 1
ATOM 1757 N N . TRP B 1 11 ? 26.453 6.535 6.355 1 90.62 11 TRP B N 1
ATOM 1758 C CA . TRP B 1 11 ? 25.641 5.375 6.02 1 90.62 11 TRP B CA 1
ATOM 1759 C C . TRP B 1 11 ? 26.062 4.781 4.68 1 90.62 11 TRP B C 1
ATOM 1761 O O . TRP B 1 11 ? 26.109 3.559 4.523 1 90.62 11 TRP B O 1
ATOM 1771 N N . ARG B 1 12 ? 26.422 5.688 3.807 1 92.81 12 ARG B N 1
ATOM 1772 C CA . ARG B 1 12 ? 26.875 5.23 2.496 1 92.81 12 ARG B CA 1
ATOM 1773 C C . ARG B 1 12 ? 28.109 4.348 2.621 1 92.81 12 ARG B C 1
ATOM 1775 O O . ARG B 1 12 ? 28.203 3.301 1.976 1 92.81 12 ARG B O 1
ATOM 1782 N N . LYS B 1 13 ? 29 4.754 3.377 1 91.75 13 LYS B N 1
ATOM 1783 C CA . LYS B 1 13 ? 30.219 3.994 3.59 1 91.75 13 LYS B CA 1
ATOM 1784 C C . LYS B 1 13 ? 29.938 2.656 4.266 1 91.75 13 LYS B C 1
ATOM 1786 O O . LYS B 1 13 ? 30.469 1.622 3.859 1 91.75 13 LYS B O 1
ATOM 1791 N N . LEU B 1 14 ? 29.141 2.73 5.219 1 91.12 14 LEU B N 1
ATOM 1792 C CA . LEU B 1 14 ? 28.766 1.521 5.945 1 91.12 14 LEU B CA 1
ATOM 1793 C C . LEU B 1 14 ? 28.094 0.511 5.012 1 91.12 14 LEU B C 1
ATOM 1795 O O . LEU B 1 14 ? 28.469 -0.664 5 1 91.12 14 LEU B O 1
ATOM 1799 N N . PHE B 1 15 ? 27.156 0.917 4.242 1 92.44 15 PHE B N 1
ATOM 1800 C CA . PHE B 1 15 ? 26.391 0.021 3.389 1 92.44 15 PHE B CA 1
ATOM 1801 C C . PHE B 1 15 ? 27.25 -0.519 2.254 1 92.44 15 PHE B C 1
ATOM 1803 O O . PHE B 1 15 ? 27.172 -1.699 1.909 1 92.44 15 PHE B O 1
ATOM 1810 N N . SER B 1 16 ? 28.078 0.338 1.755 1 91.44 16 SER B N 1
ATOM 1811 C CA . SER B 1 16 ? 28.938 -0.082 0.648 1 91.44 16 SER B CA 1
ATOM 1812 C C . SER B 1 16 ? 29.953 -1.118 1.103 1 91.44 16 SER B C 1
ATOM 1814 O O . SER B 1 16 ? 30.375 -1.972 0.316 1 91.44 16 SER B O 1
ATOM 1816 N N . SER B 1 17 ? 30.328 -1.028 2.336 1 89.81 17 SER B N 1
ATOM 1817 C CA . SER B 1 17 ? 31.281 -1.985 2.871 1 89.81 17 SER B CA 1
ATOM 1818 C C . SER B 1 17 ? 30.625 -3.34 3.129 1 89.81 17 SER B C 1
ATOM 1820 O O . SER B 1 17 ? 31.312 -4.371 3.123 1 89.81 17 SER B O 1
ATOM 1822 N N . ALA B 1 18 ? 29.406 -3.359 3.414 1 86.88 18 ALA B N 1
ATOM 1823 C CA . ALA B 1 18 ? 28.688 -4.578 3.783 1 86.88 18 ALA B CA 1
ATOM 1824 C C . ALA B 1 18 ? 28.281 -5.371 2.545 1 86.88 18 ALA B C 1
ATOM 1826 O O . ALA B 1 18 ? 28.391 -6.602 2.523 1 86.88 18 ALA B O 1
ATOM 1827 N N . THR B 1 19 ? 27.75 -4.723 1.563 1 86.19 19 THR B N 1
ATOM 1828 C CA . THR B 1 19 ? 27.25 -5.395 0.372 1 86.19 19 THR B CA 1
ATOM 1829 C C . THR B 1 19 ? 27.25 -4.449 -0.826 1 86.19 19 THR B C 1
ATOM 1831 O O . THR B 1 19 ? 27.203 -3.229 -0.659 1 86.19 19 THR B O 1
ATOM 1834 N N . SER B 1 20 ? 27.344 -5.094 -1.979 1 86.69 20 SER B N 1
ATOM 1835 C CA . SER B 1 20 ? 27.266 -4.328 -3.221 1 86.69 20 SER B CA 1
ATOM 1836 C C . SER B 1 20 ? 25.828 -4.047 -3.615 1 86.69 20 SER B C 1
ATOM 1838 O O . SER B 1 20 ? 25.562 -3.215 -4.484 1 86.69 20 SER B O 1
ATOM 1840 N N . ASP B 1 21 ? 24.891 -4.66 -3.01 1 93.94 21 ASP B N 1
ATOM 1841 C CA . ASP B 1 21 ? 23.469 -4.484 -3.328 1 93.94 21 ASP B CA 1
ATOM 1842 C C . ASP B 1 21 ? 22.703 -3.953 -2.121 1 93.94 21 ASP B C 1
ATOM 1844 O O . ASP B 1 21 ? 22.266 -4.727 -1.261 1 93.94 21 ASP B O 1
ATOM 1848 N N . ILE B 1 22 ? 22.453 -2.721 -2.15 1 96 22 ILE B N 1
ATOM 1849 C CA . ILE B 1 22 ? 21.797 -2.062 -1.025 1 96 22 ILE B CA 1
ATOM 1850 C C . ILE B 1 22 ? 20.391 -2.615 -0.857 1 96 22 ILE B C 1
ATOM 1852 O O . ILE B 1 22 ? 19.812 -2.564 0.237 1 96 22 ILE B O 1
ATOM 1856 N N . PHE B 1 23 ? 19.75 -3.119 -1.878 1 96.25 23 PHE B N 1
ATOM 1857 C CA . PHE B 1 23 ? 18.391 -3.66 -1.796 1 96.25 23 PHE B CA 1
ATOM 1858 C C . PHE B 1 23 ? 18.391 -5.004 -1.073 1 96.25 23 PHE B C 1
ATOM 1860 O O . PHE B 1 23 ? 17.438 -5.324 -0.355 1 96.25 23 PHE B O 1
ATOM 1867 N N . GLU B 1 24 ? 19.422 -5.688 -1.322 1 94.31 24 GLU B N 1
ATOM 1868 C CA . GLU B 1 24 ? 19.578 -6.906 -0.532 1 94.31 24 GLU B CA 1
ATOM 1869 C C . GLU B 1 24 ? 19.719 -6.586 0.954 1 94.31 24 GLU B C 1
ATOM 1871 O O . GLU B 1 24 ? 19.125 -7.266 1.8 1 94.31 24 GLU B O 1
ATOM 1876 N N . LEU B 1 25 ? 20.5 -5.621 1.214 1 95.12 25 LEU B N 1
ATOM 1877 C CA . LEU B 1 25 ? 20.688 -5.18 2.59 1 95.12 25 LEU B CA 1
ATOM 1878 C C . LEU B 1 25 ? 19.359 -4.773 3.223 1 95.12 25 LEU B C 1
ATOM 1880 O O . LEU B 1 25 ? 19.062 -5.156 4.359 1 95.12 25 LEU B O 1
ATOM 1884 N N . ILE B 1 26 ? 18.562 -4.02 2.543 1 97.06 26 ILE B N 1
ATOM 1885 C CA . ILE B 1 26 ? 17.266 -3.578 3.035 1 97.06 26 ILE B CA 1
ATOM 1886 C C . ILE B 1 26 ? 16.375 -4.793 3.303 1 97.06 26 ILE B C 1
ATOM 1888 O O . ILE B 1 26 ? 15.742 -4.879 4.355 1 97.06 26 ILE B O 1
ATOM 1892 N N . ASN B 1 27 ? 16.391 -5.746 2.375 1 95.69 27 ASN B N 1
ATOM 1893 C CA . ASN B 1 27 ? 15.602 -6.953 2.531 1 95.69 27 ASN B CA 1
ATOM 1894 C C . ASN B 1 27 ? 16.016 -7.746 3.77 1 95.69 27 ASN B C 1
ATOM 1896 O O . ASN B 1 27 ? 15.164 -8.195 4.539 1 95.69 27 ASN B O 1
ATOM 1900 N N . LYS B 1 28 ? 17.281 -7.848 3.902 1 95.06 28 LYS B N 1
ATOM 1901 C CA . LYS B 1 28 ? 17.781 -8.594 5.051 1 95.06 28 LYS B CA 1
ATOM 1902 C C . LYS B 1 28 ? 17.484 -7.863 6.355 1 95.06 28 LYS B C 1
ATOM 1904 O O . LYS B 1 28 ? 17.188 -8.492 7.371 1 95.06 28 LYS B O 1
ATOM 1909 N N . ALA B 1 29 ? 17.609 -6.574 6.363 1 96.06 29 ALA B N 1
ATOM 1910 C CA . ALA B 1 29 ? 17.281 -5.789 7.551 1 96.06 29 ALA B CA 1
ATOM 1911 C C . ALA B 1 29 ? 15.812 -5.941 7.93 1 96.06 29 ALA B C 1
ATOM 1913 O O . ALA B 1 29 ? 15.469 -6.02 9.109 1 96.06 29 ALA B O 1
ATOM 1914 N N . ILE B 1 30 ? 14.938 -6.008 6.934 1 96.81 30 ILE B N 1
ATOM 1915 C CA . ILE B 1 30 ? 13.508 -6.199 7.164 1 96.81 30 ILE B CA 1
ATOM 1916 C C . ILE B 1 30 ? 13.266 -7.566 7.797 1 96.81 30 ILE B C 1
ATOM 1918 O O . ILE B 1 30 ? 12.508 -7.68 8.766 1 96.81 30 ILE B O 1
ATOM 1922 N N . LEU B 1 31 ? 13.93 -8.555 7.285 1 95.06 31 LEU B N 1
ATOM 1923 C CA . LEU B 1 31 ? 13.781 -9.898 7.82 1 95.06 31 LEU B CA 1
ATOM 1924 C C . LEU B 1 31 ? 14.25 -9.969 9.266 1 95.06 31 LEU B C 1
ATOM 1926 O O . LEU B 1 31 ? 13.578 -10.555 10.117 1 95.06 31 LEU B O 1
ATOM 1930 N N . VAL B 1 32 ? 15.359 -9.359 9.57 1 95 32 VAL B N 1
ATOM 1931 C CA . VAL B 1 32 ? 15.906 -9.352 10.922 1 95 32 VAL B CA 1
ATOM 1932 C C . VAL B 1 32 ? 14.961 -8.602 11.859 1 95 32 VAL B C 1
ATOM 1934 O O . VAL B 1 32 ? 14.68 -9.062 12.969 1 95 32 VAL B O 1
ATOM 1937 N N . ALA B 1 33 ? 14.469 -7.469 11.414 1 96.12 33 ALA B N 1
ATOM 1938 C CA . ALA B 1 33 ? 13.547 -6.676 12.227 1 96.12 33 ALA B CA 1
ATOM 1939 C C . ALA B 1 33 ? 12.273 -7.457 12.531 1 96.12 33 ALA B C 1
ATOM 1941 O O . ALA B 1 33 ? 11.773 -7.422 13.656 1 96.12 33 ALA B O 1
ATOM 1942 N N . ALA B 1 34 ? 11.75 -8.148 11.539 1 95.25 34 ALA B N 1
ATOM 1943 C CA . ALA B 1 34 ? 10.516 -8.914 11.695 1 95.25 34 ALA B CA 1
ATOM 1944 C C . ALA B 1 34 ? 10.711 -10.078 12.664 1 95.25 34 ALA B C 1
ATOM 1946 O O . ALA B 1 34 ? 9.805 -10.414 13.43 1 95.25 34 ALA B O 1
ATOM 1947 N N . GLU B 1 35 ? 11.836 -10.648 12.641 1 93.44 35 GLU B N 1
ATOM 1948 C CA . GLU B 1 35 ? 12.109 -11.797 13.492 1 93.44 35 GLU B CA 1
ATOM 1949 C C . GLU B 1 35 ? 12.461 -11.367 14.914 1 93.44 35 GLU B C 1
ATOM 1951 O O . GLU B 1 35 ? 11.961 -11.945 15.883 1 93.44 35 GLU B O 1
ATOM 1956 N N . ASP B 1 36 ? 13.289 -10.375 15.102 1 93.75 36 ASP B N 1
ATOM 1957 C CA . ASP B 1 36 ? 13.828 -10.008 16.406 1 93.75 36 ASP B CA 1
ATOM 1958 C C . ASP B 1 36 ? 12.898 -9.039 17.125 1 93.75 36 ASP B C 1
ATOM 1960 O O . ASP B 1 36 ? 12.875 -8.992 18.359 1 93.75 36 ASP B O 1
ATOM 1964 N N . PHE B 1 37 ? 12.18 -8.203 16.422 1 95.06 37 PHE B N 1
ATOM 1965 C CA . PHE B 1 37 ? 11.305 -7.203 17.016 1 95.06 37 PHE B CA 1
ATOM 1966 C C . PHE B 1 37 ? 9.93 -7.242 16.359 1 95.06 37 PHE B C 1
ATOM 1968 O O . PHE B 1 37 ? 9.469 -6.242 15.805 1 95.06 37 PHE B O 1
ATOM 1975 N N . PRO B 1 38 ? 9.219 -8.312 16.531 1 94.31 38 PRO B N 1
ATOM 1976 C CA . PRO B 1 38 ? 7.957 -8.5 15.812 1 94.31 38 PRO B CA 1
ATOM 1977 C C . PRO B 1 38 ? 6.914 -7.441 16.172 1 94.31 38 PRO B C 1
ATOM 1979 O O . PRO B 1 38 ? 6.188 -6.969 15.289 1 94.31 38 PRO B O 1
ATOM 1982 N N . ASN B 1 39 ? 6.82 -7.023 17.375 1 95.19 39 ASN B N 1
ATOM 1983 C CA . ASN B 1 39 ? 5.824 -6.031 17.766 1 95.19 39 ASN B CA 1
ATOM 1984 C C . ASN B 1 39 ? 6.168 -4.645 17.234 1 95.19 39 ASN B C 1
ATOM 1986 O O . ASN B 1 39 ? 5.309 -3.963 16.672 1 95.19 39 ASN B O 1
ATOM 1990 N N . GLU B 1 40 ? 7.395 -4.277 17.438 1 95.88 40 GLU B N 1
ATOM 1991 C CA . GLU B 1 40 ? 7.816 -2.98 16.922 1 95.88 40 GLU B CA 1
ATOM 1992 C C . GLU B 1 40 ? 7.738 -2.943 15.391 1 95.88 40 GLU B C 1
ATOM 1994 O O . GLU B 1 40 ? 7.418 -1.906 14.805 1 95.88 40 GLU B O 1
ATOM 1999 N N . PHE B 1 41 ? 8 -4.055 14.859 1 96.69 41 PHE B N 1
ATOM 2000 C CA . PHE B 1 41 ? 7.953 -4.156 13.406 1 96.69 41 PHE B CA 1
ATOM 2001 C C . PHE B 1 41 ? 6.543 -3.887 12.891 1 96.69 41 PHE B C 1
ATOM 2003 O O . PHE B 1 41 ? 6.363 -3.137 11.93 1 96.69 41 PHE B O 1
ATOM 2010 N N . LYS B 1 42 ? 5.598 -4.414 13.477 1 93.25 42 LYS B N 1
ATOM 2011 C CA . LYS B 1 42 ? 4.203 -4.227 13.086 1 93.25 42 LYS B CA 1
ATOM 2012 C C . LYS B 1 42 ? 3.783 -2.768 13.234 1 93.25 42 LYS B C 1
ATOM 2014 O O . LYS B 1 42 ? 2.982 -2.266 12.438 1 93.25 42 LYS B O 1
ATOM 2019 N N . GLU B 1 43 ? 4.375 -2.1 14.109 1 93.25 43 GLU B N 1
ATOM 2020 C CA . GLU B 1 43 ? 4.047 -0.7 14.359 1 93.25 43 GLU B CA 1
ATOM 2021 C C . GLU B 1 43 ? 4.746 0.216 13.359 1 93.25 43 GLU B C 1
ATOM 2023 O O . GLU B 1 43 ? 4.219 1.268 12.992 1 93.25 43 GLU B O 1
ATOM 2028 N N . ARG B 1 44 ? 5.883 -0.249 12.922 1 95.19 44 ARG B N 1
ATOM 2029 C CA . ARG B 1 44 ? 6.738 0.646 12.148 1 95.19 44 ARG B CA 1
ATOM 2030 C C . ARG B 1 44 ? 6.656 0.337 10.656 1 95.19 44 ARG B C 1
ATOM 2032 O O . ARG B 1 44 ? 7.047 1.156 9.828 1 95.19 44 ARG B O 1
ATOM 2039 N N . ARG B 1 45 ? 6.16 -0.778 10.336 1 95.19 45 ARG B N 1
ATOM 2040 C CA . ARG B 1 45 ? 6.23 -1.206 8.945 1 95.19 45 ARG B CA 1
ATOM 2041 C C . ARG B 1 45 ? 5.434 -0.269 8.047 1 95.19 45 ARG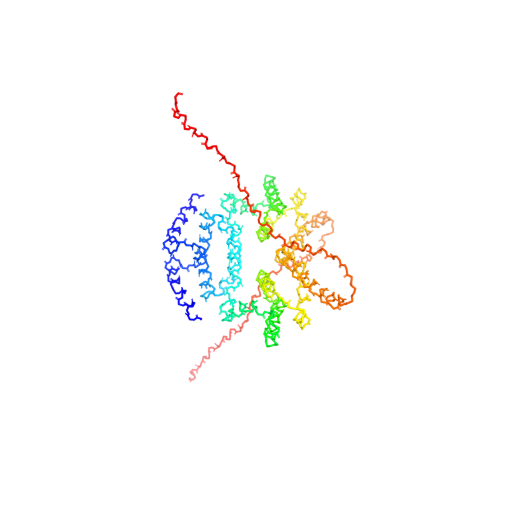 B C 1
ATOM 2043 O O . ARG B 1 45 ? 5.824 -0.015 6.902 1 95.19 45 ARG B O 1
ATOM 2050 N N . GLU B 1 46 ? 4.355 0.251 8.531 1 91.56 46 GLU B N 1
ATOM 2051 C CA . GLU B 1 46 ? 3.57 1.183 7.727 1 91.56 46 GLU B CA 1
ATOM 2052 C C . GLU B 1 46 ? 4.359 2.453 7.426 1 91.56 46 GLU B C 1
ATOM 2054 O O . GLU B 1 46 ? 4.289 2.988 6.32 1 91.56 46 GLU B O 1
ATOM 2059 N N . MET B 1 47 ? 5.059 2.889 8.43 1 93.25 47 MET B N 1
ATOM 2060 C CA . MET B 1 47 ? 5.895 4.07 8.25 1 93.25 47 MET B CA 1
ATOM 2061 C C . MET B 1 47 ? 6.996 3.809 7.227 1 93.25 47 MET B C 1
ATOM 2063 O O . MET B 1 47 ? 7.336 4.688 6.438 1 93.25 47 MET B O 1
ATOM 2067 N N . ILE B 1 48 ? 7.516 2.617 7.266 1 96.38 48 ILE B N 1
ATOM 2068 C CA . ILE B 1 48 ? 8.555 2.248 6.312 1 96.38 48 ILE B CA 1
ATOM 2069 C C . ILE B 1 48 ? 7.973 2.209 4.902 1 96.38 48 ILE B C 1
ATOM 2071 O O . ILE B 1 48 ? 8.578 2.725 3.959 1 96.38 48 ILE B O 1
ATOM 2075 N N . ALA B 1 49 ? 6.824 1.643 4.785 1 95.12 49 ALA B N 1
ATOM 2076 C CA . ALA B 1 49 ? 6.156 1.588 3.484 1 95.12 49 ALA B CA 1
ATOM 2077 C C . ALA B 1 49 ? 5.895 2.99 2.945 1 95.12 49 ALA B C 1
ATOM 2079 O O . ALA B 1 49 ? 6.117 3.262 1.763 1 95.12 49 ALA B O 1
ATOM 2080 N N . GLU B 1 50 ? 5.473 3.842 3.746 1 92.31 50 GLU B N 1
ATOM 2081 C CA . GLU B 1 50 ? 5.242 5.23 3.365 1 92.31 50 GLU B CA 1
ATOM 2082 C C . GLU B 1 50 ? 6.527 5.887 2.867 1 92.31 50 GLU B C 1
ATOM 2084 O O . GLU B 1 50 ? 6.523 6.582 1.848 1 92.31 50 GLU B O 1
ATOM 2089 N N . LYS B 1 51 ? 7.531 5.672 3.541 1 93.69 51 LYS B N 1
ATOM 2090 C CA . LYS B 1 51 ? 8.82 6.27 3.211 1 93.69 51 LYS B CA 1
ATOM 2091 C C . LYS B 1 51 ? 9.289 5.836 1.823 1 93.69 51 LYS B C 1
ATOM 2093 O O . LYS B 1 51 ? 9.898 6.621 1.093 1 93.69 51 LYS B O 1
ATOM 2098 N N . LEU B 1 52 ? 9.016 4.66 1.439 1 95.38 52 LEU B N 1
ATOM 2099 C CA . LEU B 1 52 ? 9.406 4.133 0.136 1 95.38 52 LEU B CA 1
ATOM 2100 C C . LEU B 1 52 ? 8.844 4.992 -0.99 1 95.38 52 LEU B C 1
ATOM 2102 O O . LEU B 1 52 ? 9.445 5.09 -2.062 1 95.38 52 LEU B O 1
ATOM 2106 N N . TYR B 1 53 ? 7.758 5.656 -0.717 1 91.56 53 TYR B N 1
ATOM 2107 C CA . TYR B 1 53 ? 7.062 6.336 -1.803 1 91.56 53 TYR B CA 1
ATOM 2108 C C . TYR B 1 53 ? 7.102 7.848 -1.615 1 91.56 53 TYR B C 1
ATOM 2110 O O . TYR B 1 53 ? 6.789 8.602 -2.539 1 91.56 53 TYR B O 1
ATOM 2118 N N . THR B 1 54 ? 7.574 8.289 -0.447 1 87.94 54 THR B N 1
ATOM 2119 C CA . THR B 1 54 ? 7.5 9.719 -0.195 1 87.94 54 THR B CA 1
ATOM 2120 C C . THR B 1 54 ? 8.891 10.305 0.015 1 87.94 54 THR B C 1
ATOM 2122 O O . THR B 1 54 ? 9.055 11.523 0.1 1 87.94 54 THR B O 1
ATOM 2125 N N . CYS B 1 55 ? 9.867 9.484 0.032 1 88.69 55 CYS B N 1
ATOM 2126 C CA . CYS B 1 55 ? 11.203 9.969 0.38 1 88.69 55 CYS B CA 1
ATOM 2127 C C . CYS B 1 55 ? 11.711 10.961 -0.663 1 88.69 55 CYS B C 1
ATOM 2129 O O . CYS B 1 55 ? 12.531 11.82 -0.356 1 88.69 55 CYS B O 1
ATOM 2131 N N . HIS B 1 56 ? 11.273 10.852 -1.864 1 82.94 56 HIS B N 1
ATOM 2132 C CA . HIS B 1 56 ? 11.727 11.766 -2.908 1 82.94 56 HIS B CA 1
ATOM 2133 C C . HIS B 1 56 ? 11.141 13.156 -2.711 1 82.94 56 HIS B C 1
ATOM 2135 O O . HIS B 1 56 ? 11.656 14.133 -3.264 1 82.94 56 HIS B O 1
ATOM 2141 N N . LEU B 1 57 ? 9.945 13.203 -2.049 1 75.62 57 LEU B N 1
ATOM 2142 C CA . LEU B 1 57 ? 9.32 14.492 -1.791 1 75.62 57 LEU B CA 1
ATOM 2143 C C . LEU B 1 57 ? 10.172 15.328 -0.847 1 75.62 57 LEU B C 1
ATOM 2145 O O . LEU B 1 57 ? 10.188 16.562 -0.945 1 75.62 57 LEU B O 1
ATOM 2149 N N . SER B 1 58 ? 10.727 14.672 0.11 1 62.88 58 SER B N 1
ATOM 2150 C CA . SER B 1 58 ? 11.578 15.398 1.045 1 62.88 58 SER B CA 1
ATOM 2151 C C . SER B 1 58 ? 12.875 15.852 0.377 1 62.88 58 SER B C 1
ATOM 2153 O O . SER B 1 58 ? 13.477 16.844 0.789 1 62.88 58 SER B O 1
ATOM 2155 N N . LEU B 1 59 ? 13.312 15.031 -0.523 1 56.66 59 LEU B N 1
ATOM 2156 C CA . LEU B 1 59 ? 14.547 15.367 -1.218 1 56.66 59 LEU B CA 1
ATOM 2157 C C . LEU B 1 59 ? 14.375 16.625 -2.057 1 56.66 59 LEU B C 1
ATOM 2159 O O . LEU B 1 59 ? 15.32 17.406 -2.23 1 56.66 59 LEU B O 1
ATOM 2163 N N . ASN B 1 60 ? 13.242 16.703 -2.65 1 51.09 60 ASN B N 1
ATOM 2164 C CA . ASN B 1 60 ? 12.992 17.875 -3.479 1 51.09 60 ASN B CA 1
ATOM 2165 C C . ASN B 1 60 ? 12.539 19.062 -2.639 1 51.09 60 ASN B C 1
ATOM 2167 O O . ASN B 1 60 ? 12.594 20.203 -3.094 1 51.09 60 ASN B O 1
ATOM 2171 N N . ASN B 1 61 ? 11.57 18.75 -1.692 1 47.75 61 ASN B N 1
ATOM 2172 C CA . ASN B 1 61 ? 10.922 19.906 -1.074 1 47.75 61 ASN B CA 1
ATOM 2173 C C . ASN B 1 61 ? 11.75 20.469 0.073 1 47.75 61 ASN B C 1
ATOM 2175 O O . ASN B 1 61 ? 11.812 19.875 1.153 1 47.75 61 ASN B O 1
ATOM 2179 N N . GLY B 1 62 ? 12.82 20.969 -0.1 1 39.62 62 GLY B N 1
ATOM 2180 C CA . GLY B 1 62 ? 13.398 21.844 0.904 1 39.62 62 GLY B CA 1
ATOM 2181 C C . GLY B 1 62 ? 12.383 22.391 1.881 1 39.62 62 GLY B C 1
ATOM 2182 O O . GLY B 1 62 ? 12.734 23.047 2.857 1 39.62 62 GLY B O 1
ATOM 2183 N N . ASP B 1 63 ? 11.109 22.672 1.515 1 38.28 63 ASP B N 1
ATOM 2184 C CA . ASP B 1 63 ? 10.109 23.484 2.215 1 38.28 63 ASP B CA 1
ATOM 2185 C C . ASP B 1 63 ? 9.25 22.609 3.131 1 38.28 63 ASP B C 1
ATOM 2187 O O . ASP B 1 63 ? 8.164 23.031 3.539 1 38.28 63 ASP B O 1
ATOM 2191 N N . ALA B 1 64 ? 9.375 21.453 3.369 1 42.12 64 ALA B N 1
ATOM 2192 C CA . ALA B 1 64 ? 8.562 20.641 4.277 1 42.12 64 ALA B CA 1
ATOM 2193 C C . ALA B 1 64 ? 8.438 21.312 5.645 1 42.12 64 ALA B C 1
ATOM 2195 O O . ALA B 1 64 ? 7.582 20.938 6.445 1 42.12 64 ALA B O 1
ATOM 2196 N N . GLU B 1 65 ? 9.414 22.016 6.07 1 41.25 65 GLU B N 1
ATOM 2197 C CA . GLU B 1 65 ? 9.297 22.844 7.27 1 41.25 65 GLU B CA 1
ATOM 2198 C C . GLU B 1 65 ? 8.055 23.719 7.207 1 41.25 65 GLU B C 1
ATOM 2200 O O . GLU B 1 65 ? 7.602 24.25 8.227 1 41.25 65 GLU B O 1
ATOM 2205 N N . SER B 1 66 ? 7.633 24.016 6.117 1 39.66 66 SER B N 1
ATOM 2206 C CA . SER B 1 66 ? 6.559 25 6.012 1 39.66 66 SER B CA 1
ATOM 2207 C C . SER B 1 66 ? 5.227 24.422 6.469 1 39.66 66 SER B C 1
ATOM 2209 O O . SER B 1 66 ? 4.293 25.156 6.781 1 39.66 66 SER B O 1
ATOM 2211 N N . LEU B 1 67 ? 5.082 23.109 6.387 1 41.34 67 LEU B N 1
ATOM 2212 C CA . LEU B 1 67 ? 3.793 22.594 6.828 1 41.34 67 LEU B CA 1
ATOM 2213 C C . LEU B 1 67 ? 3.693 22.609 8.352 1 41.34 67 LEU B C 1
ATOM 2215 O O . LEU B 1 67 ? 2.598 22.719 8.906 1 41.34 67 LEU B O 1
ATOM 2219 N N . LYS B 1 68 ? 4.727 22.312 9.07 1 43.47 68 LYS B N 1
ATOM 2220 C CA . LYS B 1 68 ? 4.703 22.359 10.531 1 43.47 68 LYS B CA 1
ATOM 2221 C C . LYS B 1 68 ? 4.332 23.75 11.039 1 43.47 68 LYS B C 1
ATOM 2223 O O . LYS B 1 68 ? 3.852 23.891 12.164 1 43.47 68 LYS B O 1
ATOM 2228 N N . GLU B 1 69 ? 4.773 24.656 10.375 1 43.66 69 GLU B N 1
ATOM 2229 C CA . GLU B 1 69 ? 4.582 26 10.898 1 43.66 69 GLU B CA 1
ATOM 2230 C C . GLU B 1 69 ? 3.145 26.484 10.695 1 43.66 69 GLU B C 1
ATOM 2232 O O . GLU B 1 69 ? 2.691 27.422 11.352 1 43.66 69 GLU B O 1
ATOM 2237 N N . VAL B 1 70 ? 2.457 25.969 9.727 1 47.41 70 VAL B N 1
ATOM 2238 C CA . VAL B 1 70 ? 1.122 26.531 9.523 1 47.41 70 VAL B CA 1
ATOM 2239 C C . VAL B 1 70 ? 0.196 26.078 10.648 1 47.41 70 VAL B C 1
ATOM 2241 O O . VAL B 1 70 ? -0.934 26.547 10.758 1 47.41 70 VAL B O 1
ATOM 2244 N N . LYS B 1 71 ? 0.595 25.062 11.398 1 46.5 71 LYS B N 1
ATOM 2245 C CA . LYS B 1 71 ? -0.245 24.562 12.484 1 46.5 71 LYS B CA 1
ATOM 2246 C C . LYS B 1 71 ? -0.808 25.719 13.305 1 46.5 71 LYS B C 1
ATOM 2248 O O . LYS B 1 71 ? -1.917 25.625 13.836 1 46.5 71 LYS B O 1
ATOM 2253 N N . LYS B 1 72 ? 0.136 26.578 13.875 1 45.69 72 LYS B N 1
ATOM 2254 C CA . LYS B 1 72 ? -0.208 27.375 15.055 1 45.69 72 LYS B CA 1
ATOM 2255 C C . LYS B 1 72 ? -1.231 28.453 14.711 1 45.69 72 LYS B C 1
ATOM 2257 O O . LYS B 1 72 ? -2.01 28.875 15.562 1 45.69 72 LYS B O 1
ATOM 2262 N N . ASN B 1 73 ? -1.141 29.141 13.578 1 45.38 73 ASN B N 1
ATOM 2263 C CA . ASN B 1 73 ? -1.691 30.5 13.641 1 45.38 73 ASN B CA 1
ATOM 2264 C C . ASN B 1 73 ? -3.012 30.594 12.883 1 45.38 73 ASN B C 1
ATOM 2266 O O . ASN B 1 73 ? -3.393 31.688 12.43 1 45.38 73 ASN B O 1
ATOM 2270 N N . SER B 1 74 ? -3.658 29.453 12.562 1 51.25 74 SER B N 1
ATOM 2271 C CA . SER B 1 74 ? -4.781 29.734 11.68 1 51.25 74 SER B CA 1
ATOM 2272 C C . SER B 1 74 ? -5.867 30.531 12.398 1 51.25 74 SER B C 1
ATOM 2274 O O . SER B 1 74 ? -6.859 30.938 11.789 1 51.25 74 SER B O 1
ATOM 2276 N N . ASN B 1 75 ? -5.965 30.312 13.719 1 46.47 75 ASN B N 1
ATOM 2277 C CA . ASN B 1 75 ? -7.004 31.109 14.367 1 46.47 75 ASN B CA 1
ATOM 2278 C C . ASN B 1 75 ? -6.633 32.594 14.422 1 46.47 75 ASN B C 1
ATOM 2280 O O . ASN B 1 75 ? -7.199 33.344 15.211 1 46.47 75 ASN B O 1
ATOM 2284 N N . SER B 1 76 ? -5.457 32.938 13.875 1 47.09 76 SER B N 1
ATOM 2285 C CA . SER B 1 76 ? -5.18 34.344 14.094 1 47.09 76 SER B CA 1
ATOM 2286 C C . SER B 1 76 ? -5.992 35.219 13.148 1 47.09 76 SER B C 1
ATOM 2288 O O . SER B 1 76 ? -6.16 34.875 11.977 1 47.09 76 SER B O 1
ATOM 2290 N N . ASP B 1 77 ? -6.969 35.969 13.57 1 54.41 77 ASP B N 1
ATOM 2291 C CA . ASP B 1 77 ? -7.715 37.031 12.938 1 54.41 77 ASP B CA 1
ATOM 2292 C C . ASP B 1 77 ? -6.781 37.969 12.156 1 54.41 77 ASP B C 1
ATOM 2294 O O . ASP B 1 77 ? -7.18 39.062 11.75 1 54.41 77 ASP B O 1
ATOM 2298 N N . ASN B 1 78 ? -5.527 37.656 12.141 1 57.97 78 ASN B N 1
ATOM 2299 C CA . ASN B 1 78 ? -4.664 38.562 11.383 1 57.97 78 ASN B CA 1
ATOM 2300 C C . ASN B 1 78 ? -4.715 38.25 9.891 1 57.97 78 ASN B C 1
ATOM 2302 O O . ASN B 1 78 ? -4.445 37.125 9.469 1 57.97 78 ASN B O 1
ATOM 2306 N N . PRO B 1 79 ? -5.297 39.188 9.07 1 59.34 79 PRO B N 1
ATOM 2307 C CA . PRO B 1 79 ? -5.48 39.031 7.621 1 59.34 79 PRO B CA 1
ATOM 2308 C C . PRO B 1 79 ? -4.27 38.406 6.934 1 59.34 79 PRO B C 1
ATOM 2310 O O . PRO B 1 79 ? -4.426 37.625 6 1 59.34 79 PRO B O 1
ATOM 2313 N N . GLU B 1 80 ? -3.119 38.75 7.285 1 62.47 80 GLU B N 1
ATOM 2314 C CA . GLU B 1 80 ? -1.916 38.281 6.621 1 62.47 80 GLU B CA 1
ATOM 2315 C C . GLU B 1 80 ? -1.732 36.781 6.863 1 62.47 80 GLU B C 1
ATOM 2317 O O . GLU B 1 80 ? -1.274 36.062 5.977 1 62.47 80 GLU B O 1
ATOM 2322 N N . GLU B 1 81 ? -2.16 36.375 8.031 1 70 81 GLU B N 1
ATOM 2323 C CA . GLU B 1 81 ? -2.035 34.969 8.391 1 70 81 GLU B CA 1
ATOM 2324 C C . GLU B 1 81 ? -3.029 34.094 7.613 1 70 81 GLU B C 1
ATOM 2326 O O . GLU B 1 81 ? -2.691 33 7.16 1 70 81 GLU B O 1
ATOM 2331 N N . ASN B 1 82 ? -4.129 34.75 7.293 1 77.56 82 ASN B N 1
ATOM 2332 C CA . ASN B 1 82 ? -5.152 34.031 6.535 1 77.56 82 ASN B CA 1
ATOM 2333 C C . ASN B 1 82 ? -4.707 33.781 5.098 1 77.56 82 ASN B C 1
ATOM 2335 O O . ASN B 1 82 ? -4.984 32.719 4.539 1 77.56 82 ASN B O 1
ATOM 2339 N N . ASP B 1 83 ? -3.92 34.719 4.543 1 84.62 83 ASP B N 1
ATOM 2340 C CA . ASP B 1 83 ? -3.453 34.562 3.172 1 84.62 83 ASP B CA 1
ATOM 2341 C C . ASP B 1 83 ? -2.471 33.406 3.064 1 84.62 83 ASP B C 1
ATOM 2343 O O . ASP B 1 83 ? -2.488 32.656 2.084 1 84.62 83 ASP B O 1
ATOM 2347 N N . GLN B 1 84 ? -1.665 33.312 4.121 1 88.56 84 GLN B N 1
ATOM 2348 C CA . GLN B 1 84 ? -0.698 32.219 4.113 1 88.56 84 GLN B CA 1
ATOM 2349 C C . GLN B 1 84 ? -1.396 30.875 4.23 1 88.56 84 GLN B C 1
ATOM 2351 O O . GLN B 1 84 ? -1.011 29.906 3.561 1 88.56 84 GLN B O 1
ATOM 2356 N N . ILE B 1 85 ? -2.4 30.859 5.043 1 93.06 85 ILE B N 1
ATOM 2357 C CA . ILE B 1 85 ? -3.146 29.625 5.238 1 93.06 85 ILE B CA 1
ATOM 2358 C C . ILE B 1 85 ? -3.857 29.234 3.943 1 93.06 85 ILE B C 1
ATOM 2360 O O . ILE B 1 85 ? -3.818 28.078 3.527 1 93.06 85 ILE B O 1
ATOM 2364 N N . VAL B 1 86 ? -4.445 30.219 3.342 1 94.94 86 VAL B N 1
ATOM 2365 C CA . VAL B 1 86 ? -5.137 29.969 2.08 1 94.94 86 VAL B CA 1
ATOM 2366 C C . VAL B 1 86 ? -4.148 29.422 1.048 1 94.94 86 VAL B C 1
ATOM 2368 O O . VAL B 1 86 ? -4.465 28.484 0.317 1 94.94 86 VAL B O 1
ATOM 2371 N N . GLY B 1 87 ? -2.992 30 1.009 1 94.81 87 GLY B N 1
ATOM 2372 C CA . GLY B 1 87 ? -1.969 29.531 0.092 1 94.81 87 GLY B CA 1
ATOM 2373 C C . GLY B 1 87 ? -1.602 28.062 0.31 1 94.81 87 GLY B C 1
ATOM 2374 O O . GLY B 1 87 ? -1.496 27.297 -0.648 1 94.81 87 GLY B O 1
ATOM 2375 N N . GLU B 1 88 ? -1.427 27.688 1.523 1 94.62 88 GLU B N 1
ATOM 2376 C CA . GLU B 1 88 ? -1.078 26.312 1.857 1 94.62 88 GLU B CA 1
ATOM 2377 C C . GLU B 1 88 ? -2.219 25.359 1.519 1 94.62 88 GLU B C 1
ATOM 2379 O O . GLU B 1 88 ? -1.987 24.281 0.982 1 94.62 88 GLU B O 1
ATOM 2384 N N . VAL B 1 89 ? -3.41 25.734 1.788 1 97 89 VAL B N 1
ATOM 2385 C CA . VAL B 1 89 ? -4.57 24.891 1.514 1 97 89 VAL B CA 1
ATOM 2386 C C . VAL B 1 89 ? -4.727 24.703 0.006 1 97 89 VAL B C 1
ATOM 2388 O O . VAL B 1 89 ? -5.059 23.609 -0.459 1 97 89 VAL B O 1
ATOM 2391 N N . MET B 1 90 ? -4.461 25.766 -0.735 1 96.69 90 MET B N 1
ATOM 2392 C CA . MET B 1 90 ? -4.531 25.672 -2.189 1 96.69 90 MET B CA 1
ATOM 2393 C C . MET B 1 90 ? -3.461 24.719 -2.723 1 96.69 90 MET B C 1
ATOM 2395 O O . MET B 1 90 ? -3.699 23.984 -3.682 1 96.69 90 MET B O 1
ATOM 2399 N N . ARG B 1 91 ? -2.336 24.766 -2.084 1 95 91 ARG B N 1
ATOM 2400 C CA . ARG B 1 91 ? -1.277 23.828 -2.469 1 95 91 ARG B CA 1
ATOM 2401 C C . ARG B 1 91 ? -1.698 22.391 -2.219 1 95 91 ARG B C 1
ATOM 2403 O O . ARG B 1 91 ? -1.514 21.531 -3.078 1 95 91 ARG B O 1
ATOM 2410 N N . ILE B 1 92 ? -2.25 22.109 -1.122 1 95.12 92 ILE B N 1
ATOM 2411 C CA . ILE B 1 92 ? -2.721 20.766 -0.769 1 95.12 92 ILE B CA 1
ATOM 2412 C C . ILE B 1 92 ? -3.793 20.328 -1.759 1 95.12 92 ILE B C 1
ATOM 2414 O O . ILE B 1 92 ? -3.791 19.172 -2.205 1 95.12 92 ILE B O 1
ATOM 2418 N N . LYS B 1 93 ? -4.691 21.266 -2.061 1 95.88 93 LYS B N 1
ATOM 2419 C CA . LYS B 1 93 ? -5.746 21 -3.033 1 95.88 93 LYS B CA 1
ATOM 2420 C C . LYS B 1 93 ? -5.16 20.531 -4.363 1 95.88 93 LYS B C 1
ATOM 2422 O O . LYS B 1 93 ? -5.621 19.547 -4.938 1 95.88 93 LYS B O 1
ATOM 2427 N N . GLU B 1 94 ? -4.152 21.172 -4.797 1 94.25 94 GLU B N 1
ATOM 2428 C CA . GLU B 1 94 ? -3.512 20.812 -6.062 1 94.25 94 GLU B CA 1
ATOM 2429 C C . GLU B 1 94 ? -2.842 19.453 -5.98 1 94.25 94 GLU B C 1
ATOM 2431 O O . GLU B 1 94 ? -2.887 18.672 -6.938 1 94.25 94 GLU B O 1
ATOM 2436 N N . VAL B 1 95 ? -2.211 19.219 -4.898 1 90.62 95 VAL B N 1
ATOM 2437 C CA . VAL B 1 95 ? -1.544 17.938 -4.688 1 90.62 95 VAL B CA 1
ATOM 2438 C C . VAL B 1 95 ? -2.562 16.812 -4.777 1 90.62 95 VAL B C 1
ATOM 2440 O O . VAL B 1 95 ? -2.307 15.781 -5.414 1 90.62 95 VAL B O 1
ATOM 2443 N N . ILE B 1 96 ? -3.715 16.938 -4.176 1 92.88 96 ILE B N 1
ATOM 2444 C CA . ILE B 1 96 ? -4.75 15.914 -4.152 1 92.88 96 ILE B CA 1
ATOM 2445 C C . ILE B 1 96 ? -5.305 15.703 -5.559 1 92.88 96 ILE B C 1
ATOM 2447 O O . ILE B 1 96 ? -5.566 14.57 -5.969 1 92.88 96 ILE B O 1
ATOM 2451 N N . LEU B 1 97 ? -5.348 16.781 -6.258 1 92.38 97 LEU B N 1
ATOM 2452 C CA . LEU B 1 97 ? -5.965 16.719 -7.578 1 92.38 97 LEU B CA 1
ATOM 2453 C C . LEU B 1 97 ? -4.98 16.188 -8.609 1 92.38 97 LEU B C 1
ATOM 2455 O O . LEU B 1 97 ? -5.391 15.703 -9.672 1 92.38 97 LEU B O 1
ATOM 2459 N N . SER B 1 98 ? -3.67 16.281 -8.32 1 83.56 98 SER B N 1
ATOM 2460 C CA . SER B 1 98 ? -2.643 15.812 -9.25 1 83.56 98 SER B CA 1
ATOM 2461 C C . SER B 1 98 ? -2.469 14.297 -9.164 1 83.56 98 SER B C 1
ATOM 2463 O O . SER B 1 98 ? -1.362 13.805 -8.938 1 83.56 98 SER B O 1
ATOM 2465 N N . ASN B 1 99 ? -3.361 13.406 -9.336 1 74 99 ASN B N 1
ATOM 2466 C CA . ASN B 1 99 ? -3.391 11.969 -9.094 1 74 99 ASN B CA 1
ATOM 2467 C C . ASN B 1 99 ? -2.904 11.188 -10.312 1 74 99 ASN B C 1
ATOM 2469 O O . ASN B 1 99 ? -2.318 10.109 -10.172 1 74 99 ASN B O 1
ATOM 2473 N N . ASN B 1 100 ? -2.898 11.789 -11.414 1 71.12 100 ASN B N 1
ATOM 2474 C CA . ASN B 1 100 ? -2.902 10.984 -12.633 1 71.12 100 ASN B CA 1
ATOM 2475 C C . ASN B 1 100 ? -1.516 10.43 -12.945 1 71.12 100 ASN B C 1
ATOM 2477 O O . ASN B 1 100 ? -1.387 9.438 -13.656 1 71.12 100 ASN B O 1
ATOM 2481 N N . GLN B 1 101 ? -0.515 10.836 -12.297 1 79.88 101 GLN B N 1
ATOM 2482 C CA . GLN B 1 101 ? 0.791 10.383 -12.766 1 79.88 101 GLN B CA 1
ATOM 2483 C C . GLN B 1 101 ? 1.511 9.578 -11.688 1 79.88 101 GLN B C 1
ATOM 2485 O O . GLN B 1 101 ? 2.557 8.977 -11.945 1 79.88 101 GLN B O 1
ATOM 2490 N N . LEU B 1 102 ? 0.888 9.344 -10.625 1 83.62 102 LEU B N 1
ATOM 2491 C CA . LEU B 1 102 ? 1.573 8.68 -9.516 1 83.62 102 LEU B CA 1
ATOM 2492 C C . LEU B 1 102 ? 1.144 7.223 -9.406 1 83.62 102 LEU B C 1
ATOM 2494 O O . LEU B 1 102 ? 0.041 6.863 -9.82 1 83.62 102 LEU B O 1
ATOM 2498 N N . HIS B 1 103 ? 2.205 6.461 -8.906 1 86.88 103 HIS B N 1
ATOM 2499 C CA . HIS B 1 103 ? 1.83 5.117 -8.492 1 86.88 103 HIS B CA 1
ATOM 2500 C C . HIS B 1 103 ? 0.684 5.148 -7.488 1 86.88 103 HIS B C 1
ATOM 2502 O O . HIS B 1 103 ? 0.648 6.012 -6.609 1 86.88 103 HIS B O 1
ATOM 2508 N N . GLU B 1 104 ? -0.243 4.227 -7.605 1 88.19 104 GLU B N 1
ATOM 2509 C CA . GLU B 1 104 ? -1.451 4.215 -6.785 1 88.19 104 GLU B CA 1
ATOM 2510 C C . GLU B 1 104 ? -1.112 4.285 -5.301 1 88.19 104 GLU B C 1
ATOM 2512 O O . GLU B 1 104 ? -1.726 5.047 -4.551 1 88.19 104 GLU B O 1
ATOM 2517 N N . LEU B 1 105 ? -0.129 3.498 -4.934 1 88.44 105 LEU B N 1
ATOM 2518 C CA . LEU B 1 105 ? 0.244 3.496 -3.521 1 88.44 105 LEU B CA 1
ATOM 2519 C C . LEU B 1 105 ? 0.847 4.836 -3.117 1 88.44 105 LEU B C 1
ATOM 2521 O O . LEU B 1 105 ? 0.62 5.312 -2.002 1 88.44 105 LEU B O 1
ATOM 2525 N N . GLU B 1 106 ? 1.63 5.395 -3.996 1 88.5 106 GLU B N 1
ATOM 2526 C CA . GLU B 1 106 ? 2.215 6.707 -3.736 1 88.5 106 GLU B CA 1
ATOM 2527 C C . GLU B 1 106 ? 1.135 7.766 -3.545 1 88.5 106 GLU B C 1
ATOM 2529 O O . GLU B 1 106 ? 1.193 8.555 -2.6 1 88.5 106 GLU B O 1
ATOM 2534 N N . TYR B 1 107 ? 0.214 7.711 -4.43 1 91.81 107 TYR B N 1
ATOM 2535 C CA . TYR B 1 107 ? -0.891 8.656 -4.324 1 91.81 107 TYR B CA 1
ATOM 2536 C C . TYR B 1 107 ? -1.634 8.484 -3.006 1 91.81 107 TYR B C 1
ATOM 2538 O O . TYR B 1 107 ? -1.969 9.469 -2.34 1 91.81 107 TYR B O 1
ATOM 2546 N N . ASP B 1 108 ? -1.901 7.262 -2.633 1 91.88 108 ASP B N 1
ATOM 2547 C CA . ASP B 1 108 ? -2.658 6.996 -1.413 1 91.88 108 ASP B CA 1
ATOM 2548 C C . ASP B 1 108 ? -1.93 7.543 -0.187 1 91.88 108 ASP B C 1
ATOM 2550 O O . ASP B 1 108 ? -2.555 8.125 0.705 1 91.88 108 ASP B O 1
ATOM 2554 N N . TYR B 1 109 ? -0.627 7.352 -0.185 1 91 109 TYR B N 1
ATOM 2555 C CA . TYR B 1 109 ? 0.151 7.867 0.936 1 91 109 TYR B CA 1
ATOM 2556 C C . TYR B 1 109 ? 0.132 9.391 0.957 1 91 109 TYR B C 1
ATOM 2558 O O . TYR B 1 109 ? -0.023 10 2.018 1 91 109 TYR B O 1
ATOM 2566 N N . ILE B 1 110 ? 0.255 9.984 -0.181 1 90.88 110 ILE B N 1
ATOM 2567 C CA . ILE B 1 110 ? 0.249 11.445 -0.294 1 90.88 110 ILE B CA 1
ATOM 2568 C C . ILE B 1 110 ? -1.121 11.984 0.103 1 90.88 110 ILE B C 1
ATOM 2570 O O . ILE B 1 110 ? -1.216 12.984 0.819 1 90.88 110 ILE B O 1
ATOM 2574 N N . LEU B 1 111 ? -2.131 11.32 -0.343 1 94.25 111 LEU B N 1
ATOM 2575 C CA . LEU B 1 111 ? -3.498 11.719 -0.018 1 94.25 111 LEU B CA 1
ATOM 2576 C C . LEU B 1 111 ? -3.738 11.656 1.486 1 94.25 111 LEU B C 1
ATOM 2578 O O . LEU B 1 111 ? -4.27 12.602 2.072 1 94.25 111 LEU B O 1
ATOM 2582 N N . TYR B 1 112 ? -3.342 10.57 2.072 1 94.56 112 TYR B N 1
ATOM 2583 C CA . TYR B 1 112 ? -3.502 10.414 3.514 1 94.56 112 TYR B CA 1
ATOM 2584 C C . TYR B 1 112 ? -2.773 11.523 4.266 1 94.56 112 TYR B C 1
ATOM 2586 O O . TYR B 1 112 ? -3.334 12.133 5.18 1 94.56 112 TYR B O 1
ATOM 2594 N N . GLU B 1 113 ? -1.568 11.781 3.867 1 92.38 113 GLU B N 1
ATOM 2595 C CA . GLU B 1 113 ? -0.787 12.828 4.512 1 92.38 113 GLU B CA 1
ATOM 2596 C C . GLU B 1 113 ? -1.436 14.195 4.324 1 92.38 113 GLU B C 1
ATOM 2598 O O . GLU B 1 113 ? -1.404 15.031 5.227 1 92.38 113 GLU B O 1
ATOM 2603 N N . SER B 1 114 ? -1.951 14.453 3.154 1 94.69 114 SER B N 1
ATOM 2604 C CA . SER B 1 114 ? -2.637 15.711 2.869 1 94.69 114 SER B CA 1
ATOM 2605 C C . SER B 1 114 ? -3.842 15.898 3.783 1 94.69 114 SER B C 1
ATOM 2607 O O . SER B 1 114 ? -4.047 16.984 4.328 1 94.69 114 SER B O 1
ATOM 2609 N N . LEU B 1 115 ? -4.574 14.859 3.994 1 96.62 115 LEU B N 1
ATOM 2610 C CA . LEU B 1 115 ? -5.754 14.914 4.848 1 96.62 115 LEU B CA 1
ATOM 2611 C C . LEU B 1 115 ? -5.359 15.102 6.309 1 96.62 115 LEU B C 1
ATOM 2613 O O . LEU B 1 115 ? -6 15.852 7.039 1 96.62 115 LEU B O 1
ATOM 2617 N N . ARG B 1 116 ? -4.316 14.422 6.668 1 94.69 116 ARG B N 1
ATOM 2618 C CA . ARG B 1 116 ? -3.805 14.578 8.023 1 94.69 116 ARG B CA 1
ATOM 2619 C C . ARG B 1 116 ? -3.365 16.016 8.281 1 94.69 116 ARG B C 1
ATOM 2621 O O . ARG B 1 116 ? -3.645 16.578 9.344 1 94.69 116 ARG B O 1
ATOM 2628 N N . THR B 1 117 ? -2.717 16.562 7.348 1 93.94 117 THR B N 1
ATOM 2629 C CA . THR B 1 117 ? -2.268 17.938 7.465 1 93.94 117 THR B CA 1
ATOM 2630 C C . THR B 1 117 ? -3.459 18.891 7.586 1 93.94 117 THR B C 1
ATOM 2632 O O . THR B 1 117 ? -3.465 19.781 8.438 1 93.94 117 THR B O 1
ATOM 2635 N N . LEU B 1 118 ? -4.449 18.688 6.766 1 96.25 118 LEU B N 1
ATOM 2636 C CA . LEU B 1 118 ? -5.66 19.516 6.82 1 96.25 118 LEU B CA 1
ATOM 2637 C C . LEU B 1 118 ? -6.328 19.406 8.188 1 96.25 118 LEU B C 1
ATOM 2639 O O . LEU B 1 118 ? -6.809 20.391 8.727 1 96.25 118 LEU B O 1
ATOM 2643 N N . GLN B 1 119 ? -6.359 18.234 8.688 1 95.38 119 GLN B N 1
ATOM 2644 C CA . GLN B 1 119 ? -6.957 18.016 10 1 95.38 119 GLN B CA 1
ATOM 2645 C C . GLN B 1 119 ? -6.227 18.812 11.086 1 95.38 119 GLN B C 1
ATOM 2647 O O . GLN B 1 119 ? -6.859 19.359 11.984 1 95.38 119 GLN B O 1
ATOM 2652 N N . GLN B 1 120 ? -4.98 18.875 10.938 1 93.75 120 GLN B N 1
ATOM 2653 C CA . GLN B 1 120 ? -4.164 19.578 11.922 1 93.75 120 GLN B CA 1
ATOM 2654 C C . GLN B 1 120 ? -4.316 21.094 11.789 1 93.75 120 GLN B C 1
ATOM 2656 O O . GLN B 1 120 ? -4.164 21.828 12.766 1 93.75 120 GLN B O 1
ATOM 2661 N N . MET B 1 121 ? -4.613 21.609 10.68 1 91.25 121 MET B N 1
ATOM 2662 C CA . MET B 1 121 ? -4.676 23.031 10.398 1 91.25 121 MET B CA 1
ATOM 2663 C C . MET B 1 121 ? -5.926 23.656 11.008 1 91.25 121 MET B C 1
ATOM 2665 O O . MET B 1 121 ? -5.98 24.875 11.219 1 91.25 121 MET B O 1
ATOM 2669 N N . GLN B 1 122 ? -6.922 22.938 11.359 1 89.31 122 GLN B N 1
ATOM 2670 C CA . GLN B 1 122 ? -8.148 23.469 11.945 1 89.31 122 GLN B CA 1
ATOM 2671 C C . GLN B 1 122 ? -8.617 24.719 11.219 1 89.31 122 GLN B C 1
ATOM 2673 O O . GLN B 1 122 ? -8.641 25.812 11.805 1 89.31 122 GLN B O 1
ATOM 2678 N N . LEU B 1 123 ? -9.141 24.609 10.086 1 92.5 123 LEU B N 1
ATOM 2679 C CA . LEU B 1 123 ? -9.453 25.688 9.156 1 92.5 123 LEU B CA 1
ATOM 2680 C C . LEU B 1 123 ? -10.703 26.438 9.602 1 92.5 123 LEU B C 1
ATOM 2682 O O . LEU B 1 123 ? -11.625 25.844 10.172 1 92.5 123 LEU B O 1
ATOM 2686 N N . SER B 1 124 ? -10.664 27.734 9.289 1 90 124 SER B N 1
ATOM 2687 C CA . SER B 1 124 ? -11.844 28.562 9.516 1 90 124 SER B CA 1
ATOM 2688 C C . SER B 1 124 ? -12.828 28.469 8.359 1 90 124 SER B C 1
ATOM 2690 O O . SER B 1 124 ? -12.477 27.984 7.277 1 90 124 SER B O 1
ATOM 2692 N N . VAL B 1 125 ? -14.016 29 8.617 1 90.5 125 VAL B N 1
ATOM 2693 C CA . VAL B 1 125 ? -15.078 28.984 7.613 1 90.5 125 VAL B CA 1
ATOM 2694 C C . VAL B 1 125 ? -14.664 29.812 6.402 1 90.5 125 VAL B C 1
ATOM 2696 O O . VAL B 1 125 ? -14.938 29.438 5.262 1 90.5 125 VAL B O 1
ATOM 2699 N N . ASP B 1 126 ? -14.055 30.969 6.688 1 90.94 126 ASP B N 1
ATOM 2700 C CA . ASP B 1 126 ? -13.641 31.859 5.605 1 90.94 126 ASP B CA 1
ATOM 2701 C C . ASP B 1 126 ? -12.648 31.172 4.672 1 90.94 126 ASP B C 1
ATOM 2703 O O . ASP B 1 126 ? -12.75 31.281 3.449 1 90.94 126 ASP B O 1
ATOM 2707 N N . VAL B 1 127 ? -11.711 30.453 5.227 1 93.94 127 VAL B N 1
ATOM 2708 C CA . VAL B 1 127 ? -10.727 29.734 4.438 1 93.94 127 VAL B CA 1
ATOM 2709 C C . VAL B 1 127 ? -11.406 28.625 3.639 1 93.94 127 VAL B C 1
ATOM 2711 O O . VAL B 1 127 ? -11.094 28.406 2.467 1 93.94 127 VAL B O 1
ATOM 2714 N N . LEU B 1 128 ? -12.328 27.922 4.207 1 94.88 128 LEU B N 1
ATOM 2715 C CA . LEU B 1 128 ? -13.078 26.875 3.539 1 94.88 128 LEU B CA 1
ATOM 2716 C C . LEU B 1 128 ? -13.82 27.406 2.32 1 94.88 128 LEU B C 1
ATOM 2718 O O . LEU B 1 128 ? -13.766 26.812 1.242 1 94.88 128 LEU B O 1
ATOM 2722 N N . LYS B 1 129 ? -14.453 28.516 2.494 1 93.56 129 LYS B N 1
ATOM 2723 C CA . LYS B 1 129 ? -15.227 29.125 1.418 1 93.56 129 LYS B CA 1
ATOM 2724 C C . LYS B 1 129 ? -14.32 29.641 0.302 1 93.56 129 LYS B C 1
ATOM 2726 O O . LYS B 1 129 ? -14.633 29.484 -0.88 1 93.56 129 LYS B O 1
ATOM 2731 N N . THR B 1 130 ? -13.258 30.234 0.72 1 94.5 130 THR B N 1
ATOM 2732 C CA . THR B 1 130 ? -12.328 30.812 -0.239 1 94.5 130 THR B CA 1
ATOM 2733 C C . THR B 1 130 ? -11.648 29.734 -1.069 1 94.5 130 THR B C 1
ATOM 2735 O O . THR B 1 130 ? -11.516 29.859 -2.287 1 94.5 130 THR B O 1
ATOM 2738 N N . THR B 1 131 ? -11.227 28.594 -0.451 1 96.5 131 THR B N 1
ATOM 2739 C CA . THR B 1 131 ? -10.414 27.594 -1.122 1 96.5 131 THR B CA 1
ATOM 2740 C C . THR B 1 131 ? -11.30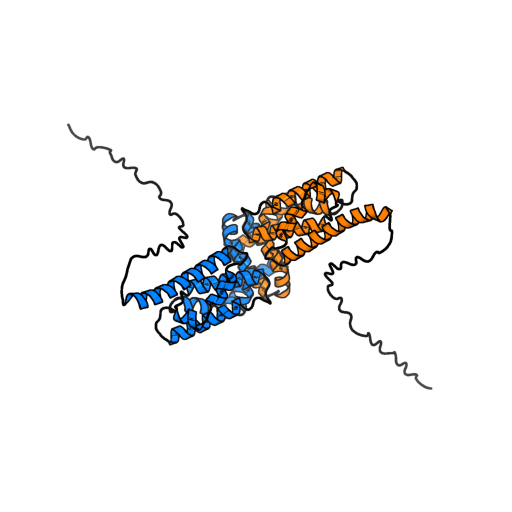5 26.516 -1.76 1 96.5 131 THR B C 1
ATOM 2742 O O . THR B 1 131 ? -10.859 25.781 -2.643 1 96.5 131 THR B O 1
ATOM 2745 N N . LYS B 1 132 ? -12.5 26.266 -1.306 1 96.88 132 LYS B N 1
ATOM 2746 C CA . LYS B 1 132 ? -13.414 25.203 -1.732 1 96.88 132 LYS B CA 1
ATOM 2747 C C . LYS B 1 132 ? -12.773 23.828 -1.579 1 96.88 132 LYS B C 1
ATOM 2749 O O . LYS B 1 132 ? -12.992 22.953 -2.406 1 96.88 132 LYS B O 1
ATOM 2754 N N . ILE B 1 133 ? -11.914 23.672 -0.564 1 97.62 133 ILE B N 1
ATOM 2755 C CA . ILE B 1 133 ? -11.188 22.438 -0.313 1 97.62 133 ILE B CA 1
ATOM 2756 C C . ILE B 1 133 ? -12.172 21.312 0.044 1 97.62 133 ILE B C 1
ATOM 2758 O O . ILE B 1 133 ? -11.883 20.141 -0.169 1 97.62 133 ILE B O 1
ATOM 2762 N N . ARG B 1 134 ? -13.32 21.672 0.615 1 96.31 134 ARG B N 1
ATOM 2763 C CA . ARG B 1 134 ? -14.32 20.688 1.002 1 96.31 134 ARG B CA 1
ATOM 2764 C C . ARG B 1 134 ? -14.742 19.844 -0.192 1 96.31 134 ARG B C 1
ATOM 2766 O O . ARG B 1 134 ? -14.914 18.625 -0.065 1 96.31 134 ARG B O 1
ATOM 2773 N N . ARG B 1 135 ? -14.867 20.453 -1.283 1 96.62 135 ARG B N 1
ATOM 2774 C CA . ARG B 1 135 ? -15.258 19.734 -2.49 1 96.62 135 ARG B CA 1
ATOM 2775 C C . ARG B 1 135 ? -14.219 18.672 -2.854 1 96.62 135 ARG B C 1
ATOM 2777 O O . ARG B 1 135 ? -14.57 17.547 -3.189 1 96.62 135 ARG B O 1
ATOM 2784 N N . THR B 1 136 ? -13.047 19.078 -2.814 1 96.44 136 THR B N 1
ATOM 2785 C CA . THR B 1 136 ? -11.93 18.188 -3.143 1 96.44 136 THR B CA 1
ATOM 2786 C C . THR B 1 136 ? -11.875 17 -2.17 1 96.44 136 THR B C 1
ATOM 2788 O O . THR B 1 136 ? -11.727 15.859 -2.588 1 96.44 136 THR B O 1
ATOM 2791 N N . VAL B 1 137 ? -12.031 17.25 -0.926 1 97.62 137 VAL B N 1
ATOM 2792 C CA . VAL B 1 137 ? -11.969 16.219 0.096 1 97.62 137 VAL B CA 1
ATOM 2793 C C . VAL B 1 137 ? -13.188 15.297 -0.014 1 97.62 137 VAL B C 1
ATOM 2795 O O . VAL B 1 137 ? -13.078 14.086 0.177 1 97.62 137 VAL B O 1
ATOM 2798 N N . CYS B 1 138 ? -14.32 15.836 -0.375 1 97.06 138 CYS B N 1
ATOM 2799 C CA . CYS B 1 138 ? -15.555 15.07 -0.523 1 97.06 138 CYS B CA 1
ATOM 2800 C C . CYS B 1 138 ? -15.406 13.992 -1.589 1 97.06 138 CYS B C 1
ATOM 2802 O O . CYS B 1 138 ? -15.977 12.906 -1.468 1 97.06 138 CYS B O 1
ATOM 2804 N N . ALA B 1 139 ? -14.609 14.305 -2.494 1 95.44 139 ALA B N 1
ATOM 2805 C CA . ALA B 1 139 ? -14.398 13.344 -3.576 1 95.44 139 ALA B CA 1
ATOM 2806 C C . ALA B 1 139 ? -13.672 12.102 -3.074 1 95.44 139 ALA B C 1
ATOM 2808 O O . ALA B 1 139 ? -13.695 11.055 -3.727 1 95.44 139 ALA B O 1
ATOM 2809 N N . THR B 1 140 ? -13.008 12.141 -1.945 1 95.19 140 THR B N 1
ATOM 2810 C CA . THR B 1 140 ? -12.203 11.039 -1.437 1 95.19 140 THR B CA 1
ATOM 2811 C C . THR B 1 140 ? -12.977 10.25 -0.384 1 95.19 140 THR B C 1
ATOM 2813 O O . THR B 1 140 ? -12.461 9.281 0.181 1 95.19 140 THR B O 1
ATOM 2816 N N . ARG B 1 141 ? -14.234 10.586 -0.128 1 93.5 141 ARG B N 1
ATOM 2817 C CA . ARG B 1 141 ? -14.992 10.008 0.977 1 93.5 141 ARG B CA 1
ATOM 2818 C C . ARG B 1 141 ? -15.312 8.539 0.718 1 93.5 141 ARG B C 1
ATOM 2820 O O . ARG B 1 141 ? -15.648 7.801 1.646 1 93.5 141 ARG B O 1
ATOM 2827 N N . LYS B 1 142 ? -15.188 8.117 -0.551 1 92.19 142 LYS B N 1
ATOM 2828 C CA . LYS B 1 142 ? -15.469 6.727 -0.9 1 92.19 142 LYS B CA 1
ATOM 2829 C C . LYS B 1 142 ? -14.18 5.98 -1.249 1 92.19 142 LYS B C 1
ATOM 2831 O O . LYS B 1 142 ? -14.219 4.953 -1.932 1 92.19 142 LYS B O 1
ATOM 2836 N N . HIS B 1 143 ? -13.102 6.445 -0.869 1 92.88 143 HIS B N 1
ATOM 2837 C CA . HIS B 1 143 ? -11.812 5.812 -1.133 1 92.88 143 HIS B CA 1
ATOM 2838 C C . HIS B 1 143 ? -11.797 4.375 -0.627 1 92.88 143 HIS B C 1
ATOM 2840 O O . HIS B 1 143 ? -12.461 4.051 0.359 1 92.88 143 HIS B O 1
ATOM 2846 N N . CYS B 1 144 ? -11.031 3.529 -1.191 1 90.31 144 CYS B N 1
ATOM 2847 C CA . CYS B 1 144 ? -11.047 2.102 -0.888 1 90.31 144 CYS B CA 1
ATOM 2848 C C . CYS B 1 144 ? -10.367 1.822 0.449 1 90.31 144 CYS B C 1
ATOM 2850 O O . CYS B 1 144 ? -10.727 0.867 1.142 1 90.31 144 CYS B O 1
ATOM 2852 N N . PHE B 1 145 ? -9.43 2.58 0.845 1 91.62 145 PHE B N 1
ATOM 2853 C CA . PHE B 1 145 ? -8.773 2.383 2.129 1 91.62 145 PHE B CA 1
ATOM 2854 C C . PHE B 1 145 ? -9.594 2.984 3.262 1 91.62 145 PHE B C 1
ATOM 2856 O O . PHE B 1 145 ? -9.961 4.16 3.213 1 91.62 145 PHE B O 1
ATOM 2863 N N . SER B 1 146 ? -9.773 2.227 4.277 1 92.5 146 SER B N 1
ATOM 2864 C CA . SER B 1 146 ? -10.602 2.637 5.406 1 92.5 146 SER B CA 1
ATOM 2865 C C . SER B 1 146 ? -9.984 3.828 6.137 1 92.5 146 SER B C 1
ATOM 2867 O O . SER B 1 146 ? -10.703 4.734 6.566 1 92.5 146 SER B O 1
ATOM 2869 N N . ARG B 1 147 ? -8.695 3.814 6.254 1 89.94 147 ARG B N 1
ATOM 2870 C CA . ARG B 1 147 ? -8.023 4.883 6.992 1 89.94 147 ARG B CA 1
ATOM 2871 C C . ARG B 1 147 ? -8.227 6.23 6.309 1 89.94 147 ARG B C 1
ATOM 2873 O O . ARG B 1 147 ? -8.422 7.246 6.973 1 89.94 147 ARG B O 1
ATOM 2880 N N . ILE B 1 148 ? -8.211 6.227 5.027 1 95.5 148 ILE B N 1
ATOM 2881 C CA . ILE B 1 148 ? -8.406 7.449 4.254 1 95.5 148 ILE B CA 1
ATOM 2882 C C . ILE B 1 148 ? -9.875 7.859 4.301 1 95.5 148 ILE B C 1
ATOM 2884 O O . ILE B 1 148 ? -10.195 9.031 4.527 1 95.5 148 ILE B O 1
ATOM 2888 N N . ARG B 1 149 ? -10.734 6.938 4.152 1 96.12 149 ARG B N 1
ATOM 2889 C CA . ARG B 1 149 ? -12.172 7.184 4.188 1 96.12 149 ARG B CA 1
ATOM 2890 C C . ARG B 1 149 ? -12.594 7.793 5.523 1 96.12 149 ARG B C 1
ATOM 2892 O O . ARG B 1 149 ? -13.297 8.805 5.555 1 96.12 149 ARG B O 1
ATOM 2899 N N . LYS B 1 150 ? -12.125 7.16 6.566 1 96.62 150 LYS B N 1
ATOM 2900 C CA . LYS B 1 150 ? -12.477 7.621 7.906 1 96.62 150 LYS B CA 1
ATOM 2901 C C . LYS B 1 150 ? -11.977 9.047 8.141 1 96.62 150 LYS B C 1
ATOM 2903 O O . LYS B 1 150 ? -12.703 9.883 8.688 1 96.62 150 LYS B O 1
ATOM 2908 N N . LEU B 1 151 ? -10.797 9.281 7.738 1 96.69 151 LEU B N 1
ATOM 2909 C CA . LEU B 1 151 ? -10.219 10.609 7.926 1 96.69 151 LEU B CA 1
ATOM 2910 C C . LEU B 1 151 ? -10.961 11.648 7.098 1 96.69 151 LEU B C 1
ATOM 2912 O O . LEU B 1 151 ? -11.258 12.742 7.59 1 96.69 151 LEU B O 1
ATOM 2916 N N . ALA B 1 152 ? -11.25 11.352 5.863 1 97.75 152 ALA B N 1
ATOM 2917 C CA . ALA B 1 152 ? -11.992 12.25 4.992 1 97.75 152 ALA B CA 1
ATOM 2918 C C . ALA B 1 152 ? -13.359 12.594 5.59 1 97.75 152 ALA B C 1
ATOM 2920 O O . ALA B 1 152 ? -13.734 13.766 5.668 1 97.75 152 ALA B O 1
ATOM 2921 N N . ARG B 1 153 ? -14 11.641 6.051 1 97.19 153 ARG B N 1
ATOM 2922 C CA . ARG B 1 153 ? -15.328 11.828 6.625 1 97.19 153 ARG B CA 1
ATOM 2923 C C . ARG B 1 153 ? -15.266 12.672 7.895 1 97.19 153 ARG B C 1
ATOM 2925 O O . ARG B 1 153 ? -16.109 13.531 8.117 1 97.19 153 ARG B O 1
ATOM 2932 N N . CYS B 1 154 ? -14.273 12.336 8.633 1 96.69 154 CYS B N 1
ATOM 2933 C CA . CYS B 1 154 ? -14.062 13.125 9.844 1 96.69 154 CYS B CA 1
ATOM 2934 C C . CYS B 1 154 ? -13.852 14.594 9.508 1 96.69 154 CYS B C 1
ATOM 2936 O O . CYS B 1 154 ? -14.422 15.477 10.148 1 96.69 154 CYS B O 1
ATOM 2938 N N . LEU B 1 155 ? -13.117 14.867 8.523 1 97.06 155 LEU B N 1
ATOM 2939 C CA . LEU B 1 155 ? -12.828 16.234 8.094 1 97.06 155 LEU B CA 1
ATOM 2940 C C . LEU B 1 155 ? -14.094 16.922 7.59 1 97.06 155 LEU B C 1
ATOM 2942 O O . LEU B 1 155 ? -14.406 18.047 8.008 1 97.06 155 LEU B O 1
ATOM 2946 N N . ILE B 1 156 ? -14.805 16.266 6.781 1 96.81 156 ILE B N 1
ATOM 2947 C CA . ILE B 1 156 ? -16.031 16.797 6.207 1 96.81 156 ILE B CA 1
ATOM 2948 C C . ILE B 1 156 ? -17.031 17.109 7.324 1 96.81 156 ILE B C 1
ATOM 2950 O O . ILE B 1 156 ? -17.641 18.188 7.332 1 96.81 156 ILE B O 1
ATOM 2954 N N . ASP B 1 157 ? -17.156 16.203 8.266 1 95.75 157 ASP B N 1
ATOM 2955 C CA . ASP B 1 157 ? -18.062 16.406 9.391 1 95.75 157 ASP B CA 1
ATOM 2956 C C . ASP B 1 157 ? -17.656 17.594 10.242 1 95.75 157 ASP B C 1
ATOM 2958 O O . ASP B 1 157 ? -18.5 18.391 10.656 1 95.75 157 ASP B O 1
ATOM 2962 N N . SER B 1 158 ? -16.406 17.688 10.477 1 94.56 158 SER B N 1
ATOM 2963 C CA . SER B 1 158 ? -15.914 18.812 11.266 1 94.56 158 SER B CA 1
ATOM 2964 C C . SER B 1 158 ? -16.188 20.141 10.562 1 94.56 158 SER B C 1
ATOM 2966 O O . SER B 1 158 ? -16.484 21.141 11.219 1 94.56 158 SER B O 1
ATOM 2968 N N . TRP B 1 159 ? -16.109 20.156 9.266 1 94.62 159 TRP B N 1
ATOM 2969 C CA . TRP B 1 159 ? -16.328 21.375 8.5 1 94.62 159 TRP B CA 1
ATOM 2970 C C . TRP B 1 159 ? -17.828 21.688 8.414 1 94.62 159 TRP B C 1
ATOM 2972 O O . TRP B 1 159 ? -18.203 22.859 8.32 1 94.62 159 TRP B O 1
ATOM 2982 N N . ARG B 1 160 ? -18.641 20.734 8.445 1 92 160 ARG B N 1
ATOM 2983 C CA . ARG B 1 160 ? -20.094 20.938 8.469 1 92 160 ARG B CA 1
ATOM 2984 C C . ARG B 1 160 ? -20.531 21.625 9.758 1 92 160 ARG B C 1
ATOM 2986 O O . ARG B 1 160 ? -21.359 22.531 9.734 1 92 160 ARG B O 1
ATOM 2993 N N . VAL B 1 161 ? -19.953 21.219 10.828 1 89.19 161 VAL B N 1
ATOM 2994 C CA . VAL B 1 161 ? -20.281 21.766 12.133 1 89.19 161 VAL B CA 1
ATOM 2995 C C . VAL B 1 161 ? -19.844 23.234 12.203 1 89.19 161 VAL B C 1
ATOM 2997 O O . VAL B 1 161 ? -20.547 24.078 12.758 1 89.19 161 VAL B O 1
ATOM 3000 N N . LEU B 1 162 ? -18.797 23.578 11.633 1 85.88 162 LEU B N 1
ATOM 3001 C CA . LEU B 1 162 ? -18.297 24.938 11.602 1 85.88 162 LEU B CA 1
ATOM 3002 C C . LEU B 1 162 ? -19.25 25.859 10.844 1 85.88 162 LEU B C 1
ATOM 3004 O O . LEU B 1 162 ? -19.469 27 11.25 1 85.88 162 LEU B O 1
ATOM 3008 N N . GLY B 1 163 ? -19.781 25.391 9.75 1 79.56 163 GLY B N 1
ATOM 3009 C CA . GLY B 1 163 ? -20.734 26.156 8.984 1 79.56 163 GLY B CA 1
ATOM 3010 C C . GLY B 1 163 ? -22.047 26.391 9.719 1 79.56 163 GLY B C 1
ATOM 3011 O O . GLY B 1 163 ? -22.641 27.453 9.625 1 79.56 163 GLY B O 1
ATOM 3012 N N . ASP B 1 164 ? -22.469 25.359 10.375 1 75.5 164 ASP B N 1
ATOM 3013 C CA . ASP B 1 164 ? -23.719 25.453 11.125 1 75.5 164 ASP B CA 1
ATOM 3014 C C . ASP B 1 164 ? -23.578 26.391 12.328 1 75.5 164 ASP B C 1
ATOM 3016 O O . ASP B 1 164 ? -24.5 27.125 12.656 1 75.5 164 ASP B O 1
ATOM 3020 N N . GLU B 1 165 ? -22.484 26.297 12.961 1 68.88 165 GLU B N 1
ATOM 3021 C CA . GLU B 1 165 ? -22.234 27.141 14.125 1 68.88 165 GLU B CA 1
ATOM 3022 C C . GLU B 1 165 ? -22.219 28.609 13.734 1 68.88 165 GLU B C 1
ATOM 3024 O O . GLU B 1 165 ? -22.688 29.469 14.492 1 68.88 165 GLU B O 1
ATOM 3029 N N . ARG B 1 166 ? -21.781 28.859 12.57 1 62.81 166 ARG B N 1
ATOM 3030 C CA . ARG B 1 166 ? -21.766 30.234 12.117 1 62.81 166 ARG B CA 1
ATOM 3031 C C . ARG B 1 166 ? -23.172 30.734 11.812 1 62.81 166 ARG B C 1
ATOM 3033 O O . ARG B 1 166 ? -23.516 31.875 12.125 1 62.81 166 ARG B O 1
ATOM 3040 N N . VAL B 1 167 ? -23.922 29.781 11.258 1 57.38 167 VAL B N 1
ATOM 3041 C CA . VAL B 1 167 ? -25.297 30.141 10.992 1 57.38 167 VAL B CA 1
ATOM 3042 C C . VAL B 1 167 ? -26.047 30.297 12.312 1 57.38 167 VAL B C 1
ATOM 3044 O O . VAL B 1 167 ? -26.875 31.219 12.469 1 57.38 167 VAL B O 1
ATOM 3047 N N . ASN B 1 168 ? -25.672 29.328 13.227 1 57.84 168 ASN B N 1
ATOM 3048 C CA . ASN B 1 168 ? -26.344 29.406 14.516 1 57.84 168 ASN B CA 1
ATOM 3049 C C . ASN B 1 168 ? -25.828 30.578 15.344 1 57.84 168 ASN B C 1
ATOM 30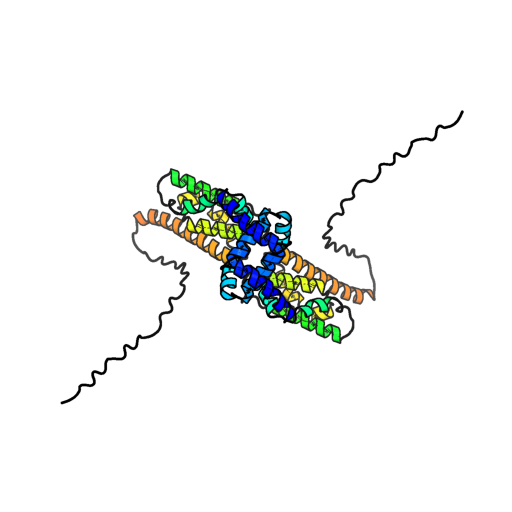51 O O . ASN B 1 168 ? -26.578 31.188 16.109 1 57.84 168 ASN B O 1
ATOM 3055 N N . SER B 1 169 ? -24.438 30.719 15.328 1 54.88 169 SER B N 1
ATOM 3056 C CA . SER B 1 169 ? -23.953 31.891 16.062 1 54.88 169 SER B CA 1
ATOM 3057 C C . SER B 1 169 ? -24.484 33.188 15.43 1 54.88 169 SER B C 1
ATOM 3059 O O . SER B 1 169 ? -24.641 34.188 16.125 1 54.88 169 SER B O 1
ATOM 3061 N N . ALA B 1 170 ? -24.656 33.062 14.086 1 51.69 170 ALA B N 1
ATOM 3062 C CA . ALA B 1 170 ? -25.328 34.219 13.477 1 51.69 170 ALA B CA 1
ATOM 3063 C C . ALA B 1 170 ? -26.812 34.219 13.844 1 51.69 170 ALA B C 1
ATOM 3065 O O . ALA B 1 170 ? -27.422 35.281 13.977 1 51.69 170 ALA B O 1
ATOM 3066 N N . VAL B 1 171 ? -27.25 32.906 13.961 1 47.12 171 VAL B N 1
ATOM 3067 C CA . VAL B 1 171 ? -28.656 32.812 14.359 1 47.12 171 VAL B CA 1
ATOM 3068 C C . VAL B 1 171 ? -28.766 33 15.875 1 47.12 171 VAL B C 1
ATOM 3070 O O . VAL B 1 171 ? -29.766 33.5 16.375 1 47.12 171 VAL B O 1
ATOM 3073 N N . THR B 1 172 ? -27.734 32.312 16.625 1 45.22 172 THR B N 1
ATOM 3074 C CA . THR B 1 172 ? -27.891 32.438 18.078 1 45.22 172 THR B CA 1
ATOM 3075 C C . THR B 1 172 ? -27.75 33.906 18.5 1 45.22 172 THR B C 1
ATOM 3077 O O . THR B 1 172 ? -27.75 34.188 19.703 1 45.22 172 THR B O 1
ATOM 3080 N N . ILE B 1 173 ? -27.484 35 17.672 1 39.91 173 ILE B N 1
ATOM 3081 C CA . ILE B 1 173 ? -27.906 36.219 18.375 1 39.91 173 ILE B CA 1
ATOM 3082 C C . ILE B 1 173 ? -29.359 36.062 18.828 1 39.91 173 ILE B C 1
ATOM 3084 O O . ILE B 1 173 ? -29.844 36.844 19.641 1 39.91 173 ILE B O 1
ATOM 3088 N N . THR B 1 174 ? -30.297 35.344 18.141 1 37.03 174 THR B N 1
ATOM 3089 C CA . THR B 1 174 ? -31.547 35.281 18.891 1 37.03 174 THR B CA 1
ATOM 3090 C C . THR B 1 174 ? -31.5 34.188 19.938 1 37.03 174 THR B C 1
ATOM 3092 O O . THR B 1 174 ? -31.844 34.406 21.109 1 37.03 174 THR B O 1
ATOM 3095 N N . ASN B 1 175 ? -31.953 32.812 19.703 1 34.06 175 ASN B N 1
ATOM 3096 C CA . ASN B 1 175 ? -32.375 31.906 20.75 1 34.06 175 ASN B CA 1
ATOM 3097 C C . ASN B 1 175 ? -31.188 31.156 21.344 1 34.06 175 ASN B C 1
ATOM 3099 O O . ASN B 1 175 ? -30.438 30.5 20.609 1 34.06 175 ASN B O 1
ATOM 3103 N N . THR B 1 176 ? -30.547 31.453 22.594 1 32.28 176 THR B N 1
ATOM 3104 C CA . THR B 1 176 ? -29.391 31.109 23.391 1 32.28 176 THR B CA 1
ATOM 3105 C C . THR B 1 176 ? -29.281 29.594 23.562 1 32.28 176 THR B C 1
ATOM 3107 O O . THR B 1 176 ? -28.391 29.094 24.234 1 32.28 176 THR B O 1
ATOM 3110 N N . THR B 1 177 ? -30.422 28.656 23.375 1 26.59 177 THR B N 1
ATOM 3111 C CA . THR B 1 177 ? -30.375 27.578 24.344 1 26.59 177 THR B CA 1
ATOM 3112 C C . THR B 1 177 ? -29.234 26.609 24.031 1 26.59 177 THR B C 1
ATOM 3114 O O . THR B 1 177 ? -28.438 26.281 24.906 1 26.59 177 THR B O 1
ATOM 3117 N N . THR B 1 178 ? -29.531 25.328 23.359 1 26.31 178 THR B N 1
ATOM 3118 C CA . THR B 1 178 ? -29.266 23.953 23.797 1 26.31 178 THR B CA 1
ATOM 3119 C C . THR B 1 178 ? -27.906 23.469 23.25 1 26.31 178 THR B C 1
ATOM 3121 O O . THR B 1 178 ? -27.641 23.562 22.062 1 26.31 178 THR B O 1
ATOM 3124 N N . THR B 1 179 ? -26.766 23.297 24.141 1 25.89 179 THR B N 1
ATOM 3125 C CA . THR B 1 179 ? -25.328 23.031 24.156 1 25.89 179 THR B CA 1
ATOM 3126 C C . THR B 1 179 ? -25.047 21.609 23.656 1 25.89 179 THR B C 1
ATOM 3128 O O . THR B 1 179 ? -23.906 21.281 23.344 1 25.89 179 THR B O 1
ATOM 3131 N N . ASN B 1 180 ? -25.844 20.594 23.234 1 24.89 180 ASN B N 1
ATOM 3132 C CA . ASN B 1 180 ? -25.328 19.281 23.578 1 24.89 180 ASN B CA 1
ATOM 3133 C C . ASN B 1 180 ? -24.312 18.797 22.531 1 24.89 180 ASN B C 1
ATOM 3135 O O . ASN B 1 180 ? -23.703 17.734 22.703 1 24.89 180 ASN B O 1
ATOM 3139 N N . PHE B 1 181 ? -23.531 19.484 21.688 1 25.41 181 PHE B N 1
ATOM 3140 C CA . PHE B 1 181 ? -23.047 18.578 20.641 1 25.41 181 PHE B CA 1
ATOM 3141 C C . PHE B 1 181 ? -21.781 17.859 21.094 1 25.41 181 PHE B C 1
ATOM 3143 O O . PHE B 1 181 ? -20.719 18.469 21.188 1 25.41 181 PHE B O 1
ATOM 3150 N N . ARG B 1 182 ? -21.75 16.844 21.969 1 24.64 182 ARG B N 1
ATOM 3151 C CA . ARG B 1 182 ? -20.656 15.922 22.281 1 24.64 182 ARG B CA 1
ATOM 3152 C C . ARG B 1 182 ? -20.25 15.117 21.047 1 24.64 182 ARG B C 1
ATOM 3154 O O . ARG B 1 182 ? -20.891 14.125 20.703 1 24.64 182 ARG B O 1
ATOM 3161 N N . ILE B 1 183 ? -20 15.578 19.891 1 29.45 183 ILE B N 1
ATOM 3162 C CA . ILE B 1 183 ? -19.578 14.602 18.891 1 29.45 183 ILE B CA 1
ATOM 3163 C C . ILE B 1 183 ? -18.203 14.047 19.266 1 29.45 183 ILE B C 1
ATOM 3165 O O . ILE B 1 183 ? -17.219 14.805 19.344 1 29.45 183 ILE B O 1
ATOM 3169 N N . GLY B 1 184 ? -18.016 12.914 19.969 1 28.66 184 GLY B N 1
ATOM 3170 C CA . GLY B 1 184 ? -16.938 12 20.328 1 28.66 184 GLY B CA 1
ATOM 3171 C C . GLY B 1 184 ? -16.141 11.523 19.125 1 28.66 184 GLY B C 1
ATOM 3172 O O . GLY B 1 184 ? -16.625 10.711 18.328 1 28.66 184 GLY B O 1
ATOM 3173 N N . CYS B 1 185 ? -15.656 12.234 18.25 1 33.53 185 CYS B N 1
ATOM 3174 C CA . CYS B 1 185 ? -14.57 11.648 17.469 1 33.53 185 CYS B CA 1
ATOM 3175 C C . CYS B 1 185 ? -13.57 10.945 18.375 1 33.53 185 CYS B C 1
ATOM 3177 O O . CYS B 1 185 ? -12.688 11.578 18.953 1 33.53 185 CYS B O 1
ATOM 3179 N N . SER B 1 186 ? -13.977 10.109 19.531 1 28.05 186 SER B N 1
ATOM 3180 C CA . SER B 1 186 ? -13.242 9.469 20.609 1 28.05 186 SER B CA 1
ATOM 3181 C C . SER B 1 186 ? -12.227 8.469 20.062 1 28.05 186 SER B C 1
ATOM 3183 O O . SER B 1 186 ? -12.594 7.484 19.422 1 28.05 186 SER B O 1
ATOM 3185 N N . SER B 1 187 ? -11.125 8.664 19.594 1 27.59 187 SER B N 1
ATOM 3186 C CA . SER B 1 187 ? -10.141 7.59 19.641 1 27.59 187 SER B CA 1
ATOM 3187 C C . SER B 1 187 ? -9.906 7.125 21.078 1 27.59 187 SER B C 1
ATOM 3189 O O . SER B 1 187 ? -9.188 7.777 21.828 1 27.59 187 SER B O 1
ATOM 3191 N N . LYS B 1 188 ? -10.883 6.773 21.906 1 26.3 188 LYS B N 1
ATOM 3192 C CA . LYS B 1 188 ? -10.758 6.434 23.328 1 26.3 188 LYS B CA 1
ATOM 3193 C C . LYS B 1 188 ? -9.844 5.234 23.531 1 26.3 188 LYS B C 1
ATOM 3195 O O . LYS B 1 188 ? -10.156 4.125 23.078 1 26.3 188 LYS B O 1
ATOM 3200 N N . GLN B 1 189 ? -8.531 5.207 23.359 1 21.61 189 GLN B N 1
ATOM 3201 C CA . GLN B 1 189 ? -7.766 4.137 23.984 1 21.61 189 GLN B CA 1
ATOM 3202 C C . GLN B 1 189 ? -8.125 3.996 25.469 1 21.61 189 GLN B C 1
ATOM 3204 O O . GLN B 1 189 ? -8.148 4.984 26.203 1 21.61 189 GLN B O 1
ATOM 3209 N N . THR B 1 190 ? -8.898 2.963 25.906 1 21.45 190 THR B N 1
ATOM 3210 C CA . THR B 1 190 ? -9.5 2.51 27.156 1 21.45 190 THR B CA 1
ATOM 3211 C C . THR B 1 190 ? -8.445 2.359 28.25 1 21.45 190 THR B C 1
ATOM 3213 O O . THR B 1 190 ? -7.406 1.731 28.031 1 21.45 190 THR B O 1
ATOM 3216 N N . SER B 1 191 ? -8.203 3.443 29.094 1 22.5 191 SER B N 1
ATOM 3217 C CA . SER B 1 191 ? -7.453 3.447 30.344 1 22.5 191 SER B CA 1
ATOM 3218 C C . SER B 1 191 ? -7.871 2.287 31.25 1 22.5 191 SER B C 1
ATOM 3220 O O . SER B 1 191 ? -9.047 2.152 31.594 1 22.5 191 SER B O 1
ATOM 3222 N N . GLU B 1 192 ? -7.18 1.117 31.078 1 21.05 192 GLU B N 1
ATOM 3223 C CA . GLU B 1 192 ? -7.375 -0.047 31.938 1 21.05 192 GLU B CA 1
ATOM 3224 C C . GLU B 1 192 ? -7.383 0.35 33.406 1 21.05 192 GLU B C 1
ATOM 3226 O O . GLU B 1 192 ? -6.449 0.997 33.875 1 21.05 192 GLU B O 1
ATOM 3231 N N . GLN B 1 193 ? -8.508 0.367 34.094 1 19.14 193 GLN B N 1
ATOM 3232 C CA . GLN B 1 193 ? -8.992 0.765 35.406 1 19.14 193 GLN B CA 1
ATOM 3233 C C . GLN B 1 193 ? -8.336 -0.063 36.5 1 19.14 193 GLN B C 1
ATOM 3235 O O . GLN B 1 193 ? -8.203 0.396 37.656 1 19.14 193 GLN B O 1
ATOM 3240 N N . LYS B 1 194 ? -8 -1.405 36.344 1 21.19 194 LYS B N 1
ATOM 3241 C CA . LYS B 1 194 ? -8.641 -2.184 37.406 1 21.19 194 LYS B CA 1
ATOM 3242 C C . LYS B 1 194 ? -8.07 -1.826 38.781 1 21.19 194 LYS B C 1
ATOM 3244 O O . LYS B 1 194 ? -8.82 -1.552 39.719 1 21.19 194 LYS B O 1
ATOM 3249 N N . PRO B 1 195 ? -7.332 -2.906 39.469 1 23.94 195 PRO B N 1
ATOM 3250 C CA . PRO B 1 195 ? -7.746 -3.584 40.688 1 23.94 195 PRO B CA 1
ATOM 3251 C C . PRO B 1 195 ? -7.273 -2.861 41.969 1 23.94 195 PRO B C 1
ATOM 3253 O O . PRO B 1 195 ? -6.348 -2.051 41.906 1 23.94 195 PRO B O 1
ATOM 3256 N N . THR B 1 196 ? -7.973 -3.125 43.188 1 20.95 196 THR B N 1
ATOM 3257 C CA . THR B 1 196 ? -8.203 -2.727 44.594 1 20.95 196 THR B CA 1
ATOM 3258 C C . THR B 1 196 ? -6.957 -2.967 45.438 1 20.95 196 THR B C 1
ATOM 3260 O O . THR B 1 196 ? -6.344 -4.035 45.344 1 20.95 196 THR B O 1
ATOM 3263 N N . SER B 1 197 ? -6.191 -1.924 45.656 1 21.25 197 SER B N 1
ATOM 3264 C CA . SER B 1 197 ? -5.016 -1.838 46.5 1 21.25 197 SER B CA 1
ATOM 3265 C C . SER B 1 197 ? -5.316 -2.363 47.906 1 21.25 197 SER B C 1
ATOM 3267 O O . SER B 1 197 ? -6.141 -1.791 48.625 1 21.25 197 SER B O 1
ATOM 3269 N N . HIS B 1 198 ? -5.562 -3.729 48.062 1 20.22 198 HIS B N 1
ATOM 3270 C CA . HIS B 1 198 ? -5.859 -4.273 49.375 1 20.22 198 HIS B CA 1
ATOM 3271 C C . HIS B 1 198 ? -4.816 -3.836 50.406 1 20.22 198 HIS B C 1
ATOM 3273 O O . HIS B 1 198 ? -3.627 -4.117 50.25 1 20.22 198 HIS B O 1
ATOM 3279 N N . SER B 1 199 ? -4.938 -2.6 50.906 1 20.97 199 SER B N 1
ATOM 3280 C CA . SER B 1 199 ? -4.086 -2.078 51.969 1 20.97 199 SER B CA 1
ATOM 3281 C C . SER B 1 199 ? -4.129 -2.975 53.219 1 20.97 199 SER B C 1
ATOM 3283 O O . SER B 1 199 ? -5.184 -3.148 53.812 1 20.97 199 SER B O 1
ATOM 3285 N N . SER B 1 200 ? -3.613 -4.258 53.094 1 19.64 200 SER B N 1
ATOM 3286 C CA . SER B 1 200 ? -3.566 -5.117 54.281 1 19.64 200 SER B CA 1
ATOM 3287 C C . SER B 1 200 ? -3.059 -4.352 55.5 1 19.64 200 SER B C 1
ATOM 3289 O O . SER B 1 200 ? -2.047 -3.654 55.438 1 19.64 200 SER B O 1
ATOM 3291 N N . ALA B 1 201 ? -4.031 -4 56.406 1 21.09 201 ALA B N 1
ATOM 3292 C CA . ALA B 1 201 ? -4.059 -3.439 57.75 1 21.09 201 ALA B CA 1
ATOM 3293 C C . ALA B 1 201 ? -3.008 -4.098 58.656 1 21.09 201 ALA B C 1
ATOM 3295 O O . ALA B 1 201 ? -2.674 -5.27 58.469 1 21.09 201 ALA B O 1
ATOM 3296 N N . GLY B 1 202 ? -2.211 -3.299 59.25 1 20.95 202 GLY B N 1
ATOM 3297 C CA . GLY B 1 202 ? -1.167 -3.281 60.281 1 20.95 202 GLY B CA 1
ATOM 3298 C C . GLY B 1 202 ? -1.572 -3.975 61.562 1 20.95 202 GLY B C 1
ATOM 3299 O O . GLY B 1 202 ? -2.494 -3.531 62.25 1 20.95 202 GLY B O 1
ATOM 3300 N N . VAL B 1 203 ? -1.893 -5.297 61.594 1 21.17 203 VAL B N 1
ATOM 3301 C CA . VAL B 1 203 ? -2.264 -5.965 62.844 1 21.17 203 VAL B CA 1
ATOM 3302 C C . VAL B 1 203 ? -1.235 -5.652 63.906 1 21.17 203 VAL B C 1
ATOM 3304 O O . VAL B 1 203 ? -0.055 -5.984 63.781 1 21.17 203 VAL B O 1
ATOM 3307 N N . LYS B 1 204 ? -1.443 -4.543 64.625 1 21.17 204 LYS B N 1
ATOM 3308 C CA . LYS B 1 204 ? -0.777 -4.152 65.875 1 21.17 204 LYS B CA 1
ATOM 3309 C C . LYS B 1 204 ? -0.922 -5.238 66.938 1 21.17 204 LYS B C 1
ATOM 3311 O O . LYS B 1 204 ? -2.029 -5.512 67.375 1 21.17 204 LYS B O 1
ATOM 3316 N N . ARG B 1 205 ? -0.427 -6.465 66.688 1 19.19 205 ARG B N 1
ATOM 3317 C CA . ARG B 1 205 ? -0.521 -7.398 67.812 1 19.19 205 ARG B CA 1
ATOM 3318 C C . ARG B 1 205 ? -0.012 -6.762 69.062 1 19.19 205 ARG B C 1
ATOM 3320 O O . ARG B 1 205 ? 1.13 -6.305 69.125 1 19.19 205 ARG B O 1
ATOM 3327 N N . LYS B 1 206 ? -0.928 -6.09 69.812 1 21.47 206 LYS B N 1
ATOM 3328 C CA . LYS B 1 206 ? -0.857 -5.629 71.188 1 21.47 206 LYS B CA 1
ATOM 3329 C C . LYS B 1 206 ? -0.289 -6.711 72.125 1 21.47 206 LYS B C 1
ATOM 3331 O O . LYS B 1 206 ? -0.685 -7.875 72 1 21.47 206 LYS B O 1
ATOM 3336 N N . GLN B 1 207 ? 1.036 -6.629 72.5 1 21.94 207 GLN B N 1
ATOM 3337 C CA . GLN B 1 207 ? 1.654 -7.258 73.688 1 21.94 207 GLN B CA 1
ATOM 3338 C C . GLN B 1 207 ? 0.792 -7.082 74.938 1 21.94 207 GLN B C 1
ATOM 3340 O O . GLN B 1 207 ? 0.534 -5.957 75.375 1 21.94 207 GLN B O 1
ATOM 3345 N N . SER B 1 208 ? -0.386 -7.566 75.062 1 19.11 208 SER B N 1
ATOM 3346 C CA . SER B 1 208 ? -1.024 -7.633 76.375 1 19.11 208 SER B CA 1
ATOM 3347 C C . SER B 1 208 ? -0.065 -8.172 77.438 1 19.11 208 SER B C 1
ATOM 3349 O O . SER B 1 208 ? 0.447 -9.289 77.312 1 19.11 208 SER B O 1
ATOM 3351 N N . ASP B 1 209 ? 0.65 -7.227 78.125 1 18.44 209 ASP B N 1
ATOM 3352 C CA . ASP B 1 209 ? 0.288 -7.141 79.562 1 18.44 209 ASP B CA 1
ATOM 3353 C C . ASP B 1 209 ? -1.17 -6.719 79.75 1 18.44 209 ASP B C 1
ATOM 3355 O O . ASP B 1 209 ? -1.667 -5.875 79 1 18.44 209 ASP B O 1
#

Radius of gyration: 30.83 Å; Cα contacts (8 Å, |Δi|>4): 266; chains: 2; bounding box: 79×77×148 Å